Protein AF-A0A944AIL7-F1 (afdb_monomer_lite)

Radius of gyration: 26.79 Å; chains: 1; bounding box: 97×34×60 Å

Foldseek 3Di:
DPDQDAPPPDDDQPDALLNLVVVVVVVVVVQPFDDPDDPPPDDPDDPPDDFTDHPNDTHHRDPSVVVSVVNVVSVLVVVLVQQLQKKAFADDFWWFFFAAQDPPGDGFFTQTHRFIFGFDDDDPQWTFGDFPPDTGTTRNVRIDHGNRRSVSLVVQWFKKWAFQDQKWFWFADQDPPGDGPDIDGHRDIFGFPDDDDQWTWTQDPQGITITGPSGTDIDTHGHTIDTPVNVVVVVVVLVVLLVVVVVVVVVVVVCVVPDDDDDDDDQQDDDDPLLVLLVQLSVLFPAFADVVDQRSHPHHAFLSSLQNSVVNVVDGFDSFLVRLVPAADFQPDDVRDGRNKWFGDRRGIFTDRDPQKTWGQRDRVRGTHIDGSVPDDTPTIHDND

Sequence (385 aa):
MLPAAGLGLELSEGQSVKTVKEGVISKAKQNNASVSGTVSENGLSVLENKSITVDKEIVEPVDTQALLEEAKSKETKAEEEKFKSLVIAQVNDYVNVRDIPSEEGEIVGKLYDESVGHFEEEVDGWYRIVSGSCIGYVKGEYCVTGEDAVELAKEVGIRLATVTTTTLKVREEPSTEATVLGLVPIEDELIVSEELDGWVKVDIEEGFGYVSTDYVSLSTEFIEAESKEEEEARLEKERREREAAREAAARARTESSSSGNKQAVPAVSGDGTGSSVAQYALQFVGNPYVYGGTSLTNGADCSGFVMSVYANFGISLPHSSAGDRNVGYDVGGLDNAIPGDIVCYSGHVAIYIGNGQIVHASTARTGIIVSSATYRQPLCVRRIF

Secondary structure (DSSP, 8-state):
---------PPPTT--HHHHHHHHHHHHHHTT---SS---TT------S---EETTEEPPP--HHHHHHHHHHHHHHHHHHHHTTEEEE-SSSEEEEESSSSTTSPEEEEEETT-EEEEEEEETTEEEEEETTEEEEEEGGGEEETHHHHHHHHHHSEEEEEE-SSEEEEESSSSTTSPEEEEEETT-EEEEEEEETTEEEEEETTEEEEEEGGGEEEEEE-PBPEEHHHHHHHHHHHHHHHHHHHHHHHHHHHHHTS------PPPP--SSHHHHHHHHHGGGTTPPB-TT-EETTTEE-HHHHHHHHHHTTT----S-TTGGGTSSEE-SSGGG--TT-EEEETTEEEEEEETTEEEEEEETTTEEEEEETTSS---EEEE--

Structure (mmCIF, N/CA/C/O backbone):
data_AF-A0A944AIL7-F1
#
_entry.id   AF-A0A944AIL7-F1
#
loop_
_atom_site.group_PDB
_atom_site.id
_atom_site.type_symbol
_atom_site.label_atom_id
_atom_site.label_alt_id
_atom_site.label_comp_id
_atom_site.label_asym_id
_atom_site.label_entity_id
_atom_site.label_seq_id
_atom_site.pdbx_PDB_ins_code
_atom_site.Cartn_x
_atom_site.Cartn_y
_atom_site.Cartn_z
_atom_site.occupancy
_atom_site.B_iso_or_equiv
_atom_site.auth_seq_id
_atom_site.auth_comp_id
_atom_site.auth_asym_id
_atom_site.auth_atom_id
_atom_site.pdbx_PDB_model_num
ATOM 1 N N . MET A 1 1 ? -62.920 4.087 -9.713 1.00 33.66 1 MET A N 1
ATOM 2 C CA . MET A 1 1 ? -61.578 3.541 -9.444 1.00 33.66 1 MET A CA 1
ATOM 3 C C . MET A 1 1 ? -60.606 4.679 -9.658 1.00 33.66 1 MET A C 1
ATOM 5 O O . MET A 1 1 ? -60.413 5.076 -10.799 1.00 33.66 1 MET A O 1
ATOM 9 N N . LEU A 1 2 ? -60.141 5.295 -8.572 1.00 25.42 2 LEU A N 1
ATOM 10 C CA . LEU A 1 2 ? -59.004 6.212 -8.621 1.00 25.42 2 LEU A CA 1
ATOM 11 C C . LEU A 1 2 ? -57.729 5.354 -8.729 1.00 25.42 2 LEU A C 1
ATOM 13 O O . LEU A 1 2 ? -57.731 4.240 -8.200 1.00 25.42 2 LEU A O 1
ATOM 17 N N . PRO A 1 3 ? -56.698 5.797 -9.462 1.00 27.50 3 PRO A N 1
ATOM 18 C CA . PRO A 1 3 ? -55.444 5.063 -9.546 1.00 27.50 3 PRO A CA 1
ATOM 19 C C . PRO A 1 3 ? -54.755 5.107 -8.179 1.00 27.50 3 PRO A C 1
ATOM 21 O O . PRO A 1 3 ? -54.652 6.175 -7.580 1.00 27.50 3 PRO A O 1
ATOM 24 N N . ALA A 1 4 ? -54.303 3.951 -7.690 1.00 30.66 4 ALA A N 1
ATOM 25 C CA . ALA A 1 4 ? -53.488 3.861 -6.487 1.00 30.66 4 ALA A CA 1
ATOM 26 C C . ALA A 1 4 ? -52.206 4.679 -6.702 1.00 30.66 4 ALA A C 1
ATOM 28 O O . ALA A 1 4 ? -51.396 4.363 -7.576 1.00 30.66 4 ALA A O 1
ATOM 29 N N . ALA A 1 5 ? -52.046 5.763 -5.947 1.00 33.94 5 ALA A N 1
ATOM 30 C CA . ALA A 1 5 ? -50.829 6.558 -5.955 1.00 33.94 5 ALA A CA 1
ATOM 31 C C . ALA A 1 5 ? -49.749 5.795 -5.176 1.00 33.94 5 ALA A C 1
ATOM 33 O O . ALA A 1 5 ? -49.638 5.917 -3.958 1.00 33.94 5 ALA A O 1
ATOM 34 N N . GLY A 1 6 ? -48.972 4.960 -5.870 1.00 36.16 6 GLY A N 1
ATOM 35 C CA . GLY A 1 6 ? -47.759 4.384 -5.296 1.00 36.16 6 GLY A CA 1
ATOM 36 C C . GLY A 1 6 ? -46.782 5.493 -4.895 1.00 36.16 6 GLY A C 1
ATOM 37 O O . GLY A 1 6 ? -46.702 6.527 -5.566 1.00 36.16 6 GLY A O 1
ATOM 38 N N . LEU A 1 7 ? -46.008 5.290 -3.821 1.00 40.53 7 LEU A N 1
ATOM 39 C CA . LEU A 1 7 ? -44.803 6.086 -3.575 1.00 40.53 7 LEU A CA 1
ATOM 40 C C . LEU A 1 7 ? -43.806 5.780 -4.704 1.00 40.53 7 LEU A C 1
ATOM 42 O O . LEU A 1 7 ? -42.922 4.951 -4.536 1.00 40.53 7 LEU A O 1
ATOM 46 N N . GLY A 1 8 ? -43.954 6.416 -5.867 1.00 37.00 8 GLY A N 1
ATOM 47 C CA . GLY A 1 8 ? -43.065 6.245 -7.019 1.00 37.00 8 GLY A CA 1
ATOM 48 C C . GLY A 1 8 ? -41.650 6.718 -6.693 1.00 37.00 8 GLY A C 1
ATOM 49 O O . GLY A 1 8 ? -41.312 7.882 -6.899 1.00 37.00 8 GLY A O 1
ATOM 50 N N . LEU A 1 9 ? -40.848 5.866 -6.057 1.00 42.22 9 LEU A N 1
ATOM 51 C CA . LEU A 1 9 ? -39.392 5.959 -5.979 1.00 42.22 9 LEU A CA 1
ATOM 52 C C . LEU A 1 9 ? -38.875 5.180 -7.191 1.00 42.22 9 LEU A C 1
ATOM 54 O O . LEU A 1 9 ? -38.614 3.988 -7.102 1.00 42.22 9 LEU A O 1
ATOM 58 N N . GLU A 1 10 ? -38.817 5.839 -8.347 1.00 43.88 10 GLU A N 1
ATOM 59 C CA . GLU A 1 10 ? -38.037 5.311 -9.465 1.00 43.88 10 GLU A CA 1
ATOM 60 C C . GLU A 1 10 ? -36.559 5.532 -9.136 1.00 43.88 10 GLU A C 1
ATOM 62 O O . GLU A 1 10 ? -36.134 6.664 -8.897 1.00 43.88 10 GLU A O 1
ATOM 67 N N . LEU A 1 11 ? -35.796 4.440 -9.063 1.00 43.12 11 LEU A N 1
ATOM 68 C CA . LEU A 1 11 ? -34.341 4.486 -8.970 1.00 43.12 11 LEU A CA 1
ATOM 69 C C . LEU A 1 11 ? -33.798 5.010 -10.306 1.00 43.12 11 LEU A C 1
ATOM 71 O O . LEU A 1 11 ? -34.035 4.396 -11.346 1.00 43.12 11 LEU A O 1
ATOM 75 N N . SER A 1 12 ? -33.070 6.126 -10.294 1.00 45.53 12 SER A N 1
ATOM 76 C CA . SER A 1 12 ? -32.332 6.578 -11.479 1.00 45.53 12 SER A CA 1
ATOM 77 C C . SER A 1 12 ? -31.035 5.776 -11.630 1.00 45.53 12 SER A C 1
ATOM 79 O O . SER A 1 12 ? -30.467 5.317 -10.636 1.00 45.53 12 SER A O 1
ATOM 81 N N . GLU A 1 13 ? -30.531 5.615 -12.857 1.00 37.75 13 GLU A N 1
ATOM 82 C CA . GLU A 1 13 ? -29.228 4.976 -13.096 1.00 37.75 13 GLU A CA 1
ATOM 83 C C . GLU A 1 13 ? -28.116 5.678 -12.288 1.00 37.75 13 GLU A C 1
ATOM 85 O O . GLU A 1 13 ? -27.996 6.903 -12.320 1.00 37.75 13 GLU A O 1
ATOM 90 N N . GLY A 1 14 ? -27.326 4.901 -11.534 1.00 43.53 14 GLY A N 1
ATOM 91 C CA . GLY A 1 14 ? -26.153 5.388 -10.792 1.00 43.53 14 GLY A CA 1
ATOM 92 C C . GLY A 1 14 ? -26.385 5.913 -9.365 1.00 43.53 14 GLY A C 1
ATOM 93 O O . GLY A 1 14 ? -25.487 6.547 -8.818 1.00 43.53 14 GLY A O 1
ATOM 94 N N . GLN A 1 15 ? -27.546 5.687 -8.738 1.00 51.44 15 GLN A N 1
ATOM 95 C CA . GLN A 1 15 ? -27.754 6.072 -7.329 1.00 51.44 15 GLN A CA 1
ATOM 96 C C . GLN A 1 15 ? -26.978 5.181 -6.351 1.00 51.44 15 GLN A C 1
ATOM 98 O O . GLN A 1 15 ? -27.098 3.958 -6.407 1.00 51.44 15 GLN A O 1
ATOM 103 N N . SER A 1 16 ? -26.257 5.806 -5.413 1.00 57.75 16 SER A N 1
ATOM 104 C CA . SER A 1 16 ? -25.553 5.089 -4.349 1.00 57.75 16 SER A CA 1
ATOM 105 C C . SER A 1 16 ? -26.502 4.573 -3.266 1.00 57.75 16 SER A C 1
ATOM 107 O O . SER A 1 16 ? -27.576 5.145 -3.041 1.00 57.75 16 SER A O 1
ATOM 109 N N . VAL A 1 17 ? -26.089 3.541 -2.526 1.00 59.12 17 VAL A N 1
ATOM 110 C CA . VAL A 1 17 ? -26.843 2.985 -1.384 1.00 59.12 17 VAL A CA 1
ATOM 111 C C . VAL A 1 17 ? -27.192 4.087 -0.378 1.00 59.12 17 VAL A C 1
ATOM 113 O O . VAL A 1 17 ? -28.311 4.138 0.137 1.00 59.12 17 VAL A O 1
ATOM 116 N N . LYS A 1 18 ? -26.268 5.028 -0.151 1.00 62.06 18 LYS A N 1
ATOM 117 C CA . LYS A 1 18 ? -26.478 6.200 0.708 1.00 62.06 18 LYS A CA 1
ATOM 118 C C . LYS A 1 18 ? -27.593 7.110 0.182 1.00 62.06 18 LYS A C 1
ATOM 120 O O . LYS A 1 18 ? -28.495 7.471 0.938 1.00 62.06 18 LYS A O 1
ATOM 125 N N . THR A 1 19 ? -27.591 7.435 -1.111 1.00 57.25 19 THR A N 1
ATOM 126 C CA . THR A 1 19 ? -28.631 8.278 -1.724 1.00 57.25 19 THR A CA 1
ATOM 127 C C . THR A 1 19 ? -30.007 7.609 -1.688 1.00 57.25 19 THR A C 1
ATOM 129 O O . THR A 1 19 ? -31.013 8.281 -1.453 1.00 57.25 19 THR A O 1
ATOM 132 N N . VAL A 1 20 ? -30.071 6.284 -1.860 1.00 58.53 20 VAL A N 1
ATOM 133 C CA . VAL A 1 20 ? -31.325 5.528 -1.717 1.00 58.53 20 VAL A CA 1
ATOM 134 C C . VAL A 1 20 ? -31.843 5.609 -0.277 1.00 58.53 20 VAL A C 1
ATOM 136 O O . VAL A 1 20 ? -33.020 5.920 -0.078 1.00 58.53 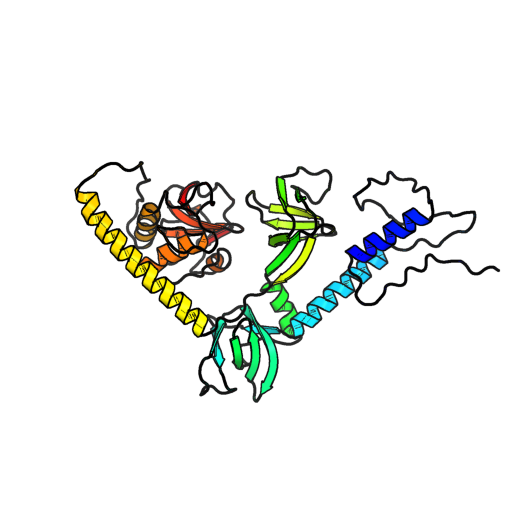20 VAL A O 1
ATOM 139 N N . LYS A 1 21 ? -30.974 5.435 0.733 1.00 58.00 21 LYS A N 1
ATOM 140 C CA . LYS A 1 21 ? -31.342 5.604 2.153 1.00 58.00 21 LYS A CA 1
ATOM 141 C C . LYS A 1 21 ? -31.907 7.002 2.436 1.00 58.00 21 LYS A C 1
ATOM 143 O O . LYS A 1 21 ? -32.987 7.122 3.016 1.00 58.00 21 LYS A O 1
ATOM 148 N N . GLU A 1 22 ? -31.236 8.060 1.985 1.00 60.38 22 GLU A N 1
ATOM 149 C CA . GLU A 1 22 ? -31.686 9.451 2.170 1.00 60.38 22 GLU A CA 1
ATOM 150 C C . GLU A 1 22 ? -33.030 9.735 1.466 1.00 60.38 22 GLU A C 1
ATOM 152 O O . GLU A 1 22 ? -33.920 10.390 2.025 1.00 60.38 22 GLU A O 1
ATOM 157 N N . GLY A 1 23 ? -33.222 9.187 0.261 1.00 57.12 23 GLY A N 1
ATOM 158 C CA . GLY A 1 23 ? -34.465 9.286 -0.507 1.00 57.12 23 GLY A CA 1
ATOM 159 C C . GLY A 1 23 ? -35.659 8.626 0.190 1.00 57.12 23 GLY A C 1
ATOM 160 O O . GLY A 1 23 ? -36.737 9.221 0.269 1.00 57.12 23 GLY A O 1
ATOM 161 N N . VAL A 1 24 ? -35.467 7.437 0.764 1.00 57.50 24 VAL A N 1
ATOM 162 C CA . VAL A 1 24 ? -36.502 6.737 1.545 1.00 57.50 24 VAL A CA 1
ATOM 163 C C . VAL A 1 24 ? -36.869 7.532 2.806 1.00 57.50 24 VAL A C 1
ATOM 165 O O . VAL A 1 24 ? -38.054 7.748 3.077 1.00 57.50 24 VAL A O 1
ATOM 168 N N . ILE A 1 25 ? -35.874 8.047 3.541 1.00 54.53 25 ILE A N 1
ATOM 169 C CA . ILE A 1 25 ? -36.082 8.843 4.765 1.00 54.53 25 ILE A CA 1
ATOM 170 C C . ILE A 1 25 ? -36.853 10.137 4.466 1.00 54.53 25 ILE A C 1
ATOM 172 O O . ILE A 1 25 ? -37.775 10.504 5.202 1.00 54.53 25 ILE A O 1
ATOM 176 N N . SER A 1 26 ? -36.498 10.838 3.386 1.00 52.50 26 SER A N 1
ATOM 177 C CA . SER A 1 26 ? -37.148 12.100 3.014 1.00 52.50 26 SER A CA 1
ATOM 178 C C . SER A 1 26 ? -38.629 11.915 2.654 1.00 52.50 26 SER A C 1
ATOM 180 O O . SER A 1 26 ? -39.468 12.685 3.131 1.00 52.50 26 SER A O 1
ATOM 182 N N . LYS A 1 27 ? -38.984 10.857 1.909 1.00 55.34 27 LYS A N 1
ATOM 183 C CA . LYS A 1 27 ? -40.387 10.548 1.585 1.00 55.34 27 LYS A CA 1
ATOM 184 C C . LYS A 1 27 ? -41.196 10.082 2.796 1.00 55.34 27 LYS A C 1
ATOM 186 O O . LYS A 1 27 ? -42.360 10.459 2.921 1.00 55.34 27 LYS A O 1
ATOM 191 N N . ALA A 1 28 ? -40.589 9.327 3.716 1.00 49.66 28 ALA A N 1
ATOM 192 C CA . ALA A 1 28 ? -41.244 8.935 4.965 1.00 49.66 28 ALA A CA 1
ATOM 193 C C . ALA A 1 28 ? -41.612 10.160 5.828 1.00 49.66 28 ALA A C 1
ATOM 195 O O . ALA A 1 28 ? -42.717 10.226 6.369 1.00 49.66 28 ALA A O 1
ATOM 196 N N . LYS A 1 29 ? -40.727 11.169 5.893 1.00 46.69 29 LYS A N 1
ATOM 197 C CA . LYS A 1 29 ? -40.977 12.437 6.606 1.00 46.69 29 LYS A CA 1
ATOM 198 C C . LYS A 1 29 ? -42.047 13.309 5.933 1.00 46.69 29 LYS A C 1
ATOM 200 O O . LYS A 1 29 ? -42.845 13.924 6.634 1.00 46.69 29 LYS A O 1
ATOM 205 N N . GLN A 1 30 ? -42.091 13.361 4.598 1.00 44.28 30 GLN A N 1
ATOM 206 C CA . GLN A 1 30 ? -43.060 14.183 3.852 1.00 44.28 30 GLN A CA 1
ATOM 207 C C . GLN A 1 30 ? -44.517 13.718 4.001 1.00 44.28 30 GLN A C 1
ATOM 209 O O . GLN A 1 30 ? -45.421 14.550 3.966 1.00 44.28 30 GLN A O 1
ATOM 214 N N . ASN A 1 31 ? -44.754 12.422 4.218 1.00 42.72 31 ASN A N 1
ATOM 215 C CA . ASN A 1 31 ? -46.105 11.851 4.274 1.00 42.72 31 ASN A CA 1
ATOM 216 C C . ASN A 1 31 ? -46.722 11.798 5.685 1.00 42.72 31 ASN A C 1
ATOM 218 O O . ASN A 1 31 ? -47.783 11.205 5.857 1.00 42.72 31 ASN A O 1
ATOM 222 N N . ASN A 1 32 ? -46.081 12.411 6.690 1.00 39.78 32 ASN A N 1
ATOM 223 C CA . ASN A 1 32 ? -46.578 12.521 8.071 1.00 39.78 32 ASN A CA 1
ATOM 224 C C . ASN A 1 32 ? -47.063 11.178 8.670 1.00 39.78 32 ASN A C 1
ATOM 226 O O . ASN A 1 32 ? -48.030 11.128 9.433 1.00 39.78 32 ASN A O 1
ATOM 230 N N . ALA A 1 33 ? -46.411 10.074 8.294 1.00 39.75 33 ALA A N 1
ATOM 231 C CA . ALA A 1 33 ? -46.738 8.743 8.781 1.00 39.75 33 ALA A CA 1
ATOM 232 C C . ALA A 1 33 ? -46.278 8.600 10.240 1.00 39.75 33 ALA A C 1
ATOM 234 O O . ALA A 1 33 ? -45.093 8.741 10.546 1.00 39.75 33 ALA A O 1
ATOM 235 N N . SER A 1 34 ? -47.202 8.288 11.152 1.00 34.78 34 SER A N 1
ATOM 236 C CA . SER A 1 34 ? -46.848 7.840 12.497 1.00 34.78 34 SER A CA 1
ATOM 237 C C . SER A 1 34 ? -46.302 6.415 12.416 1.00 34.78 34 SER A C 1
ATOM 239 O O . SER A 1 34 ? -47.035 5.426 12.419 1.00 34.78 34 SER A O 1
ATOM 241 N N . VAL A 1 35 ? -44.981 6.299 12.333 1.00 35.94 35 VAL A N 1
ATOM 242 C CA . VAL A 1 35 ? -44.298 5.022 12.530 1.00 35.94 35 VAL A CA 1
ATOM 243 C C . VAL A 1 35 ? -44.510 4.622 13.993 1.00 35.94 35 VAL A C 1
ATOM 245 O O . VAL A 1 35 ? -44.092 5.329 14.908 1.00 35.94 35 VAL A O 1
ATOM 248 N N . SER A 1 36 ? -45.198 3.505 14.243 1.00 30.80 36 SER A N 1
ATOM 249 C CA . SER A 1 36 ? -45.235 2.880 15.572 1.00 30.80 36 SER A CA 1
ATOM 250 C C . SER A 1 36 ? -43.872 2.241 15.848 1.00 30.80 36 SER A C 1
ATOM 252 O O . SER A 1 36 ? -43.703 1.027 15.734 1.00 30.80 36 SER A O 1
ATOM 254 N N . GLY A 1 37 ? -42.901 3.080 16.181 1.00 33.78 37 GLY A N 1
ATOM 255 C CA . GLY A 1 37 ? -41.526 2.726 16.494 1.00 33.78 37 GLY A CA 1
ATOM 256 C C . GLY A 1 37 ? -40.742 4.013 16.699 1.00 33.78 37 GLY A C 1
ATOM 257 O O . GLY A 1 37 ? -40.909 4.966 15.943 1.00 33.78 37 GLY A O 1
ATOM 258 N N . THR A 1 38 ? -39.946 4.080 17.763 1.00 26.97 38 THR A N 1
ATOM 259 C CA . THR A 1 38 ? -39.069 5.221 18.026 1.00 26.97 38 THR A CA 1
ATOM 260 C C . THR A 1 38 ? -38.129 5.402 16.843 1.00 26.97 38 THR A C 1
ATOM 262 O O . THR A 1 38 ? -37.218 4.602 16.656 1.00 26.97 38 THR A O 1
ATOM 265 N N . VAL A 1 39 ? -38.345 6.455 16.057 1.00 30.64 39 VAL A N 1
ATOM 266 C CA . VAL A 1 39 ? -37.345 6.952 15.116 1.00 30.64 39 VAL A CA 1
ATOM 267 C C . VAL A 1 39 ? -36.218 7.514 15.978 1.00 30.64 39 VAL A C 1
ATOM 269 O O . VAL A 1 39 ? -36.325 8.631 16.485 1.00 30.64 39 VAL A O 1
ATOM 272 N N . SER A 1 40 ? -35.176 6.721 16.236 1.00 31.02 40 SER A N 1
ATOM 273 C CA . SER A 1 40 ? -33.917 7.308 16.685 1.00 31.02 40 SER A CA 1
ATOM 274 C C . SER A 1 40 ? -33.375 8.094 15.495 1.00 31.02 40 SER A C 1
ATOM 276 O O . SER A 1 40 ? -33.374 7.615 14.362 1.00 31.02 40 SER A O 1
ATOM 278 N N . GLU A 1 41 ? -33.012 9.354 15.720 1.00 33.31 41 GLU A N 1
ATOM 279 C CA . GLU A 1 41 ? -32.810 10.317 14.635 1.00 33.31 41 GLU A CA 1
ATOM 280 C C . GLU A 1 41 ? -31.708 9.937 13.634 1.00 33.31 41 GLU A C 1
ATOM 282 O O . GLU A 1 41 ? -31.671 10.559 12.582 1.00 33.31 41 GLU A O 1
ATOM 287 N N . ASN A 1 42 ? -30.865 8.925 13.893 1.00 43.03 42 ASN A N 1
ATOM 288 C CA . ASN A 1 42 ? -29.694 8.604 13.063 1.00 43.03 42 ASN A CA 1
ATOM 289 C C . ASN A 1 42 ? -29.314 7.105 12.998 1.00 43.03 42 ASN A C 1
ATOM 291 O O . ASN A 1 42 ? -28.130 6.781 12.901 1.00 43.03 42 ASN A O 1
ATOM 295 N N . GLY A 1 43 ? -30.268 6.172 13.061 1.00 32.81 43 GLY A N 1
ATOM 296 C CA . GLY A 1 43 ? -29.952 4.738 13.021 1.00 32.81 43 GLY A CA 1
ATOM 297 C C . GLY A 1 43 ? -31.010 3.912 12.305 1.00 32.81 43 GLY A C 1
ATOM 298 O O . GLY A 1 43 ? -32.158 3.861 12.730 1.00 32.81 43 GLY A O 1
ATOM 299 N N . LEU A 1 44 ? -30.591 3.251 11.229 1.00 37.44 44 LEU A N 1
ATOM 300 C CA . LEU A 1 44 ? -31.356 2.366 10.353 1.00 37.44 44 LEU A CA 1
ATOM 301 C C . LEU A 1 44 ? -31.749 1.041 11.044 1.00 37.44 44 LEU A C 1
ATOM 303 O O . LEU A 1 44 ? -31.513 -0.032 10.499 1.00 37.44 44 LEU A O 1
ATOM 307 N N . SER A 1 45 ? -32.319 1.076 12.249 1.00 34.59 45 SER A N 1
ATOM 308 C CA . SER A 1 45 ? -32.933 -0.111 12.841 1.00 34.59 45 SER A CA 1
ATOM 309 C C . SER A 1 45 ? -34.448 -0.054 12.656 1.00 34.59 45 SER A C 1
ATOM 311 O O . SER A 1 45 ? -35.162 0.735 13.268 1.00 34.59 45 SER A O 1
ATOM 313 N N . VAL A 1 46 ? -34.926 -0.970 11.813 1.00 35.75 46 VAL A N 1
ATOM 314 C CA . VAL A 1 46 ? -36.332 -1.353 11.628 1.00 35.75 46 VAL A CA 1
ATOM 315 C C . VAL A 1 46 ? -37.155 -0.443 10.700 1.00 35.75 46 VAL A C 1
ATOM 317 O O . VAL A 1 46 ? -38.047 0.290 11.117 1.00 35.75 46 VAL A O 1
ATOM 320 N N . LEU A 1 47 ? -36.960 -0.631 9.393 1.00 37.31 47 LEU A N 1
ATOM 321 C CA . LEU A 1 47 ? -38.082 -0.657 8.446 1.00 37.31 47 LEU A CA 1
ATOM 322 C C . LEU A 1 47 ? -38.362 -2.120 8.067 1.00 37.31 47 LEU A C 1
ATOM 324 O O . LEU A 1 47 ? -38.308 -2.507 6.907 1.00 37.31 47 LEU A O 1
ATOM 328 N N . GLU A 1 48 ? -38.613 -2.969 9.068 1.00 34.28 48 GLU A N 1
ATOM 329 C CA . GLU A 1 48 ? -39.183 -4.294 8.810 1.00 34.28 48 GLU A CA 1
ATOM 330 C C . GLU A 1 48 ? -40.622 -4.114 8.328 1.00 34.28 48 GLU A C 1
ATOM 332 O O . GLU A 1 48 ? -41.489 -3.757 9.129 1.00 34.28 48 GLU A O 1
ATOM 337 N N . ASN A 1 49 ? -40.858 -4.364 7.036 1.00 36.12 49 ASN A N 1
ATOM 338 C CA . ASN A 1 49 ? -42.102 -4.873 6.445 1.00 36.12 49 ASN A CA 1
ATOM 339 C C . ASN A 1 49 ? -43.394 -4.562 7.221 1.00 36.12 49 ASN A C 1
ATOM 341 O O . ASN A 1 49 ? -44.160 -5.463 7.574 1.00 36.12 49 ASN A O 1
ATOM 345 N N . LYS A 1 50 ? -43.672 -3.282 7.488 1.00 38.03 50 LYS A N 1
ATOM 346 C CA . LYS A 1 50 ? -44.931 -2.860 8.101 1.00 38.03 50 LYS A CA 1
ATOM 347 C C . LYS A 1 50 ? -45.643 -1.875 7.199 1.00 38.03 50 LYS A C 1
ATOM 349 O O . LYS A 1 50 ? -45.143 -0.801 6.884 1.00 38.03 50 LYS A O 1
ATOM 354 N N . SER A 1 51 ? -46.844 -2.291 6.811 1.00 34.38 51 SER A N 1
ATOM 355 C CA . SER A 1 51 ? -47.836 -1.518 6.075 1.00 34.38 51 SER A CA 1
ATOM 356 C C . SER A 1 51 ? -48.004 -0.120 6.671 1.00 34.38 51 SER A C 1
ATOM 358 O O . SER A 1 51 ? -48.303 0.019 7.860 1.00 34.38 51 SER A O 1
ATOM 360 N N . ILE A 1 52 ? -47.857 0.898 5.827 1.00 35.72 52 ILE A N 1
ATOM 361 C CA . ILE A 1 52 ? -48.127 2.295 6.159 1.00 35.72 52 ILE A CA 1
ATOM 362 C C . ILE A 1 52 ? -49.572 2.579 5.737 1.00 35.72 52 ILE A C 1
ATOM 364 O O . ILE A 1 52 ? -49.903 2.518 4.556 1.00 35.72 52 ILE A O 1
ATOM 368 N N . THR A 1 53 ? -50.454 2.868 6.694 1.00 33.78 53 THR A N 1
ATOM 369 C CA . THR A 1 53 ? -51.834 3.291 6.392 1.00 33.78 53 THR A CA 1
ATOM 370 C C . THR A 1 53 ? -51.900 4.810 6.313 1.00 33.78 53 THR A C 1
ATOM 372 O O . THR A 1 53 ? -51.640 5.481 7.311 1.00 33.78 53 THR A O 1
ATOM 375 N N . VAL A 1 54 ? -52.289 5.340 5.151 1.00 35.25 54 VAL A N 1
ATOM 376 C CA . VAL A 1 54 ? -52.486 6.777 4.903 1.00 35.25 54 VAL A CA 1
ATOM 377 C C . VAL A 1 54 ? -53.956 6.990 4.540 1.00 35.25 54 VAL A C 1
ATOM 379 O O . VAL A 1 54 ? -54.448 6.354 3.618 1.00 35.25 54 VAL A O 1
ATOM 382 N N . ASP A 1 55 ? -54.693 7.812 5.294 1.00 34.16 55 ASP A N 1
ATOM 383 C CA . ASP A 1 55 ? -56.059 8.281 4.971 1.00 34.16 55 ASP A CA 1
ATOM 384 C C . ASP A 1 55 ? -57.026 7.249 4.337 1.00 34.16 55 ASP A C 1
ATOM 386 O O . ASP A 1 55 ? -57.740 7.533 3.379 1.00 34.16 55 ASP A O 1
ATOM 390 N N . LYS A 1 56 ? -57.100 6.039 4.914 1.00 36.75 56 LYS A N 1
ATOM 391 C CA . LYS A 1 56 ? -57.947 4.909 4.457 1.00 36.75 56 LYS A CA 1
ATOM 392 C C . LYS A 1 56 ? -57.597 4.307 3.085 1.00 36.75 56 LYS A C 1
ATOM 394 O O . LYS A 1 56 ? -58.349 3.451 2.618 1.00 36.75 56 LYS A O 1
ATOM 399 N N . GLU A 1 57 ? -56.460 4.648 2.490 1.00 35.28 57 GLU A N 1
ATOM 400 C CA . GLU A 1 57 ? -55.882 3.921 1.359 1.00 35.28 57 GLU A CA 1
ATOM 401 C C . GLU A 1 57 ? -54.671 3.100 1.826 1.00 35.28 57 GLU A C 1
ATOM 403 O O . GLU A 1 57 ? -53.777 3.579 2.529 1.00 35.28 57 GLU A O 1
ATOM 408 N N . ILE A 1 58 ? -54.684 1.810 1.487 1.00 37.00 58 ILE A N 1
ATOM 409 C CA . ILE A 1 58 ? -53.562 0.906 1.737 1.00 37.00 58 ILE A CA 1
ATOM 410 C C . ILE A 1 58 ? -52.510 1.246 0.686 1.00 37.00 58 ILE A C 1
ATOM 412 O O . ILE A 1 58 ? -52.686 0.936 -0.490 1.00 37.00 58 ILE A O 1
ATOM 416 N N . VAL A 1 59 ? -51.440 1.911 1.107 1.00 41.66 59 VAL A N 1
ATOM 417 C CA . VAL A 1 59 ? -50.246 2.071 0.283 1.00 41.66 59 VAL A CA 1
ATOM 418 C C . VAL A 1 59 ? -49.473 0.760 0.380 1.00 41.66 59 VAL A C 1
ATOM 420 O O . VAL A 1 59 ? -49.212 0.287 1.490 1.00 41.66 59 VAL A O 1
ATOM 423 N N . GLU A 1 60 ? -49.150 0.142 -0.758 1.00 44.66 60 GLU A N 1
ATOM 424 C CA . GLU A 1 60 ? -48.325 -1.068 -0.748 1.00 44.66 60 GLU A CA 1
ATOM 425 C C . GLU A 1 60 ? -46.997 -0.785 -0.026 1.00 44.66 60 GLU A C 1
ATOM 427 O O . GLU A 1 60 ? -46.412 0.289 -0.222 1.00 44.66 60 GLU A O 1
ATOM 432 N N . PRO A 1 61 ? -46.533 -1.696 0.848 1.00 48.03 61 PRO A N 1
ATOM 433 C CA . PRO A 1 61 ? -45.262 -1.516 1.527 1.00 48.03 61 PRO A CA 1
ATOM 434 C C . PRO A 1 61 ? -44.158 -1.428 0.471 1.00 48.03 61 PRO A C 1
ATOM 436 O O . PRO A 1 61 ? -43.975 -2.345 -0.326 1.00 48.03 61 PRO A O 1
ATOM 439 N N . VAL A 1 62 ? -43.431 -0.311 0.454 1.00 52.53 62 VAL A N 1
ATOM 440 C CA . VAL A 1 62 ? -42.191 -0.215 -0.315 1.00 52.53 62 VAL A CA 1
ATOM 441 C C . VAL A 1 62 ? -41.212 -1.184 0.336 1.00 52.53 62 VAL A C 1
ATOM 443 O O . VAL A 1 62 ? -40.854 -0.995 1.499 1.00 52.53 62 VAL A O 1
ATOM 446 N N . ASP A 1 63 ? -40.816 -2.226 -0.392 1.00 64.19 63 ASP A N 1
ATOM 447 C CA . ASP A 1 63 ? -39.808 -3.177 0.069 1.00 64.19 63 ASP A CA 1
ATOM 448 C C . ASP A 1 63 ? -38.432 -2.499 0.048 1.00 64.19 63 ASP A C 1
ATOM 450 O O . ASP A 1 63 ? -37.701 -2.487 -0.943 1.00 64.19 63 ASP A O 1
ATOM 454 N N . THR A 1 64 ? -38.108 -1.839 1.156 1.00 57.59 64 THR A N 1
ATOM 455 C CA . THR A 1 64 ? -36.860 -1.095 1.318 1.00 57.59 64 THR A CA 1
ATOM 456 C C . THR A 1 64 ? -35.633 -1.998 1.328 1.00 57.59 64 THR A C 1
ATOM 458 O O . THR A 1 64 ? -34.551 -1.521 0.995 1.00 57.59 64 THR A O 1
ATOM 461 N N . GLN A 1 65 ? -35.778 -3.279 1.690 1.00 64.38 65 GLN A N 1
ATOM 462 C CA . GLN A 1 65 ? -34.672 -4.235 1.623 1.00 64.38 65 GLN A CA 1
ATOM 463 C C . GLN A 1 65 ? -34.346 -4.562 0.170 1.00 64.38 65 GLN A C 1
ATOM 465 O O . GLN A 1 65 ? -33.188 -4.442 -0.220 1.00 64.38 65 GLN A O 1
ATOM 470 N N . ALA A 1 66 ? -35.365 -4.846 -0.646 1.00 67.94 66 ALA A N 1
ATOM 471 C CA . ALA A 1 66 ? -35.178 -5.091 -2.073 1.00 67.94 66 ALA A CA 1
ATOM 472 C C . ALA A 1 66 ? -34.495 -3.905 -2.784 1.00 67.94 66 ALA A C 1
ATOM 474 O O . ALA A 1 66 ? -33.580 -4.104 -3.580 1.00 67.94 66 ALA A O 1
ATOM 475 N N . LEU A 1 67 ? -34.865 -2.662 -2.446 1.00 67.88 67 LEU A N 1
ATOM 476 C CA . LEU A 1 67 ? -34.230 -1.462 -3.015 1.00 67.88 67 LEU A CA 1
ATOM 477 C C . LEU A 1 67 ? -32.762 -1.292 -2.588 1.00 67.88 67 LEU A C 1
ATOM 479 O O . LEU A 1 67 ? -31.939 -0.837 -3.383 1.00 67.88 67 LEU A O 1
ATOM 483 N N . LEU A 1 68 ? -32.423 -1.633 -1.339 1.00 66.44 68 LEU A N 1
ATOM 484 C CA . LEU A 1 68 ? -31.047 -1.567 -0.834 1.00 66.44 68 LEU A CA 1
ATOM 485 C C . LEU A 1 68 ? -30.165 -2.660 -1.447 1.00 66.44 68 LEU A C 1
ATOM 487 O O . LEU A 1 68 ? -29.021 -2.379 -1.800 1.00 66.44 68 LEU A O 1
ATOM 491 N N . GLU A 1 69 ? -30.685 -3.879 -1.604 1.00 72.69 69 GLU A N 1
ATOM 492 C CA . GLU A 1 69 ? -29.983 -4.962 -2.301 1.00 72.69 69 GLU A CA 1
ATOM 493 C C . GLU A 1 69 ? -29.758 -4.632 -3.779 1.00 72.69 69 GLU A C 1
ATOM 495 O O . GLU A 1 69 ? -28.661 -4.842 -4.300 1.00 72.69 69 GLU A O 1
ATOM 500 N N . GLU A 1 70 ? -30.756 -4.049 -4.449 1.00 73.62 70 GLU A N 1
ATOM 501 C CA . GLU A 1 70 ? -30.619 -3.611 -5.837 1.00 73.62 70 GLU A CA 1
ATOM 502 C C . GLU A 1 70 ? -29.552 -2.511 -5.982 1.00 73.62 70 GLU A C 1
ATOM 504 O O . GLU A 1 70 ? -28.733 -2.564 -6.902 1.00 73.62 70 GLU A O 1
ATOM 509 N N . ALA A 1 71 ? -29.517 -1.540 -5.062 1.00 70.44 71 ALA A N 1
ATOM 510 C CA . ALA A 1 71 ? -28.507 -0.481 -5.052 1.00 70.44 71 ALA A CA 1
ATOM 511 C C . ALA A 1 71 ? -27.090 -1.031 -4.818 1.00 70.44 71 ALA A C 1
ATOM 513 O O . ALA A 1 71 ? -26.185 -0.710 -5.588 1.00 70.44 71 ALA A O 1
ATOM 514 N N . LYS A 1 72 ? -26.911 -1.925 -3.831 1.00 75.06 72 LYS A N 1
ATOM 515 C CA . LYS A 1 72 ? -25.627 -2.607 -3.589 1.00 75.06 72 LYS A CA 1
ATOM 516 C C . LYS A 1 72 ? -25.169 -3.387 -4.819 1.00 75.06 72 LYS A C 1
ATOM 518 O O . LYS A 1 72 ? -24.032 -3.244 -5.246 1.00 75.06 72 LYS A O 1
ATOM 523 N N . SER A 1 73 ? -26.066 -4.159 -5.439 1.00 76.69 73 SER A N 1
ATOM 524 C CA . SER A 1 73 ? -25.737 -4.930 -6.643 1.00 76.69 73 SER A CA 1
ATOM 525 C C . SER A 1 73 ? -25.275 -4.040 -7.800 1.00 76.69 73 SER A C 1
ATOM 527 O O . SER A 1 73 ? -24.370 -4.429 -8.541 1.00 76.69 73 SER A O 1
ATOM 529 N N . LYS A 1 74 ? -25.874 -2.855 -7.972 1.00 76.88 74 LYS A N 1
ATOM 530 C CA . LYS A 1 74 ? -25.463 -1.896 -9.006 1.00 76.88 74 LYS A CA 1
ATOM 531 C C . LYS A 1 74 ? -24.090 -1.288 -8.717 1.00 76.88 74 LYS A C 1
ATOM 533 O O . LYS A 1 74 ? -23.297 -1.186 -9.648 1.00 76.88 74 LYS A O 1
ATOM 538 N N . GLU A 1 75 ? -23.800 -0.923 -7.467 1.00 78.25 75 GLU A N 1
ATOM 539 C CA . GLU A 1 75 ? -22.479 -0.417 -7.064 1.00 78.25 75 GLU A CA 1
ATOM 540 C C . GLU A 1 75 ? -21.382 -1.462 -7.289 1.00 78.25 75 GLU A C 1
ATOM 542 O O . GLU A 1 75 ? -20.393 -1.162 -7.954 1.00 78.25 75 GLU A O 1
ATOM 547 N N . THR A 1 76 ? -21.595 -2.703 -6.836 1.00 81.44 76 THR A N 1
ATOM 548 C CA . THR A 1 76 ? -20.630 -3.796 -7.033 1.00 81.44 76 THR A CA 1
ATOM 549 C C . THR A 1 76 ? -20.373 -4.050 -8.514 1.00 81.44 76 THR A C 1
ATOM 551 O O . THR A 1 76 ? -19.223 -4.121 -8.931 1.00 81.44 76 THR A O 1
ATOM 554 N N . LYS A 1 77 ? -21.422 -4.109 -9.346 1.00 85.06 77 LYS A N 1
ATOM 555 C CA . LYS A 1 77 ? -21.249 -4.275 -10.798 1.00 85.06 77 LYS A CA 1
ATOM 556 C C . LYS A 1 77 ? -20.474 -3.119 -11.423 1.00 85.06 77 LYS A C 1
ATOM 558 O O . LYS A 1 77 ? -19.632 -3.350 -12.279 1.00 85.06 77 LYS A O 1
ATOM 563 N N . ALA A 1 78 ? -20.748 -1.881 -11.015 1.00 84.44 78 ALA A N 1
ATOM 564 C CA . ALA A 1 78 ? -20.037 -0.720 -11.540 1.00 84.44 78 ALA A CA 1
ATOM 565 C C . ALA A 1 78 ? -18.543 -0.736 -11.174 1.00 84.44 78 ALA A C 1
ATOM 567 O O . ALA A 1 78 ? -17.723 -0.267 -11.959 1.00 84.44 78 ALA A O 1
ATOM 568 N N . GLU A 1 79 ? -18.185 -1.261 -10.003 1.00 86.31 79 GLU A N 1
ATOM 569 C CA . GLU A 1 79 ? -16.792 -1.443 -9.591 1.00 86.31 79 GLU A CA 1
ATOM 570 C C . GLU A 1 79 ? -16.112 -2.596 -10.345 1.00 86.31 79 GLU A C 1
ATOM 572 O O . GLU A 1 79 ? -15.024 -2.414 -10.884 1.00 86.31 79 GLU A O 1
ATOM 577 N N . GLU A 1 80 ? -16.782 -3.741 -10.494 1.00 89.69 80 GLU A N 1
ATOM 578 C CA . GLU A 1 80 ? -16.268 -4.872 -11.277 1.00 89.69 80 GLU A CA 1
ATOM 579 C C . GLU A 1 80 ? -15.992 -4.486 -12.738 1.00 89.69 80 GLU A C 1
ATOM 581 O O . GLU A 1 80 ? -14.971 -4.877 -13.298 1.00 89.69 80 GLU A O 1
ATOM 586 N N . GLU A 1 81 ? -16.846 -3.660 -13.351 1.00 90.12 81 GLU A N 1
ATOM 587 C CA . GLU A 1 81 ? -16.593 -3.129 -14.698 1.00 90.12 81 GLU A CA 1
ATOM 588 C C . GLU A 1 81 ? -15.346 -2.232 -14.760 1.00 90.12 81 GLU A C 1
ATOM 590 O O . GLU A 1 81 ? -14.649 -2.231 -15.774 1.00 90.12 81 GLU A O 1
ATOM 595 N N . LYS A 1 82 ? -15.007 -1.508 -13.682 1.00 90.88 82 LYS A N 1
ATOM 596 C CA . LYS A 1 82 ? -13.733 -0.773 -13.613 1.00 90.88 82 LYS A CA 1
ATOM 597 C C . LYS A 1 82 ? -12.555 -1.739 -13.537 1.00 90.88 82 LYS A C 1
ATOM 599 O O . LYS A 1 82 ? -11.561 -1.519 -14.223 1.00 90.88 82 LYS A O 1
ATOM 604 N N . PHE A 1 83 ? -12.670 -2.819 -12.768 1.00 94.19 83 PHE A N 1
ATOM 605 C CA . PHE A 1 83 ? -11.593 -3.803 -12.626 1.00 94.19 83 PHE A CA 1
ATOM 606 C C . PHE A 1 83 ? -11.293 -4.557 -13.922 1.00 94.19 83 PHE A C 1
ATOM 608 O O . PHE A 1 83 ? -10.135 -4.862 -14.189 1.00 94.19 83 PHE A O 1
ATOM 615 N N . LYS A 1 84 ? -12.288 -4.756 -14.795 1.00 93.94 84 LYS A N 1
ATOM 616 C CA . LYS A 1 84 ? -12.062 -5.333 -16.134 1.00 93.94 84 LYS A CA 1
ATOM 617 C C . LYS A 1 84 ? -11.114 -4.512 -17.007 1.00 93.94 84 LYS A C 1
ATOM 619 O O . LYS A 1 84 ? -10.509 -5.059 -17.924 1.00 93.94 84 LYS A O 1
ATOM 624 N N . SER A 1 85 ? -10.998 -3.210 -16.738 1.00 94.31 85 SER A N 1
ATOM 625 C CA . SER A 1 85 ? -10.078 -2.312 -17.444 1.00 94.31 85 SER A CA 1
ATOM 626 C C . SER A 1 85 ? -8.663 -2.301 -16.861 1.00 94.31 85 SER A C 1
ATOM 628 O O . SER A 1 85 ? -7.831 -1.521 -17.317 1.00 94.31 85 SER A O 1
ATOM 630 N N . LEU A 1 86 ? -8.378 -3.128 -15.854 1.00 96.56 86 LEU A N 1
ATOM 631 C CA . LEU A 1 86 ? -7.056 -3.221 -15.246 1.00 96.56 86 LEU A CA 1
ATOM 632 C C . LEU A 1 86 ? -6.192 -4.276 -15.943 1.00 96.56 86 LEU A C 1
ATOM 634 O O . LEU A 1 86 ? -6.673 -5.267 -16.496 1.00 96.56 86 LEU A O 1
ATOM 638 N N . VAL A 1 87 ? -4.891 -4.041 -15.881 1.00 97.62 87 VAL A N 1
ATOM 639 C CA . VAL A 1 87 ? -3.812 -4.975 -16.182 1.00 97.62 87 VAL A CA 1
ATOM 640 C C . VAL A 1 87 ? -3.048 -5.157 -14.882 1.00 97.62 87 VAL A C 1
ATOM 642 O O . VAL A 1 87 ? -2.356 -4.236 -14.456 1.00 97.62 87 VAL A O 1
ATOM 645 N N . ILE A 1 88 ? -3.200 -6.314 -14.245 1.00 96.44 88 ILE A N 1
ATOM 646 C CA . ILE A 1 88 ? -2.529 -6.651 -12.985 1.00 96.44 88 ILE A CA 1
ATOM 647 C C . ILE A 1 88 ? -1.314 -7.516 -13.315 1.00 96.44 88 ILE A C 1
ATOM 649 O O . ILE A 1 88 ? -1.445 -8.498 -14.048 1.00 96.44 88 ILE A O 1
ATOM 653 N N . ALA A 1 89 ? -0.134 -7.166 -12.809 1.00 93.88 89 ALA A N 1
ATOM 654 C CA . ALA A 1 89 ? 1.046 -8.009 -12.972 1.00 93.88 89 ALA A CA 1
ATOM 655 C C . ALA A 1 89 ? 0.962 -9.260 -12.090 1.00 93.88 89 ALA A C 1
ATOM 657 O O . ALA A 1 89 ? 0.556 -9.187 -10.935 1.00 93.88 89 ALA A O 1
ATOM 658 N N . GLN A 1 90 ? 1.388 -10.394 -12.645 1.00 92.25 90 GLN A N 1
ATOM 659 C CA . GLN A 1 90 ? 1.494 -11.662 -11.931 1.00 92.25 90 GLN A CA 1
ATOM 660 C C . GLN A 1 90 ? 2.888 -12.247 -12.174 1.00 92.25 90 GLN A C 1
ATOM 662 O O . GLN A 1 90 ? 3.126 -13.011 -13.115 1.00 92.25 90 GLN A O 1
ATOM 667 N N . VAL A 1 91 ? 3.843 -11.818 -11.357 1.00 87.94 91 VAL A N 1
ATOM 668 C CA . VAL A 1 91 ? 5.283 -12.073 -11.522 1.00 87.94 91 VAL A CA 1
ATOM 669 C C . VAL A 1 91 ? 5.931 -12.293 -10.156 1.00 87.94 91 VAL A C 1
ATOM 671 O O . VAL A 1 91 ? 5.284 -12.176 -9.137 1.00 87.94 91 VAL A O 1
ATOM 674 N N . ASN A 1 92 ? 7.219 -12.635 -10.088 1.00 75.12 92 ASN A N 1
ATOM 675 C CA . ASN A 1 92 ? 7.878 -12.752 -8.775 1.00 75.12 92 ASN A CA 1
ATOM 676 C C . ASN A 1 92 ? 8.339 -11.400 -8.213 1.00 75.12 92 ASN A C 1
ATOM 678 O O . ASN A 1 92 ? 8.380 -11.230 -7.003 1.00 75.12 92 ASN A O 1
ATOM 682 N N . ASP A 1 93 ? 8.737 -10.476 -9.095 1.00 75.38 93 ASP A N 1
ATOM 683 C CA . ASP A 1 93 ? 9.301 -9.179 -8.708 1.00 75.38 93 ASP A CA 1
ATOM 684 C C . ASP A 1 93 ? 8.617 -8.045 -9.485 1.00 75.38 93 ASP A C 1
ATOM 686 O O . ASP A 1 93 ? 7.895 -7.234 -8.913 1.00 75.38 93 ASP A O 1
ATOM 690 N N . TYR A 1 94 ? 8.850 -7.975 -10.801 1.00 89.00 94 TYR A N 1
ATOM 691 C CA . TYR A 1 94 ? 8.260 -6.972 -11.690 1.00 89.00 94 TYR A CA 1
ATOM 692 C C . TYR A 1 94 ? 8.329 -7.395 -13.161 1.00 89.00 94 TYR A C 1
ATOM 694 O O . TYR A 1 94 ? 9.167 -8.208 -13.563 1.00 89.00 94 TYR A O 1
ATOM 702 N N . VAL A 1 95 ? 7.484 -6.772 -13.982 1.00 92.19 95 VAL A N 1
ATOM 703 C CA . VAL A 1 95 ? 7.595 -6.736 -15.442 1.00 92.19 95 VAL A CA 1
ATOM 704 C C . VAL A 1 95 ? 7.996 -5.327 -15.886 1.00 92.19 95 VAL A C 1
ATOM 706 O O . VAL A 1 95 ? 7.571 -4.321 -15.319 1.00 92.19 95 VAL A O 1
ATOM 709 N N . ASN A 1 96 ? 8.862 -5.236 -16.895 1.00 96.06 96 ASN A N 1
ATOM 710 C CA . ASN A 1 96 ? 9.277 -3.943 -17.433 1.00 96.06 96 ASN A CA 1
ATOM 711 C C . ASN A 1 96 ? 8.162 -3.335 -18.286 1.00 96.06 96 ASN A C 1
ATOM 713 O O . ASN A 1 96 ? 7.653 -3.991 -19.197 1.00 96.06 96 ASN A O 1
ATOM 717 N N . VAL A 1 97 ? 7.876 -2.059 -18.043 1.00 97.31 97 VAL A N 1
ATOM 718 C CA . VAL A 1 97 ? 7.068 -1.221 -18.927 1.00 97.31 97 VAL A CA 1
ATOM 719 C C . VAL A 1 97 ? 8.001 -0.601 -19.962 1.00 97.31 97 VAL A C 1
ATOM 721 O O . VAL A 1 97 ? 9.029 -0.015 -19.605 1.00 97.31 97 VAL A O 1
ATOM 724 N N . ARG A 1 98 ? 7.676 -0.753 -21.246 1.00 98.25 98 ARG A N 1
ATOM 725 C CA . ARG A 1 98 ? 8.520 -0.327 -22.371 1.00 98.25 98 ARG A CA 1
ATOM 726 C C . ARG A 1 98 ? 7.852 0.730 -23.237 1.00 98.25 98 ARG A C 1
ATOM 728 O O . ARG A 1 98 ? 6.635 0.793 -23.309 1.00 98.25 98 ARG A O 1
ATOM 735 N N . ASP A 1 99 ? 8.629 1.554 -23.918 1.00 97.81 99 ASP A N 1
ATOM 736 C CA . ASP A 1 99 ? 8.093 2.595 -24.805 1.00 97.81 99 ASP A CA 1
ATOM 737 C C . ASP A 1 99 ? 7.411 2.041 -26.076 1.00 97.81 99 ASP A C 1
ATOM 739 O O . ASP A 1 99 ? 6.487 2.661 -26.607 1.00 97.81 99 ASP A O 1
ATOM 743 N N . ILE A 1 100 ? 7.823 0.857 -26.537 1.00 97.69 100 ILE A N 1
ATOM 744 C CA . ILE A 1 100 ? 7.261 0.139 -27.693 1.00 97.69 100 ILE A CA 1
ATOM 745 C C . ILE A 1 100 ? 6.871 -1.310 -27.331 1.00 97.69 100 ILE A C 1
ATOM 747 O O . ILE A 1 100 ? 7.451 -1.875 -26.399 1.00 97.69 100 ILE A O 1
ATOM 751 N N . PRO A 1 101 ? 5.943 -1.954 -28.075 1.00 97.50 101 PRO A N 1
ATOM 752 C CA . PRO A 1 101 ? 5.499 -3.335 -27.834 1.00 97.50 101 PRO A CA 1
ATOM 753 C C . PRO A 1 101 ? 6.544 -4.364 -28.304 1.00 97.50 101 PRO A C 1
ATOM 755 O O . PRO A 1 101 ? 6.334 -5.131 -29.242 1.00 97.50 101 PRO A O 1
ATOM 758 N N . SER A 1 102 ? 7.738 -4.324 -27.713 1.00 97.00 102 SER A N 1
ATOM 759 C CA . SER A 1 102 ? 8.869 -5.183 -28.064 1.00 97.00 102 SER A CA 1
ATOM 760 C C . SER A 1 102 ? 9.879 -5.255 -26.923 1.00 97.00 102 SER A C 1
ATOM 762 O O . SER A 1 102 ? 10.104 -4.277 -26.216 1.00 97.00 102 SER A O 1
ATOM 764 N N . GLU A 1 103 ? 10.575 -6.386 -26.793 1.00 94.88 103 GLU A N 1
ATOM 765 C CA . GLU A 1 103 ? 11.670 -6.552 -25.824 1.00 94.88 103 GLU A CA 1
ATOM 766 C C . GLU A 1 103 ? 12.888 -5.660 -26.128 1.00 94.88 103 GLU A C 1
ATOM 768 O O . GLU A 1 103 ? 13.718 -5.430 -25.247 1.00 94.88 103 GLU A O 1
ATOM 773 N N . GLU A 1 104 ? 12.961 -5.112 -27.342 1.00 95.88 104 GLU A N 1
ATOM 774 C CA . GLU A 1 104 ? 13.976 -4.139 -27.763 1.00 95.88 104 GLU A CA 1
ATOM 775 C C . GLU A 1 104 ? 13.622 -2.690 -27.378 1.00 95.88 104 GLU A C 1
ATOM 777 O O . GLU A 1 104 ? 14.437 -1.792 -27.577 1.00 95.88 104 GLU A O 1
ATOM 782 N N . GLY A 1 105 ? 12.416 -2.446 -26.848 1.00 95.56 105 GLY A N 1
ATOM 783 C CA . GLY A 1 105 ? 11.990 -1.118 -26.405 1.00 95.56 105 GLY A CA 1
ATOM 784 C C . GLY A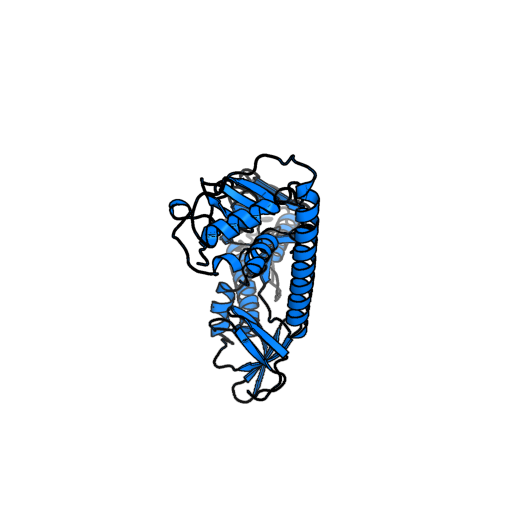 1 105 ? 12.749 -0.618 -25.181 1.00 95.56 105 GLY A C 1
ATOM 785 O O . GLY A 1 105 ? 13.192 -1.410 -24.344 1.00 95.56 105 GLY A O 1
ATOM 786 N N . GLU A 1 106 ? 12.874 0.697 -25.047 1.00 96.75 106 GLU A N 1
ATOM 787 C CA . GLU A 1 106 ? 13.459 1.315 -23.864 1.00 96.75 106 GLU A CA 1
ATOM 788 C C . GLU A 1 106 ? 12.559 1.085 -22.646 1.00 96.75 106 GLU A C 1
ATOM 790 O O . GLU A 1 106 ? 11.336 1.170 -22.726 1.00 96.75 106 GLU A O 1
ATOM 795 N N . ILE A 1 107 ? 13.167 0.781 -21.497 1.00 96.50 107 ILE A N 1
ATOM 796 C CA . ILE A 1 107 ? 12.434 0.603 -20.241 1.00 96.50 107 ILE A CA 1
ATOM 797 C C . ILE A 1 107 ? 12.083 1.986 -19.692 1.00 96.50 107 ILE A C 1
ATOM 799 O O . ILE A 1 107 ? 12.978 2.772 -19.368 1.00 96.50 107 ILE A O 1
ATOM 803 N N . VAL A 1 108 ? 10.786 2.253 -19.567 1.00 95.62 108 VAL A N 1
ATOM 804 C CA . VAL A 1 108 ? 10.227 3.516 -19.060 1.00 95.62 108 VAL A CA 1
ATOM 805 C C . VAL A 1 108 ? 9.701 3.395 -17.630 1.00 95.62 108 VAL A C 1
ATOM 807 O O . VAL A 1 108 ? 9.500 4.406 -16.959 1.00 95.62 108 VAL A O 1
ATOM 810 N N . GLY A 1 109 ? 9.536 2.173 -17.127 1.00 91.94 109 GLY A N 1
ATOM 811 C CA . GLY A 1 109 ? 9.167 1.915 -15.740 1.00 91.94 109 GLY A CA 1
ATOM 812 C C . GLY A 1 109 ? 9.068 0.430 -15.422 1.00 91.94 109 GLY A C 1
ATOM 813 O O . GLY A 1 109 ? 9.397 -0.429 -16.246 1.00 91.94 109 GLY A O 1
ATOM 814 N N . LYS A 1 110 ? 8.612 0.138 -14.209 1.00 89.81 110 LYS A N 1
ATOM 815 C CA . LYS A 1 110 ? 8.434 -1.211 -13.676 1.00 89.81 110 LYS A CA 1
ATOM 816 C C . LYS A 1 110 ? 7.041 -1.344 -13.090 1.00 89.81 110 LYS A C 1
ATOM 818 O O . LYS A 1 110 ? 6.647 -0.557 -12.235 1.00 89.81 110 LYS A O 1
ATOM 823 N N . LEU A 1 111 ? 6.329 -2.368 -13.537 1.00 90.12 111 LEU A N 1
ATOM 824 C CA . LEU A 1 111 ? 5.080 -2.802 -12.934 1.00 90.12 111 LEU A CA 1
ATOM 825 C C . LEU A 1 111 ? 5.419 -3.982 -12.018 1.00 90.12 111 LEU A C 1
ATOM 827 O O . LEU A 1 111 ? 5.741 -5.067 -12.507 1.00 90.12 111 LEU A O 1
ATOM 831 N N . TYR A 1 112 ? 5.463 -3.730 -10.710 1.00 87.38 112 TYR A N 1
ATOM 832 C CA . TYR A 1 112 ? 5.777 -4.753 -9.710 1.00 87.38 112 TYR A CA 1
ATOM 833 C C . TYR A 1 112 ? 4.653 -5.779 -9.601 1.00 87.38 112 TYR A C 1
ATOM 835 O O . TYR A 1 112 ? 3.543 -5.531 -10.071 1.00 87.38 112 TYR A O 1
ATOM 843 N N . ASP A 1 113 ? 4.948 -6.929 -8.998 1.00 88.00 113 ASP A N 1
ATOM 844 C CA . ASP A 1 113 ? 3.922 -7.927 -8.695 1.00 88.00 113 ASP A CA 1
ATOM 845 C C . ASP A 1 113 ? 2.722 -7.294 -7.971 1.00 88.00 113 ASP A C 1
ATOM 847 O O . ASP A 1 113 ? 2.889 -6.343 -7.200 1.00 88.00 113 ASP A O 1
ATOM 851 N N . GLU A 1 114 ? 1.517 -7.764 -8.300 1.00 84.81 114 GLU A N 1
ATOM 852 C CA . GLU A 1 114 ? 0.230 -7.267 -7.780 1.00 84.81 114 GLU A CA 1
ATOM 853 C C . GLU A 1 114 ? -0.094 -5.789 -8.099 1.00 84.81 114 GLU A C 1
ATOM 855 O O . GLU A 1 114 ? -1.185 -5.305 -7.793 1.00 84.81 114 GLU A O 1
ATOM 860 N N . SER A 1 115 ? 0.812 -5.062 -8.761 1.00 87.56 115 SER A N 1
ATOM 861 C CA . SER A 1 115 ? 0.583 -3.681 -9.192 1.00 87.56 115 SER A CA 1
ATOM 862 C C . SER A 1 115 ? -0.243 -3.635 -10.476 1.00 87.56 115 SER A C 1
ATOM 864 O O . SER A 1 115 ? -0.234 -4.572 -11.283 1.00 87.56 115 SER A O 1
ATOM 866 N N . VAL A 1 116 ? -0.935 -2.518 -10.698 1.00 91.50 116 VAL A N 1
ATOM 867 C CA . VAL A 1 116 ? -1.880 -2.358 -11.811 1.00 91.50 116 VAL A CA 1
ATOM 868 C C . VAL A 1 116 ? -1.557 -1.217 -12.747 1.00 91.50 116 VAL A C 1
ATOM 870 O O . VAL A 1 116 ? -1.072 -0.167 -12.340 1.00 91.50 116 VAL A O 1
ATOM 873 N N . GLY A 1 117 ? -1.932 -1.386 -14.010 1.00 95.00 117 GLY A N 1
ATOM 874 C CA . GLY A 1 117 ? -2.154 -0.288 -14.943 1.00 95.00 117 GLY A CA 1
ATOM 875 C C . GLY A 1 117 ? -3.536 -0.354 -15.579 1.00 95.00 117 GLY A C 1
ATOM 876 O O . GLY A 1 117 ? -4.170 -1.405 -15.611 1.00 95.00 117 GLY A O 1
ATOM 877 N N . HIS A 1 118 ? -4.003 0.764 -16.118 1.00 96.31 118 HIS A N 1
ATOM 878 C CA . HIS A 1 118 ? -5.212 0.817 -16.930 1.00 96.31 118 HIS A CA 1
ATOM 879 C C . HIS A 1 118 ? -4.917 0.370 -18.357 1.00 96.31 118 HIS A C 1
ATOM 881 O O . HIS A 1 118 ? -4.048 0.939 -19.013 1.00 96.31 118 HIS A O 1
ATOM 887 N N . PHE A 1 119 ? -5.656 -0.627 -18.833 1.00 96.69 119 PHE A N 1
ATOM 888 C CA . PHE A 1 119 ? -5.584 -1.148 -20.191 1.00 96.69 119 PHE A CA 1
ATOM 889 C C . PHE A 1 119 ? -6.056 -0.103 -21.210 1.00 96.69 119 PHE A C 1
ATOM 891 O O . PHE A 1 119 ? -7.181 0.391 -21.116 1.00 96.69 119 PHE A O 1
ATOM 898 N N . GLU A 1 120 ? -5.234 0.190 -22.220 1.00 96.38 120 GLU A N 1
ATOM 899 C CA . GLU A 1 120 ? -5.632 1.036 -23.352 1.00 96.38 120 GLU A CA 1
ATOM 900 C C . GLU A 1 120 ? -5.774 0.245 -24.655 1.00 96.38 120 GLU A C 1
ATOM 902 O O . GLU A 1 120 ? -6.779 0.377 -25.355 1.00 96.38 120 GLU A O 1
ATOM 907 N N . GLU A 1 121 ? -4.775 -0.569 -24.999 1.00 96.44 121 GLU A N 1
ATOM 908 C CA . GLU A 1 121 ? -4.774 -1.352 -26.236 1.00 96.44 121 GLU A CA 1
ATOM 909 C C . GLU A 1 121 ? -3.860 -2.578 -26.154 1.00 96.44 121 GLU A C 1
ATOM 911 O O . GLU A 1 121 ? -2.960 -2.653 -25.318 1.00 96.44 121 GLU A O 1
ATOM 916 N N . GLU A 1 122 ? -4.071 -3.521 -27.071 1.00 97.19 122 GLU A N 1
ATOM 917 C CA . GLU A 1 122 ? -3.210 -4.684 -27.277 1.00 97.19 122 GLU A CA 1
ATOM 918 C C . GLU A 1 122 ? -2.548 -4.620 -28.659 1.00 97.19 122 GLU A C 1
ATOM 920 O O . GLU A 1 122 ? -3.218 -4.409 -29.673 1.00 97.19 122 GLU A O 1
ATOM 925 N N . VAL A 1 123 ? -1.235 -4.859 -28.704 1.00 97.56 123 VAL A N 1
ATOM 926 C CA . VAL A 1 123 ? -0.446 -4.975 -29.936 1.00 97.56 123 VAL A CA 1
ATOM 927 C C . VAL A 1 123 ? 0.467 -6.194 -29.831 1.00 97.56 123 VAL A C 1
ATOM 929 O O . VAL A 1 123 ? 1.392 -6.209 -29.025 1.00 97.56 123 VAL A O 1
ATOM 932 N N . ASP A 1 124 ? 0.214 -7.222 -30.643 1.00 94.50 124 ASP A N 1
ATOM 933 C CA . ASP A 1 124 ? 1.048 -8.433 -30.745 1.00 94.50 124 ASP A CA 1
ATOM 934 C C . ASP A 1 124 ? 1.383 -9.092 -29.384 1.00 94.50 124 ASP A C 1
ATOM 936 O O . ASP A 1 124 ? 2.518 -9.503 -29.132 1.00 94.50 124 ASP A O 1
ATOM 940 N N . GLY A 1 125 ? 0.395 -9.191 -28.486 1.00 96.06 125 GLY A N 1
ATOM 941 C CA . GLY A 1 125 ? 0.567 -9.770 -27.146 1.00 96.06 125 GLY A CA 1
ATOM 942 C C . GLY A 1 125 ? 1.225 -8.837 -26.121 1.00 96.06 125 GLY A C 1
ATOM 943 O O . GLY A 1 125 ? 1.613 -9.287 -25.042 1.00 96.06 125 GLY A O 1
ATOM 944 N N . TRP A 1 126 ? 1.357 -7.548 -26.437 1.00 98.38 126 TRP A N 1
ATOM 945 C CA . TRP A 1 126 ? 1.731 -6.495 -25.495 1.00 98.38 126 TRP A CA 1
ATOM 946 C C . TRP A 1 126 ? 0.529 -5.626 -25.168 1.00 98.38 126 TRP A C 1
ATOM 948 O O . TRP A 1 126 ? -0.208 -5.225 -26.065 1.00 98.38 126 TRP A O 1
ATOM 958 N N . TYR A 1 127 ? 0.369 -5.281 -23.897 1.00 98.19 127 TYR A N 1
ATOM 959 C CA . TYR A 1 127 ? -0.686 -4.397 -23.425 1.00 98.19 127 TYR A CA 1
ATOM 960 C C . TYR A 1 127 ? -0.113 -3.017 -23.171 1.00 98.19 127 TYR A C 1
ATOM 962 O O . TYR A 1 127 ? 0.824 -2.865 -22.386 1.00 98.19 127 TYR A O 1
ATOM 970 N N . ARG A 1 128 ? -0.675 -2.005 -23.826 1.00 98.12 128 ARG A N 1
ATOM 971 C CA . ARG A 1 128 ? -0.386 -0.617 -23.498 1.00 98.12 128 ARG A CA 1
ATOM 972 C C . ARG A 1 128 ? -1.169 -0.234 -22.252 1.00 98.12 128 ARG A C 1
ATOM 974 O O . ARG A 1 128 ? -2.385 -0.428 -22.207 1.00 98.12 128 ARG A O 1
ATOM 981 N N . ILE A 1 129 ? -0.466 0.317 -21.273 1.00 97.88 129 ILE A N 1
ATOM 982 C CA . ILE A 1 129 ? -1.024 0.710 -19.988 1.00 97.88 129 ILE A CA 1
ATOM 983 C C . ILE A 1 129 ? -0.713 2.161 -19.636 1.00 97.88 129 ILE A C 1
ATOM 985 O O . ILE A 1 129 ? 0.313 2.714 -20.046 1.00 97.88 129 ILE A O 1
ATOM 989 N N . VAL A 1 130 ? -1.592 2.740 -18.821 1.00 97.38 130 VAL A N 1
ATOM 990 C CA . VAL A 1 130 ? -1.343 3.962 -18.048 1.00 97.38 130 VAL A CA 1
ATOM 991 C C . VAL A 1 130 ? -1.388 3.596 -16.571 1.00 97.38 130 VAL A C 1
ATOM 993 O O . VAL A 1 130 ? -2.384 3.049 -16.105 1.00 97.38 130 VAL A O 1
ATOM 996 N N . SER A 1 131 ? -0.307 3.855 -15.844 1.00 90.12 131 SER A N 1
ATOM 997 C CA . SER A 1 131 ? -0.164 3.469 -14.441 1.00 90.12 131 SER A CA 1
ATOM 998 C C . SER A 1 131 ? 0.668 4.520 -13.711 1.00 90.12 131 SER A C 1
ATOM 1000 O O . SER A 1 131 ? 1.875 4.626 -13.942 1.00 90.12 131 SER A O 1
ATOM 1002 N N . GLY A 1 132 ? 0.012 5.363 -12.911 1.00 89.25 132 GLY A N 1
ATOM 1003 C CA . GLY A 1 132 ? 0.635 6.530 -12.294 1.00 89.25 132 GLY A CA 1
ATOM 1004 C C . GLY A 1 132 ? 1.272 7.466 -13.320 1.00 89.25 132 GLY A C 1
ATOM 1005 O O . GLY A 1 132 ? 0.617 7.968 -14.236 1.00 89.25 132 GLY A O 1
ATOM 1006 N N . SER A 1 133 ? 2.575 7.705 -13.174 1.00 88.19 133 SER A N 1
ATOM 1007 C CA . SER A 1 133 ? 3.371 8.498 -14.120 1.00 88.19 133 SER A CA 1
ATOM 1008 C C . SER A 1 133 ? 3.924 7.675 -15.296 1.00 88.19 133 SER A C 1
ATOM 1010 O O . SER A 1 133 ? 4.502 8.240 -16.228 1.00 88.19 133 SER A O 1
ATOM 1012 N N . CYS A 1 134 ? 3.744 6.351 -15.287 1.00 89.81 134 CYS A N 1
ATOM 1013 C CA . CYS A 1 134 ? 4.273 5.444 -16.295 1.00 89.81 134 CYS A CA 1
ATOM 1014 C C . CYS A 1 134 ? 3.250 5.177 -17.411 1.00 89.81 134 CYS A C 1
ATOM 1016 O O . CYS A 1 134 ? 2.114 4.768 -17.166 1.00 89.81 134 CYS A O 1
ATOM 1018 N N . ILE A 1 135 ? 3.669 5.376 -18.663 1.00 96.50 135 ILE A N 1
ATOM 1019 C CA . ILE A 1 135 ? 2.878 5.061 -19.859 1.00 96.50 135 ILE A CA 1
ATOM 1020 C C . ILE A 1 135 ? 3.753 4.241 -20.799 1.00 96.50 135 ILE A C 1
ATOM 1022 O O . ILE A 1 135 ? 4.825 4.694 -21.201 1.00 96.50 135 ILE A O 1
ATOM 1026 N N . GLY A 1 136 ? 3.290 3.055 -21.183 1.00 97.50 136 GLY A N 1
ATOM 1027 C CA . GLY A 1 136 ? 4.038 2.179 -22.081 1.00 97.50 136 GLY A CA 1
ATOM 1028 C C . GLY A 1 136 ? 3.403 0.804 -22.226 1.00 97.50 136 GLY A C 1
ATOM 1029 O O . GLY A 1 136 ? 2.229 0.625 -21.932 1.00 97.50 136 GLY A O 1
ATOM 1030 N N . TYR A 1 137 ? 4.178 -0.161 -22.699 1.00 98.50 137 TYR A N 1
ATOM 1031 C CA . TYR A 1 137 ? 3.759 -1.511 -23.036 1.00 98.50 137 TYR A CA 1
ATOM 1032 C C . TYR A 1 137 ? 4.341 -2.528 -22.059 1.00 98.50 137 TYR A C 1
ATOM 1034 O O . TYR A 1 137 ? 5.546 -2.538 -21.804 1.00 98.50 137 TYR A O 1
ATOM 1042 N N . VAL A 1 138 ? 3.493 -3.424 -21.567 1.00 98.00 138 VAL A N 1
ATOM 1043 C CA . VAL A 1 138 ? 3.878 -4.600 -20.778 1.00 98.00 138 VAL A CA 1
ATOM 1044 C C . VAL A 1 138 ? 3.569 -5.864 -21.563 1.00 98.00 138 VAL A C 1
ATOM 1046 O O . VAL A 1 138 ? 2.655 -5.891 -22.386 1.00 98.00 138 VAL A O 1
ATOM 1049 N N . LYS A 1 139 ? 4.341 -6.924 -21.343 1.00 97.94 139 LYS A N 1
ATOM 1050 C CA . LYS A 1 139 ? 4.137 -8.180 -22.066 1.00 97.94 139 LYS A CA 1
ATOM 1051 C C . LYS A 1 139 ? 2.972 -8.941 -21.437 1.00 97.94 139 LYS A C 1
ATOM 1053 O O . LYS A 1 139 ? 3.037 -9.291 -20.262 1.00 97.94 139 LYS A O 1
ATOM 1058 N N . GLY A 1 140 ? 1.930 -9.205 -22.221 1.00 96.88 140 GLY A N 1
ATOM 1059 C CA . GLY A 1 140 ? 0.652 -9.702 -21.714 1.00 96.88 140 GLY A CA 1
ATOM 1060 C C . GLY A 1 140 ? 0.707 -11.086 -21.068 1.00 96.88 140 GLY A C 1
ATOM 1061 O O . GLY A 1 140 ? -0.136 -11.391 -20.237 1.00 96.88 140 GLY A O 1
ATOM 1062 N N . GLU A 1 141 ? 1.721 -11.904 -21.372 1.00 96.88 141 GLU A N 1
ATOM 1063 C CA . GLU A 1 141 ? 1.919 -13.216 -20.728 1.00 96.88 141 GLU A CA 1
ATOM 1064 C C . GLU A 1 141 ? 2.223 -13.135 -19.220 1.00 96.88 141 GLU A C 1
ATOM 1066 O O . GLU A 1 141 ? 2.089 -14.135 -18.521 1.00 96.88 141 GLU A O 1
ATOM 1071 N N . TYR A 1 142 ? 2.635 -11.960 -18.730 1.00 96.44 142 TYR A N 1
ATOM 1072 C CA . TYR A 1 142 ? 2.938 -11.696 -17.319 1.00 96.44 142 TYR A CA 1
ATOM 1073 C C . TYR A 1 142 ? 1.829 -10.917 -16.607 1.00 96.44 142 TYR A C 1
ATOM 1075 O O . TYR A 1 142 ? 2.040 -10.421 -15.497 1.00 96.44 142 TYR A O 1
ATOM 1083 N N . CYS A 1 143 ? 0.675 -10.741 -17.253 1.00 96.88 143 CYS A N 1
ATOM 1084 C CA . CYS A 1 143 ? -0.396 -9.908 -16.732 1.00 96.88 143 CYS A CA 1
ATOM 1085 C C . CYS A 1 143 ? -1.768 -10.569 -16.867 1.00 96.88 143 CYS A C 1
ATOM 1087 O O . CYS A 1 143 ? -2.037 -11.315 -17.807 1.00 96.88 143 CYS A O 1
ATOM 1089 N N . VAL A 1 144 ? -2.660 -10.208 -15.952 1.00 96.38 144 VAL A N 1
ATOM 1090 C CA . VAL A 1 144 ? -4.071 -10.594 -15.945 1.00 96.38 144 VAL A CA 1
ATOM 1091 C C . VAL A 1 144 ? -4.914 -9.366 -16.290 1.00 96.38 144 VAL A C 1
ATOM 1093 O O . VAL A 1 144 ? -4.668 -8.276 -15.776 1.00 96.38 144 VAL A O 1
ATOM 1096 N N . THR A 1 145 ? -5.897 -9.519 -17.178 1.00 95.38 145 THR A N 1
ATOM 1097 C CA . THR A 1 145 ? -6.807 -8.440 -17.603 1.00 95.38 145 THR A CA 1
ATOM 1098 C C . THR A 1 145 ? -8.213 -8.984 -17.883 1.00 95.38 145 THR A C 1
ATOM 1100 O O . THR A 1 145 ? -8.423 -10.198 -17.892 1.00 95.38 145 THR A O 1
ATOM 1103 N N . GLY A 1 146 ? -9.196 -8.110 -18.109 1.00 93.31 146 GLY A N 1
ATOM 1104 C CA . GLY A 1 146 ? -10.566 -8.509 -18.431 1.00 93.31 146 GLY A CA 1
ATOM 1105 C C . GLY A 1 146 ? -11.303 -9.143 -17.248 1.00 93.31 146 GLY A C 1
ATOM 1106 O O . GLY A 1 146 ? -11.221 -8.656 -16.124 1.00 93.31 146 GLY A O 1
ATOM 1107 N N . GLU A 1 147 ? -12.070 -10.208 -17.493 1.00 92.75 147 GLU A N 1
ATOM 1108 C CA . GLU A 1 147 ? -12.880 -10.855 -16.444 1.00 92.75 147 GLU A CA 1
ATOM 1109 C C . GLU A 1 147 ? -12.018 -11.469 -15.333 1.00 92.75 147 GLU A C 1
ATOM 1111 O O . GLU A 1 147 ? -12.357 -11.324 -14.159 1.00 92.75 147 GLU A O 1
ATOM 1116 N N . ASP A 1 148 ? -10.873 -12.053 -15.690 1.00 91.88 148 ASP A N 1
ATOM 1117 C CA . ASP A 1 148 ? -9.948 -12.670 -14.734 1.00 91.88 148 ASP A CA 1
ATOM 1118 C C . ASP A 1 148 ? -9.302 -11.625 -13.804 1.00 91.88 148 ASP A C 1
ATOM 1120 O O . ASP A 1 148 ? -8.968 -11.924 -12.657 1.00 91.88 148 ASP A O 1
ATOM 1124 N N . ALA A 1 149 ? -9.181 -10.368 -14.251 1.00 93.19 149 ALA A N 1
ATOM 1125 C CA . ALA A 1 149 ? -8.651 -9.290 -13.418 1.00 93.19 149 ALA A CA 1
ATOM 1126 C C . ALA A 1 149 ? -9.618 -8.853 -12.313 1.00 93.19 149 ALA A C 1
ATOM 1128 O O . ALA A 1 149 ? -9.179 -8.263 -11.334 1.00 93.19 149 ALA A O 1
ATOM 1129 N N . VAL A 1 150 ? -10.918 -9.141 -12.420 1.00 93.06 150 VAL A N 1
ATOM 1130 C CA . VAL A 1 150 ? -11.906 -8.705 -11.420 1.00 93.06 150 VAL A CA 1
ATOM 1131 C C . VAL A 1 150 ? -11.683 -9.383 -10.072 1.00 93.06 150 VAL A C 1
ATOM 1133 O O . VAL A 1 150 ? -11.792 -8.732 -9.034 1.00 93.06 150 VAL A O 1
ATOM 1136 N N . GLU A 1 151 ? -11.402 -10.686 -10.076 1.00 90.69 151 GLU A N 1
ATOM 1137 C CA . GLU A 1 151 ? -11.159 -11.441 -8.845 1.00 90.69 151 GLU A CA 1
ATOM 1138 C C . GLU A 1 151 ? -9.819 -11.043 -8.227 1.00 90.69 151 GLU A C 1
ATOM 1140 O O . GLU A 1 151 ? -9.769 -10.702 -7.047 1.00 90.69 151 GLU A O 1
ATOM 1145 N N . LEU A 1 152 ? -8.770 -10.962 -9.050 1.00 91.38 152 LEU A N 1
ATOM 1146 C CA . LEU A 1 152 ? -7.444 -10.569 -8.589 1.00 91.38 152 LEU A CA 1
ATOM 1147 C C . LEU A 1 152 ? -7.421 -9.121 -8.074 1.00 91.38 152 LEU A C 1
ATOM 1149 O O . LEU A 1 152 ? -6.819 -8.853 -7.042 1.00 91.38 152 LEU A O 1
ATOM 1153 N N . ALA A 1 153 ? -8.148 -8.196 -8.708 1.00 92.31 153 ALA A N 1
ATOM 1154 C CA . ALA A 1 153 ? -8.276 -6.815 -8.242 1.00 92.31 153 ALA A CA 1
ATOM 1155 C C . ALA A 1 153 ? -8.898 -6.719 -6.838 1.00 92.31 153 ALA A C 1
ATOM 1157 O O . ALA A 1 153 ? -8.523 -5.857 -6.049 1.00 92.31 153 ALA A O 1
ATOM 1158 N N . LYS A 1 154 ? -9.832 -7.609 -6.490 1.00 89.56 154 LYS A N 1
ATOM 1159 C CA . LYS A 1 154 ? -10.410 -7.643 -5.137 1.00 89.56 154 LYS A CA 1
ATOM 1160 C C . LYS A 1 154 ? -9.424 -8.167 -4.092 1.00 89.56 154 LYS A C 1
ATOM 1162 O O . LYS A 1 154 ? -9.574 -7.839 -2.921 1.00 89.56 154 LYS A O 1
ATOM 1167 N N . GLU A 1 155 ? -8.461 -8.988 -4.504 1.00 87.75 155 GLU A N 1
ATOM 1168 C CA . GLU A 1 155 ? -7.428 -9.548 -3.630 1.00 87.75 155 GLU A CA 1
ATOM 1169 C C . GLU A 1 155 ? -6.282 -8.558 -3.395 1.00 87.75 155 GLU A C 1
ATOM 1171 O O . GLU A 1 155 ? -5.895 -8.332 -2.250 1.00 87.75 155 GLU A O 1
ATOM 1176 N N . VAL A 1 156 ? -5.775 -7.938 -4.465 1.00 86.19 156 VAL A N 1
ATOM 1177 C CA . VAL A 1 156 ? -4.608 -7.039 -4.401 1.00 86.19 156 VAL A CA 1
ATOM 1178 C C . VAL A 1 156 ? -4.978 -5.583 -4.108 1.00 86.19 156 VAL A C 1
ATOM 1180 O O . VAL A 1 156 ? -4.131 -4.779 -3.718 1.00 86.19 156 VAL A O 1
ATOM 1183 N N . GLY A 1 157 ? -6.247 -5.221 -4.307 1.00 85.94 157 GLY A N 1
ATOM 1184 C CA . GLY A 1 157 ? -6.757 -3.879 -4.066 1.00 85.94 157 GLY A CA 1
ATOM 1185 C C . GLY A 1 157 ? -6.769 -3.518 -2.583 1.00 85.94 157 GLY A C 1
ATOM 1186 O O . GLY A 1 157 ? -7.265 -4.253 -1.729 1.00 85.94 157 GLY A O 1
ATOM 1187 N N . ILE A 1 158 ? -6.270 -2.329 -2.268 1.00 85.00 158 ILE A N 1
ATOM 1188 C CA . ILE A 1 158 ? -6.332 -1.748 -0.934 1.00 85.00 158 ILE A CA 1
ATOM 1189 C C . ILE A 1 158 ? -7.707 -1.122 -0.762 1.00 85.00 158 ILE A C 1
ATOM 1191 O O . ILE A 1 158 ? -8.048 -0.098 -1.358 1.00 85.00 158 ILE A O 1
ATOM 1195 N N . ARG A 1 159 ? -8.515 -1.746 0.087 1.00 90.19 159 ARG A N 1
ATOM 1196 C CA . ARG A 1 159 ? -9.860 -1.271 0.370 1.00 90.19 159 ARG A CA 1
ATOM 1197 C C . ARG A 1 159 ? -9.830 -0.104 1.355 1.00 90.19 159 ARG A C 1
ATOM 1199 O O . ARG A 1 159 ? -9.386 -0.270 2.490 1.00 90.19 159 ARG A O 1
ATOM 1206 N N . LEU A 1 160 ? -10.343 1.055 0.946 1.00 86.44 160 LEU A N 1
ATOM 1207 C CA . LEU A 1 160 ? -10.367 2.275 1.752 1.00 86.44 160 LEU A CA 1
ATOM 1208 C C . LEU A 1 160 ? -11.789 2.739 2.079 1.00 86.44 160 LEU A C 1
ATOM 1210 O O . LEU A 1 160 ? -12.732 2.600 1.293 1.00 86.44 160 LEU A O 1
ATOM 1214 N N . ALA A 1 161 ? -11.919 3.328 3.263 1.00 91.62 161 ALA A N 1
ATOM 1215 C CA . ALA A 1 161 ? -13.090 4.049 3.730 1.00 91.62 161 ALA A CA 1
ATOM 1216 C C . ALA A 1 161 ? -12.711 5.507 4.024 1.00 91.62 161 ALA A C 1
ATOM 1218 O O . ALA A 1 161 ? -12.150 5.807 5.078 1.00 91.62 161 ALA A O 1
ATOM 1219 N N . THR A 1 162 ? -13.042 6.413 3.105 1.00 89.38 162 THR A N 1
ATOM 1220 C CA . THR A 1 162 ? -12.827 7.859 3.246 1.00 89.38 162 THR A CA 1
ATOM 1221 C C . THR A 1 162 ? -13.947 8.478 4.073 1.00 89.38 162 THR A C 1
ATOM 1223 O O . THR A 1 162 ? -15.131 8.342 3.749 1.00 89.38 162 THR A O 1
ATOM 1226 N N . VAL A 1 163 ? -13.614 9.196 5.141 1.00 89.31 163 VAL A N 1
ATOM 1227 C CA . VAL A 1 163 ? -14.610 9.792 6.033 1.00 89.31 163 VAL A CA 1
ATOM 1228 C C . VAL A 1 163 ? -15.334 10.968 5.367 1.00 89.31 163 VAL A C 1
ATOM 1230 O O . VAL A 1 163 ? -14.728 11.938 4.931 1.00 89.31 163 VAL A O 1
ATOM 1233 N N . THR A 1 164 ? -16.669 10.929 5.353 1.00 90.44 164 THR A N 1
ATOM 1234 C CA . THR A 1 164 ? -17.531 11.966 4.734 1.00 90.44 164 THR A CA 1
ATOM 1235 C C . THR A 1 164 ? -18.265 12.848 5.750 1.00 90.44 164 THR A C 1
ATOM 1237 O O . THR A 1 164 ? -19.079 13.693 5.379 1.00 90.44 164 THR A O 1
ATOM 1240 N N . THR A 1 165 ? -18.005 12.658 7.045 1.00 85.38 165 THR A N 1
ATOM 1241 C CA . THR A 1 165 ? -18.592 13.437 8.146 1.00 85.38 165 THR A CA 1
ATOM 1242 C C . THR A 1 165 ? -17.509 14.163 8.933 1.00 85.38 165 THR A C 1
ATOM 1244 O O . THR A 1 165 ? -16.398 13.665 9.044 1.00 85.38 165 THR A O 1
ATOM 1247 N N . THR A 1 166 ? -17.824 15.313 9.538 1.00 86.44 166 THR A N 1
ATOM 1248 C CA . THR A 1 166 ? -16.851 16.136 10.287 1.00 86.44 166 THR A CA 1
ATOM 1249 C C . THR A 1 166 ? -16.088 15.353 11.358 1.00 86.44 166 THR A C 1
ATOM 1251 O O . THR A 1 166 ? -14.917 15.628 11.615 1.00 86.44 166 THR A O 1
ATOM 1254 N N . THR A 1 167 ? -16.750 14.408 12.026 1.00 89.88 167 THR A N 1
ATOM 1255 C CA . THR A 1 167 ? -16.113 13.555 13.032 1.00 89.88 167 THR A CA 1
ATOM 1256 C C . THR A 1 167 ? -16.798 12.199 13.070 1.00 89.88 167 THR A C 1
ATOM 1258 O O . THR A 1 167 ? -17.929 12.066 13.547 1.00 89.88 167 THR A O 1
ATOM 1261 N N . LEU A 1 168 ? -16.101 11.188 12.572 1.00 92.50 168 LEU A N 1
ATOM 1262 C CA . LEU A 1 168 ? -16.527 9.802 12.598 1.00 92.50 168 LEU A CA 1
ATOM 1263 C C . LEU A 1 168 ? -16.152 9.161 13.930 1.00 92.50 168 LEU A C 1
ATOM 1265 O O . LEU A 1 168 ? -15.059 9.361 14.451 1.00 92.50 168 LEU A O 1
ATOM 1269 N N . LYS A 1 169 ? -17.075 8.376 14.484 1.00 93.19 169 LYS A N 1
ATOM 1270 C CA . LYS A 1 169 ? -16.840 7.576 15.687 1.00 93.19 169 LYS A CA 1
ATOM 1271 C C . LYS A 1 169 ? -16.502 6.156 15.270 1.00 93.19 169 LYS A C 1
ATOM 1273 O O . LYS A 1 169 ? -17.347 5.498 14.663 1.00 93.19 169 LYS A O 1
ATOM 1278 N N . VAL A 1 170 ? -15.321 5.692 15.653 1.00 94.94 170 VAL A N 1
ATOM 1279 C CA . VAL A 1 170 ? -14.922 4.290 15.514 1.00 94.94 170 VAL A CA 1
ATOM 1280 C C . VAL A 1 170 ? -15.374 3.538 16.755 1.00 94.94 170 VAL A C 1
ATOM 1282 O O . VAL A 1 170 ? -15.216 4.038 17.872 1.00 94.94 170 VAL A O 1
ATOM 1285 N N . ARG A 1 171 ? -15.987 2.371 16.575 1.00 96.25 171 ARG A N 1
ATOM 1286 C CA . ARG A 1 171 ? -16.662 1.634 17.648 1.00 96.25 171 ARG A CA 1
ATOM 1287 C C . ARG A 1 171 ? -16.132 0.224 17.821 1.00 96.25 171 ARG A C 1
ATOM 1289 O O . ARG A 1 171 ? -15.572 -0.345 16.900 1.00 96.25 171 ARG A O 1
ATOM 1296 N N . GLU A 1 172 ? -16.329 -0.336 19.005 1.00 94.31 172 GLU A N 1
ATOM 1297 C CA . GLU A 1 172 ? -15.879 -1.695 19.334 1.00 94.31 172 GLU A CA 1
ATOM 1298 C C . GLU A 1 172 ? -16.697 -2.787 18.625 1.00 94.31 172 GLU A C 1
ATOM 1300 O O . GLU A 1 172 ? -16.165 -3.831 18.264 1.00 94.31 172 GLU A O 1
ATOM 1305 N N . GLU A 1 173 ? -17.975 -2.516 18.358 1.00 93.75 173 GLU A N 1
ATOM 1306 C CA . GLU A 1 173 ? -18.902 -3.410 17.658 1.00 93.75 173 GLU A CA 1
ATOM 1307 C C . GLU A 1 173 ? -19.654 -2.636 16.558 1.00 93.75 173 GLU A C 1
ATOM 1309 O O . GLU A 1 173 ? -19.768 -1.405 16.656 1.00 93.75 173 GLU A O 1
ATOM 1314 N N . PRO A 1 174 ? -20.212 -3.317 15.534 1.00 94.56 174 PRO A N 1
ATOM 1315 C CA . PRO A 1 174 ? -21.006 -2.700 14.466 1.00 94.56 174 PRO A CA 1
ATOM 1316 C C . PRO A 1 174 ? -22.400 -2.262 14.962 1.00 94.56 174 PRO A C 1
ATOM 1318 O O . PRO A 1 174 ? -23.439 -2.758 14.531 1.00 94.56 174 PRO A O 1
ATOM 1321 N N . SER A 1 175 ? -22.431 -1.342 15.928 1.00 91.56 175 SER A N 1
ATOM 1322 C CA . SER A 1 175 ? -23.644 -0.836 16.572 1.00 91.56 175 SER A CA 1
ATOM 1323 C C . SER A 1 175 ? -23.468 0.606 17.040 1.00 91.56 175 SER A C 1
ATOM 1325 O O . SER A 1 175 ? -22.420 0.990 17.553 1.00 91.56 175 SER A O 1
ATOM 1327 N N . THR A 1 176 ? -24.516 1.429 16.934 1.00 89.38 176 THR A N 1
ATOM 1328 C CA . THR A 1 176 ? -24.496 2.824 17.416 1.00 89.38 176 THR A CA 1
ATOM 1329 C C . THR A 1 176 ? -24.462 2.948 18.937 1.00 89.38 176 THR A C 1
ATOM 1331 O O . THR A 1 176 ? -24.112 4.014 19.452 1.00 89.38 176 THR A O 1
ATOM 1334 N N . GLU A 1 177 ? -24.778 1.868 19.644 1.00 90.94 177 GLU A N 1
ATOM 1335 C CA . GLU A 1 177 ? -24.779 1.811 21.106 1.00 90.94 177 GLU A CA 1
ATOM 1336 C C . GLU A 1 177 ? -23.448 1.296 21.671 1.00 90.94 177 GLU A C 1
ATOM 1338 O O . GLU A 1 177 ? -23.215 1.385 22.874 1.00 90.94 177 GLU A O 1
ATOM 1343 N N . ALA A 1 178 ? -22.558 0.787 20.812 1.00 92.94 178 ALA A N 1
ATOM 1344 C CA . ALA A 1 178 ? -21.269 0.243 21.220 1.00 92.94 178 ALA A CA 1
ATOM 1345 C C . ALA A 1 178 ? -20.293 1.326 21.699 1.00 92.94 178 ALA A C 1
ATOM 1347 O O . ALA A 1 178 ? -20.387 2.497 21.308 1.00 92.94 178 ALA A O 1
ATOM 1348 N N . THR A 1 179 ? -19.312 0.917 22.505 1.00 93.44 179 THR A N 1
ATOM 1349 C CA . THR A 1 179 ? -18.233 1.778 22.999 1.00 93.44 179 THR A CA 1
ATOM 1350 C C . THR A 1 179 ? -17.523 2.481 21.843 1.00 93.44 179 THR A C 1
ATOM 1352 O O . THR A 1 179 ? -17.209 1.862 20.828 1.00 93.44 179 THR A O 1
ATOM 1355 N N . VAL A 1 180 ? -17.263 3.783 21.992 1.00 94.56 180 VAL A N 1
ATOM 1356 C CA . VAL A 1 180 ? -16.453 4.553 21.038 1.00 94.56 180 VAL A CA 1
ATOM 1357 C C . VAL A 1 180 ? -14.982 4.362 21.395 1.00 94.56 180 VAL A C 1
ATOM 1359 O O . VAL A 1 180 ? -14.570 4.746 22.487 1.00 94.56 180 VAL A O 1
ATOM 1362 N N . LEU A 1 181 ? -14.217 3.784 20.473 1.00 89.25 181 LEU A N 1
ATOM 1363 C CA . LEU A 1 181 ? -12.776 3.568 20.601 1.00 89.25 181 LEU A CA 1
ATOM 1364 C C . LEU A 1 181 ? -11.987 4.830 20.242 1.00 89.25 181 LEU A C 1
ATOM 1366 O O . LEU A 1 181 ? -11.040 5.183 20.936 1.00 89.25 181 LEU A O 1
ATOM 1370 N N . GLY A 1 182 ? -12.415 5.536 19.191 1.00 88.62 182 GLY A N 1
ATOM 1371 C CA . GLY A 1 182 ? -11.680 6.674 18.647 1.00 88.62 182 GLY A CA 1
ATOM 1372 C C . GLY A 1 182 ? -12.540 7.609 17.803 1.00 88.62 182 GLY A C 1
ATOM 1373 O O . GLY A 1 182 ? -13.698 7.313 17.483 1.00 88.62 182 GLY A O 1
ATOM 1374 N N . LEU A 1 183 ? -11.960 8.762 17.464 1.00 90.69 183 LEU A N 1
ATOM 1375 C CA . LEU A 1 183 ? -12.557 9.769 16.591 1.00 90.69 183 LEU A CA 1
ATOM 1376 C C . LEU A 1 183 ? -11.650 10.003 15.388 1.00 90.69 183 LEU A C 1
ATOM 1378 O O . LEU A 1 183 ? -10.462 10.254 15.566 1.00 90.69 183 LEU A O 1
ATOM 1382 N N . VAL A 1 184 ? -12.235 9.974 14.195 1.00 85.69 184 VAL A N 1
ATOM 1383 C CA . VAL A 1 184 ? -11.531 10.190 12.927 1.00 85.69 184 VAL A CA 1
ATOM 1384 C C . VAL A 1 184 ? -12.136 11.427 12.250 1.00 85.69 184 VAL A C 1
ATOM 1386 O O . VAL A 1 184 ? -13.368 11.526 12.175 1.00 85.69 184 VAL A O 1
ATOM 1389 N N . PRO A 1 185 ? -11.334 12.425 11.847 1.00 82.44 185 PRO A N 1
ATOM 1390 C CA . PRO A 1 185 ? -11.831 13.616 11.165 1.00 82.44 185 PRO A CA 1
ATOM 1391 C C . PRO A 1 185 ? -12.343 13.296 9.751 1.00 82.44 185 PRO A C 1
ATOM 1393 O O . PRO A 1 185 ? -12.194 12.189 9.248 1.00 82.44 185 PRO A O 1
ATOM 1396 N N . ILE A 1 186 ? -13.004 14.273 9.129 1.00 86.75 186 ILE A N 1
ATOM 1397 C CA . ILE A 1 186 ? -13.427 14.183 7.724 1.00 86.75 186 ILE A CA 1
ATOM 1398 C C . ILE A 1 186 ? -12.220 14.062 6.790 1.00 86.75 186 ILE A C 1
ATOM 1400 O O . ILE A 1 186 ? -11.158 14.577 7.119 1.00 86.75 186 ILE A O 1
ATOM 1404 N N . GLU A 1 187 ? -12.418 13.440 5.628 1.00 78.94 187 GLU A N 1
ATOM 1405 C CA . GLU A 1 187 ? -11.421 13.223 4.567 1.00 78.94 187 GLU A CA 1
ATOM 1406 C C . GLU A 1 187 ? -10.293 12.246 4.922 1.00 78.94 187 GLU A C 1
ATOM 1408 O O . GLU A 1 187 ? -9.620 11.775 4.013 1.00 78.94 187 GLU A O 1
ATOM 1413 N N . ASP A 1 188 ? -10.136 11.863 6.192 1.00 82.06 188 ASP A N 1
ATOM 1414 C CA . ASP A 1 188 ? -9.225 10.785 6.576 1.00 82.06 188 ASP A CA 1
ATOM 1415 C C . ASP A 1 188 ? -9.653 9.453 5.943 1.00 82.06 188 ASP A C 1
ATOM 1417 O O . ASP A 1 188 ? -10.843 9.163 5.769 1.00 82.06 188 ASP A O 1
ATOM 1421 N N . GLU A 1 189 ? -8.664 8.620 5.636 1.00 83.06 189 GLU A N 1
ATOM 1422 C CA . GLU A 1 189 ? -8.845 7.328 4.984 1.00 83.06 189 GLU A CA 1
ATOM 1423 C C . GLU A 1 189 ? -8.486 6.198 5.939 1.00 83.06 189 GLU A C 1
ATOM 1425 O O . GLU A 1 189 ? -7.464 6.222 6.627 1.00 83.06 189 GLU A O 1
ATOM 1430 N N . LEU A 1 190 ? -9.359 5.197 5.991 1.00 84.38 190 LEU A N 1
ATOM 1431 C CA . LEU A 1 190 ? -9.208 4.039 6.859 1.00 84.38 190 LEU A CA 1
ATOM 1432 C C . LEU A 1 190 ? -9.113 2.777 6.010 1.00 84.38 190 LEU A C 1
ATOM 1434 O O . LEU A 1 190 ? -9.960 2.550 5.146 1.00 84.38 190 LEU A O 1
ATOM 1438 N N . ILE A 1 191 ? -8.120 1.933 6.290 1.00 84.88 191 ILE A N 1
ATOM 1439 C CA . ILE A 1 191 ? -7.984 0.638 5.619 1.00 84.88 191 ILE A CA 1
ATOM 1440 C C . ILE A 1 191 ? -9.076 -0.294 6.137 1.00 84.88 191 ILE A C 1
ATOM 1442 O O . ILE A 1 191 ? -9.204 -0.532 7.344 1.00 84.88 191 ILE A O 1
ATOM 1446 N N . VAL A 1 192 ? -9.867 -0.821 5.210 1.00 91.50 192 VAL A N 1
ATOM 1447 C CA . VAL A 1 192 ? -10.960 -1.747 5.480 1.00 91.50 192 VAL A CA 1
ATOM 1448 C C . VAL A 1 192 ? -10.418 -3.170 5.480 1.00 91.50 192 VAL A C 1
ATOM 1450 O O . VAL A 1 192 ? -9.762 -3.612 4.544 1.00 91.50 192 VAL A O 1
ATOM 1453 N N . SER A 1 193 ? -10.723 -3.891 6.552 1.00 87.94 193 SER A N 1
ATOM 1454 C CA . SER A 1 193 ? -10.372 -5.305 6.728 1.00 87.94 193 SER A CA 1
ATOM 1455 C C . SER A 1 193 ? -11.554 -6.243 6.488 1.00 87.94 193 SER A C 1
ATOM 1457 O O . SER A 1 193 ? -11.358 -7.407 6.157 1.00 87.94 193 SER A O 1
ATOM 1459 N N . GLU A 1 194 ? -12.780 -5.753 6.680 1.00 90.25 194 GLU A N 1
ATOM 1460 C CA . GLU A 1 194 ? -14.005 -6.538 6.542 1.00 90.25 194 GLU A CA 1
ATOM 1461 C C . GLU A 1 194 ? -15.189 -5.604 6.271 1.00 90.25 194 GLU A C 1
ATOM 1463 O O . GLU A 1 194 ? -15.309 -4.544 6.894 1.00 90.25 194 GLU A O 1
ATOM 1468 N N . GLU A 1 195 ? -16.088 -6.006 5.376 1.00 89.44 195 GLU A N 1
ATOM 1469 C CA . GLU A 1 195 ? -17.342 -5.302 5.112 1.00 89.44 195 GLU A CA 1
ATOM 1470 C C . GLU A 1 195 ? -18.526 -6.100 5.666 1.00 89.44 195 GLU A C 1
ATOM 1472 O O . GLU A 1 195 ? -18.679 -7.293 5.413 1.00 89.44 195 GLU A O 1
ATOM 1477 N N . LEU A 1 196 ? -19.377 -5.421 6.428 1.00 88.62 196 LEU A N 1
ATOM 1478 C CA . LEU A 1 196 ? -20.590 -5.949 7.042 1.00 88.62 196 LEU A CA 1
ATOM 1479 C C . LEU A 1 196 ? -21.794 -5.137 6.556 1.00 88.62 196 LEU A C 1
ATOM 1481 O O . LEU A 1 196 ? -21.667 -4.052 5.983 1.00 88.62 196 LEU A O 1
ATOM 1485 N N . ASP A 1 197 ? -23.006 -5.631 6.804 1.00 83.00 197 ASP A N 1
ATOM 1486 C CA . ASP A 1 197 ? -24.204 -4.896 6.407 1.00 83.00 197 ASP A CA 1
ATOM 1487 C C . ASP A 1 197 ? -24.325 -3.556 7.160 1.00 83.00 197 ASP A C 1
ATOM 1489 O O . ASP A 1 197 ? -24.648 -3.509 8.347 1.00 83.00 197 ASP A O 1
ATOM 1493 N N . GLY A 1 198 ? -24.034 -2.452 6.464 1.00 83.56 198 GLY A N 1
ATOM 1494 C CA . GLY A 1 198 ? -24.100 -1.089 7.002 1.00 83.56 198 GLY A CA 1
ATOM 1495 C C . GLY A 1 198 ? -22.891 -0.651 7.840 1.00 83.56 198 GLY A C 1
ATOM 1496 O O . GLY A 1 198 ? -22.882 0.474 8.356 1.00 83.56 198 GLY A O 1
ATOM 1497 N N . TRP A 1 199 ? -21.875 -1.506 7.971 1.00 94.69 199 TRP A N 1
ATOM 1498 C CA . TRP A 1 199 ? -20.679 -1.269 8.779 1.00 94.69 199 TRP A CA 1
ATOM 1499 C C . TRP A 1 199 ? -19.435 -1.796 8.080 1.00 94.69 199 TRP A C 1
ATOM 1501 O O . TRP A 1 199 ? -19.492 -2.801 7.387 1.00 94.69 199 TRP A O 1
ATOM 1511 N N . VAL A 1 200 ? -18.292 -1.164 8.310 1.00 95.44 200 VAL A N 1
ATOM 1512 C CA . VAL A 1 200 ? -16.997 -1.685 7.869 1.00 95.44 200 VAL A CA 1
ATOM 1513 C C . VAL A 1 200 ? -16.043 -1.742 9.044 1.00 95.44 200 VAL A C 1
ATOM 1515 O O . VAL A 1 200 ? -16.032 -0.852 9.901 1.00 95.44 200 VAL A O 1
ATOM 1518 N N . LYS A 1 201 ? -15.272 -2.822 9.100 1.00 95.44 201 LYS A N 1
ATOM 1519 C CA . LYS A 1 201 ? -14.226 -3.027 10.086 1.00 95.44 201 LYS A CA 1
ATOM 1520 C C . LYS 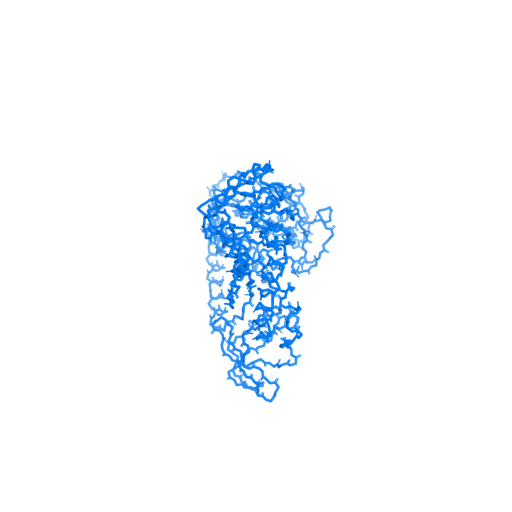A 1 201 ? -12.941 -2.408 9.572 1.00 95.44 201 LYS A C 1
ATOM 1522 O O . LYS A 1 201 ? -12.423 -2.800 8.526 1.00 95.44 201 LYS A O 1
ATOM 1527 N N . VAL A 1 202 ? -12.423 -1.466 10.331 1.00 91.25 202 VAL A N 1
ATOM 1528 C CA . VAL A 1 202 ? -11.253 -0.667 10.001 1.00 91.25 202 VAL A CA 1
ATOM 1529 C C . VAL A 1 202 ? -10.135 -0.931 10.988 1.00 91.25 202 VAL A C 1
ATOM 1531 O O . VAL A 1 202 ? -10.368 -1.264 12.154 1.00 91.25 202 VAL A O 1
ATOM 1534 N N . ASP A 1 203 ? -8.921 -0.770 10.496 1.00 81.50 203 ASP A N 1
ATOM 1535 C CA . ASP A 1 203 ? -7.714 -0.786 11.299 1.00 81.50 203 ASP A CA 1
ATOM 1536 C C . ASP A 1 203 ? -7.370 0.629 11.783 1.00 81.50 203 ASP A C 1
ATOM 1538 O O . ASP A 1 203 ? -7.225 1.550 10.978 1.00 81.50 203 ASP A O 1
ATOM 1542 N N . ILE A 1 204 ? -7.273 0.807 13.099 1.00 78.56 204 ILE A N 1
ATOM 1543 C CA . ILE A 1 204 ? -6.925 2.066 13.762 1.00 78.56 204 ILE A CA 1
ATOM 1544 C C . ILE A 1 204 ? -5.749 1.860 14.722 1.00 78.56 204 ILE A C 1
ATOM 1546 O O . ILE A 1 204 ? -5.346 0.739 15.027 1.00 78.56 204 ILE A O 1
ATOM 1550 N N . GLU A 1 205 ? -5.188 2.955 15.238 1.00 66.81 205 GLU A N 1
ATOM 1551 C CA . GLU A 1 205 ? -4.004 2.916 16.105 1.00 66.81 205 GLU A CA 1
ATOM 1552 C C . GLU A 1 205 ? -4.183 1.996 17.334 1.00 66.81 205 GLU A C 1
ATOM 1554 O O . GLU A 1 205 ? -3.240 1.328 17.777 1.00 66.81 205 GLU A O 1
ATOM 1559 N N . GLU A 1 206 ? -5.407 1.947 17.860 1.00 67.12 206 GLU A N 1
ATOM 1560 C CA . GLU A 1 206 ? -5.831 1.166 19.019 1.00 67.12 206 GLU A CA 1
ATOM 1561 C C . GLU A 1 206 ? -6.227 -0.291 18.696 1.00 67.12 206 GLU A C 1
ATOM 1563 O O . GLU A 1 206 ? -6.542 -1.051 19.614 1.00 67.12 206 GLU A O 1
ATOM 1568 N N . GLY A 1 207 ? -6.192 -0.706 17.425 1.00 76.69 207 GLY A N 1
ATOM 1569 C CA . GLY A 1 207 ? -6.578 -2.040 16.957 1.00 76.69 207 GLY A CA 1
ATOM 1570 C C . GLY A 1 207 ? -7.717 -2.001 15.938 1.00 76.69 207 GLY A C 1
ATOM 1571 O O . GLY A 1 207 ? -7.844 -1.061 15.167 1.00 76.69 207 GLY A O 1
ATOM 1572 N N . PHE A 1 208 ? -8.569 -3.027 15.922 1.00 86.88 208 PHE A N 1
ATOM 1573 C CA . PHE A 1 208 ? -9.722 -3.052 15.019 1.00 86.88 208 PHE A CA 1
ATOM 1574 C C . PHE A 1 208 ? -10.925 -2.328 15.621 1.00 86.88 208 PHE A C 1
ATOM 1576 O O . PHE A 1 208 ? -11.239 -2.502 16.799 1.00 86.88 208 PHE A O 1
ATOM 1583 N N . GLY A 1 209 ? -11.651 -1.594 14.783 1.00 92.31 209 GLY A N 1
ATOM 1584 C CA . GLY A 1 209 ? -12.937 -1.008 15.136 1.00 92.31 209 GLY A CA 1
ATOM 1585 C C . GLY A 1 209 ? -13.907 -0.994 13.963 1.00 92.31 209 GLY A C 1
ATOM 1586 O O . GLY A 1 209 ? -13.562 -1.367 12.850 1.00 92.31 209 GLY A O 1
ATOM 1587 N N . TYR A 1 210 ? -15.137 -0.566 14.212 1.00 96.88 210 TYR A N 1
ATOM 1588 C CA . TYR A 1 210 ? -16.216 -0.531 13.235 1.00 96.88 210 TYR A CA 1
ATOM 1589 C C . TYR A 1 210 ? -16.683 0.898 13.011 1.00 96.88 210 TYR A C 1
ATOM 1591 O O . TYR A 1 210 ? -16.912 1.658 13.958 1.00 96.88 210 TYR A O 1
ATOM 1599 N N . VAL A 1 211 ? -16.870 1.250 11.746 1.00 96.12 211 VAL A N 1
ATOM 1600 C CA . VAL A 1 211 ? -17.457 2.521 11.326 1.00 96.12 211 VAL A CA 1
ATOM 1601 C C . VAL A 1 211 ? -18.660 2.261 10.435 1.00 96.12 211 VAL A C 1
ATOM 1603 O O . VAL A 1 211 ? -18.713 1.270 9.712 1.00 96.12 211 VAL A O 1
ATOM 1606 N N . SER A 1 212 ? -19.667 3.126 10.514 1.00 94.38 212 SER A N 1
ATOM 1607 C CA . SER A 1 212 ? -20.877 2.959 9.710 1.00 94.38 212 SER A CA 1
ATOM 1608 C C . SER A 1 212 ? -20.648 3.450 8.281 1.00 94.38 212 SER A C 1
ATOM 1610 O O . SER A 1 212 ? -20.121 4.547 8.077 1.00 94.38 212 SER A O 1
ATOM 1612 N N . THR A 1 213 ? -21.124 2.673 7.304 1.00 91.38 213 THR A N 1
ATOM 1613 C CA . THR A 1 213 ? -21.053 2.995 5.866 1.00 91.38 213 THR A CA 1
ATOM 1614 C C . THR A 1 213 ? -21.798 4.276 5.499 1.00 91.38 213 THR A C 1
ATOM 1616 O O . THR A 1 213 ? -21.579 4.838 4.436 1.00 91.38 213 THR A O 1
ATOM 1619 N N . ASP A 1 214 ? -22.687 4.769 6.363 1.00 88.56 214 ASP A N 1
ATOM 1620 C CA . ASP A 1 214 ? -23.438 6.002 6.103 1.00 88.56 214 ASP A CA 1
ATOM 1621 C C . ASP A 1 214 ? -22.535 7.249 6.165 1.00 88.56 214 ASP A C 1
ATOM 1623 O O . ASP A 1 214 ? -22.834 8.293 5.572 1.00 88.56 214 ASP A O 1
ATOM 1627 N N . TYR A 1 215 ? -21.397 7.131 6.853 1.00 92.12 215 TYR A N 1
ATOM 1628 C CA . TYR A 1 215 ? -20.458 8.222 7.097 1.00 92.12 215 TYR A CA 1
ATOM 1629 C C . TYR A 1 215 ? -19.119 8.053 6.383 1.00 92.12 215 TYR A C 1
ATOM 1631 O O . TYR A 1 215 ? -18.250 8.910 6.544 1.00 92.12 215 TYR A O 1
ATOM 1639 N N . VAL A 1 216 ? -18.958 7.014 5.567 1.00 92.12 216 VAL A N 1
ATOM 1640 C CA . VAL A 1 216 ? -17.745 6.785 4.777 1.00 92.12 216 VAL A CA 1
ATOM 1641 C C . VAL A 1 216 ? -18.088 6.574 3.306 1.00 92.12 216 VAL A C 1
ATOM 1643 O O . VAL A 1 216 ? -19.149 6.050 2.978 1.00 92.12 216 VAL A O 1
ATOM 1646 N N . SER A 1 217 ? -17.200 7.016 2.424 1.00 89.62 217 SER A N 1
ATOM 1647 C CA . SER A 1 217 ? -17.191 6.638 1.018 1.00 89.62 217 SER A CA 1
ATOM 1648 C C . SER A 1 217 ? -16.195 5.512 0.848 1.00 89.62 217 SER A C 1
ATOM 1650 O O . SER A 1 217 ? -15.087 5.569 1.368 1.00 89.62 217 SER A O 1
ATOM 1652 N N . LEU A 1 218 ? -16.608 4.487 0.132 1.00 90.94 218 LEU A N 1
ATOM 1653 C CA . LEU A 1 218 ? -15.841 3.279 -0.043 1.00 90.94 218 LEU A CA 1
ATOM 1654 C C . LEU A 1 218 ? -15.173 3.302 -1.425 1.00 90.94 218 LEU A C 1
ATOM 1656 O O . LEU A 1 218 ? -15.859 3.478 -2.430 1.00 90.94 218 LEU A O 1
ATOM 1660 N N . SER A 1 219 ? -13.856 3.118 -1.463 1.00 87.00 219 SER A N 1
ATOM 1661 C CA . SER A 1 219 ? -13.064 2.980 -2.691 1.00 87.00 219 SER A CA 1
ATOM 1662 C C . SER A 1 219 ? -12.077 1.816 -2.595 1.00 87.00 219 SER A C 1
ATOM 1664 O O . SER A 1 219 ? -11.765 1.325 -1.506 1.00 87.00 219 SER A O 1
ATOM 1666 N N . THR A 1 220 ? -11.604 1.367 -3.752 1.00 88.75 220 THR A N 1
ATOM 1667 C CA . THR A 1 220 ? -10.504 0.412 -3.869 1.00 88.75 220 THR A CA 1
ATOM 1668 C C . THR A 1 220 ? -9.371 1.118 -4.592 1.00 88.75 220 THR A C 1
ATOM 1670 O O . THR A 1 220 ? -9.559 1.600 -5.712 1.00 88.75 220 THR A O 1
ATOM 1673 N N . GLU A 1 221 ? -8.229 1.221 -3.927 1.00 86.19 221 GLU A N 1
ATOM 1674 C CA . GLU A 1 221 ? -7.001 1.764 -4.492 1.00 86.19 221 GLU A CA 1
ATOM 1675 C C . GLU A 1 221 ? -6.022 0.645 -4.800 1.00 86.19 221 GLU A C 1
ATOM 1677 O O . GLU A 1 221 ? -6.100 -0.446 -4.241 1.00 86.19 221 GLU A O 1
ATOM 1682 N N . PHE A 1 222 ? -5.084 0.916 -5.691 1.00 85.44 222 PHE A N 1
ATOM 1683 C CA . PHE A 1 222 ? -4.110 -0.069 -6.109 1.00 85.44 222 PHE A CA 1
ATOM 1684 C C . PHE A 1 222 ? -2.725 0.545 -6.170 1.00 85.44 222 PHE A C 1
ATOM 1686 O O . PHE A 1 222 ? -2.570 1.751 -6.362 1.00 85.44 222 PHE A O 1
ATOM 1693 N N . ILE A 1 223 ? -1.715 -0.309 -6.044 1.00 85.56 223 ILE A N 1
ATOM 1694 C CA . ILE A 1 223 ? -0.338 0.097 -6.280 1.00 85.56 223 ILE A CA 1
ATOM 1695 C C . ILE A 1 223 ? -0.115 0.205 -7.786 1.00 85.56 223 ILE A C 1
ATOM 1697 O O . ILE A 1 223 ? -0.417 -0.714 -8.545 1.00 85.56 223 ILE A O 1
ATOM 1701 N N . GLU A 1 224 ? 0.399 1.350 -8.211 1.00 86.31 224 GLU A N 1
ATOM 1702 C CA . GLU A 1 224 ? 0.720 1.635 -9.604 1.00 86.31 224 GLU A CA 1
ATOM 1703 C C . GLU A 1 224 ? 2.200 1.344 -9.905 1.00 86.31 224 GLU A C 1
ATOM 1705 O O . GLU A 1 224 ? 3.021 1.109 -9.016 1.00 86.31 224 GLU A O 1
ATOM 1710 N N . ALA A 1 225 ? 2.545 1.346 -11.188 1.00 83.69 225 ALA A N 1
ATOM 1711 C CA . ALA A 1 225 ? 3.896 1.192 -11.687 1.00 83.69 225 ALA A CA 1
ATOM 1712 C C . ALA A 1 225 ? 4.785 2.354 -11.238 1.00 83.69 225 ALA A C 1
ATOM 1714 O O . ALA A 1 225 ? 4.364 3.506 -11.160 1.00 83.69 225 ALA A O 1
ATOM 1715 N N . GLU A 1 226 ? 6.061 2.046 -11.039 1.00 80.31 226 GLU A N 1
ATOM 1716 C CA . GLU A 1 226 ? 7.088 3.045 -10.781 1.00 80.31 226 GLU A CA 1
ATOM 1717 C C . GLU A 1 226 ? 7.769 3.416 -12.096 1.00 80.31 226 GLU A C 1
ATOM 1719 O O . GLU A 1 226 ? 8.320 2.559 -12.798 1.00 80.31 226 GLU A O 1
ATOM 1724 N N . SER A 1 227 ? 7.752 4.699 -12.444 1.00 89.56 227 SER A N 1
ATOM 1725 C CA . SER A 1 227 ? 8.505 5.177 -13.600 1.00 89.56 227 SER A CA 1
ATOM 1726 C C . SER A 1 227 ? 10.011 5.104 -13.342 1.00 89.56 227 SER A C 1
ATOM 1728 O O . SER A 1 227 ? 10.496 5.174 -12.210 1.00 89.56 227 SER A O 1
ATOM 1730 N N . LYS A 1 228 ? 10.793 5.023 -14.420 1.00 85.50 228 LYS A N 1
ATOM 1731 C CA . LYS A 1 228 ? 12.257 5.058 -14.328 1.00 85.50 228 LYS A CA 1
ATOM 1732 C C . LYS A 1 228 ? 12.764 6.325 -13.624 1.00 85.50 228 LYS A C 1
ATOM 1734 O O . LYS A 1 228 ? 13.731 6.260 -12.871 1.00 85.50 228 LYS A O 1
ATOM 1739 N N . GLU A 1 229 ? 12.116 7.466 -13.853 1.00 87.69 229 GLU A N 1
ATOM 1740 C CA . GLU A 1 229 ? 12.486 8.740 -13.227 1.00 87.69 229 GLU A CA 1
ATOM 1741 C C . GLU A 1 229 ? 12.235 8.729 -11.711 1.00 87.69 229 GLU A C 1
ATOM 1743 O O . GLU A 1 229 ? 13.081 9.195 -10.945 1.00 87.69 229 GLU A O 1
ATOM 1748 N N . GLU A 1 230 ? 11.111 8.164 -11.261 1.00 76.50 230 GLU A N 1
ATOM 1749 C CA . GLU A 1 230 ? 10.803 8.000 -9.834 1.00 76.50 230 GLU A CA 1
ATOM 1750 C C . GLU A 1 230 ? 11.772 7.034 -9.152 1.00 76.50 230 GLU A C 1
ATOM 1752 O O . GLU A 1 230 ? 12.286 7.347 -8.074 1.00 76.50 230 GLU A O 1
ATOM 1757 N N . GLU A 1 231 ? 12.099 5.914 -9.803 1.00 71.00 231 GLU A N 1
ATOM 1758 C CA . GLU A 1 231 ? 13.093 4.967 -9.298 1.00 71.00 231 GLU A CA 1
ATOM 1759 C C . GLU A 1 231 ? 14.471 5.639 -9.150 1.00 71.00 231 GLU A C 1
ATOM 1761 O O . GLU A 1 231 ? 15.116 5.525 -8.102 1.00 71.00 231 GLU A O 1
ATOM 1766 N N . GLU A 1 232 ? 14.928 6.374 -10.169 1.00 78.62 232 GLU A N 1
ATOM 1767 C CA . GLU A 1 232 ? 16.195 7.111 -10.127 1.00 78.62 232 GLU A CA 1
ATOM 1768 C C . GLU A 1 232 ? 16.188 8.188 -9.031 1.00 78.62 232 GLU A C 1
ATOM 1770 O O . GLU A 1 232 ? 17.164 8.319 -8.285 1.00 78.62 232 GLU A O 1
ATOM 1775 N N . ALA A 1 233 ? 15.082 8.920 -8.871 1.00 75.62 233 ALA A N 1
ATOM 1776 C CA . ALA A 1 233 ? 14.925 9.920 -7.820 1.00 75.62 233 ALA A CA 1
ATOM 1777 C C . ALA A 1 233 ? 14.945 9.296 -6.415 1.00 75.62 233 ALA A C 1
ATOM 1779 O O . ALA A 1 233 ? 15.591 9.838 -5.508 1.00 75.62 233 ALA A O 1
ATOM 1780 N N . ARG A 1 234 ? 14.292 8.141 -6.228 1.00 74.56 234 ARG A N 1
ATOM 1781 C CA . ARG A 1 234 ? 14.330 7.364 -4.981 1.00 74.56 234 ARG A CA 1
ATOM 1782 C C . ARG A 1 234 ? 15.755 6.923 -4.663 1.00 74.56 234 ARG A C 1
ATOM 1784 O O . ARG A 1 234 ? 16.230 7.183 -3.559 1.00 74.56 234 ARG A O 1
ATOM 1791 N N . LEU A 1 235 ? 16.458 6.329 -5.629 1.00 66.38 235 LEU A N 1
ATOM 1792 C CA . LEU A 1 235 ? 17.838 5.859 -5.463 1.00 66.38 235 LEU A CA 1
ATOM 1793 C C . LEU A 1 235 ? 18.821 7.009 -5.196 1.00 66.38 235 LEU A C 1
ATOM 1795 O O . LEU A 1 235 ? 19.741 6.868 -4.388 1.00 66.38 235 LEU A O 1
ATOM 1799 N N . GLU A 1 236 ? 18.638 8.168 -5.833 1.00 75.75 236 GLU A N 1
ATOM 1800 C CA . GLU A 1 236 ? 19.426 9.376 -5.566 1.00 75.75 236 GLU A CA 1
ATOM 1801 C C . GLU A 1 236 ? 19.198 9.889 -4.142 1.00 75.75 236 GLU A C 1
ATOM 1803 O O . GLU A 1 236 ? 20.153 10.169 -3.409 1.00 75.75 236 GLU A O 1
ATOM 1808 N N . LYS A 1 237 ? 17.927 9.992 -3.733 1.00 60.09 237 LYS A N 1
ATOM 1809 C CA . LYS A 1 237 ? 17.552 10.404 -2.381 1.00 60.09 237 LYS A CA 1
ATOM 1810 C C . LYS A 1 237 ? 18.145 9.444 -1.350 1.00 60.09 237 LYS A C 1
ATOM 1812 O O . LYS A 1 237 ? 18.782 9.920 -0.410 1.00 60.09 237 LYS A O 1
ATOM 1817 N N . GLU A 1 238 ? 18.019 8.135 -1.563 1.00 55.75 238 GLU A N 1
ATOM 1818 C CA . GLU A 1 238 ? 18.598 7.097 -0.706 1.00 55.75 238 GLU A CA 1
ATOM 1819 C C . GLU A 1 238 ? 20.127 7.215 -0.643 1.00 55.75 238 GLU A C 1
ATOM 1821 O O . GLU A 1 238 ? 20.708 7.206 0.443 1.00 55.75 238 GLU A O 1
ATOM 1826 N N . ARG A 1 239 ? 20.806 7.403 -1.782 1.00 62.34 239 ARG A N 1
ATOM 1827 C CA . ARG A 1 239 ? 22.267 7.570 -1.827 1.00 62.34 239 ARG A CA 1
ATOM 1828 C C . ARG A 1 239 ? 22.719 8.792 -1.035 1.00 62.34 239 ARG A C 1
ATOM 1830 O O . ARG A 1 239 ? 23.650 8.684 -0.236 1.00 62.34 239 ARG A O 1
ATOM 1837 N N . ARG A 1 240 ? 22.050 9.930 -1.224 1.00 64.50 240 ARG A N 1
ATOM 1838 C CA . ARG A 1 240 ? 22.327 11.177 -0.502 1.00 64.50 240 ARG A CA 1
ATOM 1839 C C . ARG A 1 240 ? 22.080 11.021 0.996 1.00 64.50 240 ARG A C 1
ATOM 1841 O O . ARG A 1 240 ? 22.878 11.491 1.802 1.00 64.50 240 ARG A O 1
ATOM 1848 N N . GLU A 1 241 ? 20.999 10.352 1.384 1.00 55.47 241 GLU A N 1
ATOM 1849 C CA . GLU A 1 241 ? 20.685 10.080 2.789 1.00 55.47 241 GLU A CA 1
ATOM 1850 C C . GLU A 1 241 ? 21.691 9.113 3.418 1.00 55.47 241 GLU A C 1
ATOM 1852 O O . GLU A 1 241 ? 22.145 9.350 4.537 1.00 55.47 241 GLU A O 1
ATOM 1857 N N . ARG A 1 242 ? 22.128 8.085 2.684 1.00 50.84 242 ARG A N 1
ATOM 1858 C CA . ARG A 1 242 ? 23.179 7.151 3.104 1.00 50.84 242 ARG A CA 1
ATOM 1859 C C . ARG A 1 242 ? 24.530 7.841 3.266 1.00 50.84 242 ARG A C 1
ATOM 1861 O O . ARG A 1 242 ? 25.250 7.558 4.224 1.00 50.84 242 ARG A O 1
ATOM 1868 N N . GLU A 1 243 ? 24.890 8.733 2.350 1.00 59.62 243 GLU A N 1
ATOM 1869 C CA . GLU A 1 243 ? 26.106 9.541 2.443 1.00 59.62 243 GLU A CA 1
ATOM 1870 C C . GLU A 1 243 ? 26.040 10.486 3.647 1.00 59.62 243 GLU A C 1
ATOM 1872 O O . GLU A 1 243 ? 26.927 10.448 4.500 1.00 59.62 243 GLU A O 1
ATOM 1877 N N . ALA A 1 244 ? 24.938 11.223 3.805 1.00 58.53 244 ALA A N 1
ATOM 1878 C CA . ALA A 1 244 ? 24.715 12.096 4.954 1.00 58.53 244 ALA A CA 1
ATOM 1879 C C . ALA A 1 244 ? 24.736 11.325 6.286 1.00 58.53 244 ALA A C 1
ATOM 1881 O O . ALA A 1 244 ? 25.331 11.787 7.260 1.00 58.53 244 ALA A O 1
ATOM 1882 N N . ALA A 1 245 ? 24.147 10.127 6.339 1.00 48.72 245 ALA A N 1
ATOM 1883 C CA . ALA A 1 245 ? 24.182 9.261 7.514 1.00 48.72 245 ALA A CA 1
ATOM 1884 C C . ALA A 1 245 ? 25.605 8.767 7.820 1.00 48.72 245 ALA A C 1
ATOM 1886 O O . ALA A 1 245 ? 26.009 8.752 8.985 1.00 48.72 245 ALA A O 1
ATOM 1887 N N . ARG A 1 246 ? 26.401 8.410 6.800 1.00 53.03 246 ARG A N 1
ATOM 1888 C CA . ARG A 1 246 ? 27.820 8.046 6.970 1.00 53.03 246 ARG A CA 1
ATOM 1889 C C . ARG A 1 246 ? 28.649 9.219 7.481 1.00 53.03 246 ARG A C 1
ATOM 1891 O O . ARG A 1 246 ? 29.458 9.028 8.389 1.00 53.03 246 ARG A O 1
ATOM 1898 N N . GLU A 1 247 ? 28.438 10.418 6.949 1.00 61.66 247 GLU A N 1
ATOM 1899 C CA . GLU A 1 247 ? 29.111 11.629 7.421 1.00 61.66 247 GLU A CA 1
ATOM 1900 C C . GLU A 1 247 ? 28.714 11.982 8.857 1.00 61.66 247 GLU A C 1
ATOM 1902 O O . GLU A 1 247 ? 29.583 12.252 9.689 1.00 61.66 247 GLU A O 1
ATOM 1907 N N . ALA A 1 248 ? 27.420 11.934 9.181 1.00 53.94 248 ALA A N 1
ATOM 1908 C CA . ALA A 1 248 ? 26.920 12.171 10.531 1.00 53.94 248 ALA A CA 1
ATOM 1909 C C . ALA A 1 248 ? 27.477 11.140 11.523 1.00 53.94 248 ALA A C 1
ATOM 1911 O O . ALA A 1 248 ? 27.937 11.512 12.601 1.00 53.94 248 ALA A O 1
ATOM 1912 N N . ALA A 1 249 ? 27.526 9.859 11.145 1.00 48.25 249 ALA A N 1
ATOM 1913 C CA . ALA A 1 249 ? 28.138 8.810 11.955 1.00 48.25 249 ALA A CA 1
ATOM 1914 C C . ALA A 1 249 ? 29.651 9.021 12.132 1.00 48.25 249 ALA A C 1
ATOM 1916 O O . ALA A 1 249 ? 30.177 8.788 13.221 1.00 48.25 249 ALA A O 1
ATOM 1917 N N . ALA A 1 250 ? 30.363 9.488 11.102 1.00 55.94 250 ALA A N 1
ATOM 1918 C CA . ALA A 1 250 ? 31.780 9.829 11.207 1.00 55.94 250 ALA A CA 1
ATOM 1919 C C . ALA A 1 250 ? 32.009 11.003 12.176 1.00 55.94 250 ALA A C 1
ATOM 1921 O O . ALA A 1 250 ? 32.851 10.891 13.067 1.00 55.94 250 ALA A O 1
ATOM 1922 N N . ARG A 1 251 ? 31.210 12.076 12.079 1.00 64.31 251 ARG A N 1
ATOM 1923 C CA . ARG A 1 251 ? 31.257 13.221 13.009 1.00 64.31 251 ARG A CA 1
ATOM 1924 C C . ARG A 1 251 ? 30.918 12.805 14.439 1.00 64.31 251 ARG A C 1
ATOM 1926 O O . ARG A 1 251 ? 31.669 13.116 15.358 1.00 64.31 251 ARG A O 1
ATOM 1933 N N . ALA A 1 252 ? 29.869 12.006 14.621 1.00 48.06 252 ALA A N 1
ATOM 1934 C CA . ALA A 1 252 ? 29.468 11.493 15.927 1.00 48.06 252 ALA A CA 1
ATOM 1935 C C . ALA A 1 252 ? 30.523 10.564 16.553 1.00 48.06 252 ALA A C 1
ATOM 1937 O O . ALA A 1 252 ? 30.660 10.545 17.775 1.00 48.06 252 ALA A O 1
ATOM 1938 N N . ARG A 1 253 ? 31.301 9.813 15.756 1.00 48.06 253 ARG A N 1
ATOM 1939 C CA . ARG A 1 253 ? 32.455 9.029 16.245 1.00 48.06 253 ARG A CA 1
ATOM 1940 C C . ARG A 1 253 ? 33.598 9.926 16.719 1.00 48.06 253 ARG A C 1
ATOM 1942 O O . ARG A 1 253 ? 34.229 9.613 17.726 1.00 48.06 253 ARG A O 1
ATOM 1949 N N . THR A 1 254 ? 33.847 11.042 16.036 1.00 52.78 254 THR A N 1
ATOM 1950 C CA . THR A 1 254 ? 34.821 12.048 16.480 1.00 52.78 254 THR A CA 1
ATOM 1951 C C . THR A 1 254 ? 34.347 12.753 17.756 1.00 52.78 254 THR A C 1
ATOM 1953 O O . THR A 1 254 ? 35.126 12.900 18.692 1.00 52.78 254 THR A O 1
ATOM 1956 N N . GLU A 1 255 ? 33.063 13.097 17.861 1.00 47.34 255 GLU A N 1
ATOM 1957 C CA . GLU A 1 255 ? 32.479 13.778 19.028 1.00 47.34 255 GLU A CA 1
ATOM 1958 C C . GLU A 1 255 ? 32.276 12.853 20.243 1.00 47.34 255 GLU A C 1
ATOM 1960 O O . GLU A 1 255 ? 32.505 13.270 21.380 1.00 47.34 255 GLU A O 1
ATOM 1965 N N . SER A 1 256 ? 31.951 11.570 20.037 1.00 37.31 256 SER A N 1
ATOM 1966 C CA . SER A 1 256 ? 31.806 10.564 21.110 1.00 37.31 256 SER A CA 1
ATOM 1967 C C . SER A 1 256 ? 33.132 10.203 21.784 1.00 37.31 256 SER A C 1
ATOM 1969 O O . SER A 1 256 ? 33.126 9.658 22.884 1.00 37.31 256 SER A O 1
ATOM 1971 N N . SER A 1 257 ? 34.274 10.563 21.188 1.00 41.91 257 SER A N 1
ATOM 1972 C CA . SER A 1 257 ? 35.565 10.522 21.886 1.00 41.91 257 SER A CA 1
ATOM 1973 C C . SER A 1 257 ? 35.698 11.608 22.971 1.00 41.91 257 SER A C 1
ATOM 1975 O O . SER A 1 257 ? 36.670 11.596 23.723 1.00 41.91 257 SER A O 1
ATOM 1977 N N . SER A 1 258 ? 34.720 12.521 23.091 1.00 41.91 258 SER A N 1
ATOM 1978 C CA . SER A 1 258 ? 34.809 13.713 23.945 1.00 41.91 258 SER A CA 1
ATOM 1979 C C . SER A 1 258 ? 33.665 13.931 24.948 1.00 41.91 258 SER A C 1
ATOM 1981 O O . SER A 1 258 ? 33.782 14.825 25.782 1.00 41.91 258 SER A O 1
ATOM 1983 N N . SER A 1 259 ? 32.568 13.160 24.944 1.00 40.91 259 SER A N 1
ATOM 1984 C CA . SER A 1 259 ? 31.460 13.385 25.897 1.00 40.91 259 SER A CA 1
ATOM 1985 C C . SER A 1 259 ? 30.613 12.134 26.146 1.00 40.91 259 SER A C 1
ATOM 1987 O O . SER A 1 259 ? 29.836 11.705 25.298 1.00 40.91 259 SER A O 1
ATOM 1989 N N . GLY A 1 260 ? 30.754 11.556 27.341 1.00 43.00 260 GLY A N 1
ATOM 1990 C CA . GLY A 1 260 ? 29.928 10.456 27.826 1.00 43.00 260 GLY A CA 1
ATOM 1991 C C . GLY A 1 260 ? 28.695 10.962 28.570 1.00 43.00 260 GLY A C 1
ATOM 1992 O O . GLY A 1 260 ? 28.833 11.493 29.666 1.00 43.00 260 GLY A O 1
ATOM 1993 N N . ASN A 1 261 ? 27.509 10.783 27.979 1.00 43.97 261 ASN A N 1
ATOM 1994 C CA . ASN A 1 261 ? 26.249 10.510 28.686 1.00 43.97 261 ASN A CA 1
ATOM 1995 C C . ASN A 1 261 ? 25.122 10.246 27.663 1.00 43.97 261 ASN A C 1
ATOM 1997 O O . ASN A 1 261 ? 24.711 11.165 26.959 1.00 43.97 261 ASN A O 1
ATOM 2001 N N . LYS A 1 262 ? 24.589 9.018 27.588 1.00 40.12 262 LYS A N 1
ATOM 2002 C CA . LYS A 1 262 ? 23.311 8.720 26.912 1.00 40.12 262 LYS A CA 1
ATOM 2003 C C . LYS A 1 262 ? 22.475 7.758 27.759 1.00 40.12 262 LYS A C 1
ATOM 2005 O O . LYS A 1 262 ? 23.025 6.889 28.432 1.00 40.12 262 LYS A O 1
ATOM 2010 N N . GLN A 1 263 ? 21.158 7.972 27.719 1.00 40.94 263 GLN A N 1
ATOM 2011 C CA . GLN A 1 263 ? 20.104 7.153 28.325 1.00 40.94 263 GLN A CA 1
ATOM 2012 C C . GLN A 1 263 ? 20.348 5.651 28.084 1.00 40.94 263 GLN A C 1
ATOM 2014 O O . GLN A 1 263 ? 20.792 5.266 27.002 1.00 40.94 263 GLN A O 1
ATOM 2019 N N . ALA A 1 264 ? 20.048 4.809 29.077 1.00 42.09 264 ALA A N 1
ATOM 2020 C CA . ALA A 1 264 ? 20.302 3.371 29.027 1.00 42.09 264 ALA A CA 1
ATOM 2021 C C . ALA A 1 264 ? 19.447 2.676 27.950 1.00 42.09 264 ALA A C 1
ATOM 2023 O O . ALA A 1 264 ? 18.273 2.384 28.168 1.00 42.09 264 ALA A O 1
ATOM 2024 N N . VAL A 1 265 ? 20.044 2.419 26.786 1.00 48.34 265 VAL A N 1
ATOM 2025 C CA . VAL A 1 265 ? 19.490 1.529 25.758 1.00 48.34 265 VAL A CA 1
ATOM 2026 C C . VAL A 1 265 ? 19.629 0.063 26.201 1.00 48.34 265 VAL A C 1
ATOM 2028 O O . VAL A 1 265 ? 20.614 -0.272 26.870 1.00 48.34 265 VAL A O 1
ATOM 2031 N N . PRO A 1 266 ? 18.686 -0.830 25.850 1.00 56.84 266 PRO A N 1
ATOM 2032 C CA . PRO A 1 266 ? 18.817 -2.252 26.149 1.00 56.84 266 PRO A CA 1
ATOM 2033 C C . PRO A 1 266 ? 20.017 -2.853 25.408 1.00 56.84 266 PRO A C 1
ATOM 2035 O O . PRO A 1 266 ? 20.259 -2.540 24.242 1.00 56.84 266 PRO A O 1
ATOM 2038 N N . ALA A 1 267 ? 20.757 -3.745 26.067 1.00 57.75 267 ALA A N 1
ATOM 2039 C CA . ALA A 1 267 ? 21.777 -4.542 25.398 1.00 57.75 267 ALA A CA 1
ATOM 2040 C C . ALA A 1 267 ? 21.102 -5.644 24.564 1.00 57.75 267 ALA A C 1
ATOM 2042 O O . ALA A 1 267 ? 20.347 -6.454 25.102 1.00 57.75 267 ALA A O 1
ATOM 2043 N N . VAL A 1 268 ? 21.380 -5.669 23.259 1.00 62.78 268 VAL A N 1
ATOM 2044 C CA . VAL A 1 268 ? 20.989 -6.762 22.357 1.00 62.78 268 VAL A CA 1
ATOM 2045 C C . VAL A 1 268 ? 21.994 -7.903 22.528 1.00 62.78 268 VAL A C 1
ATOM 2047 O O . VAL A 1 268 ? 23.199 -7.678 22.418 1.00 62.78 268 VAL A O 1
ATOM 2050 N N . SER A 1 269 ? 21.510 -9.115 22.802 1.00 50.72 269 SER A N 1
ATOM 2051 C CA . SER A 1 269 ? 22.334 -10.320 22.983 1.00 50.72 269 SER A CA 1
ATOM 2052 C C . SER A 1 269 ? 22.148 -11.276 21.801 1.00 50.72 269 SER A C 1
ATOM 2054 O O . SER A 1 269 ? 21.019 -11.670 21.522 1.00 50.72 269 SER A O 1
ATOM 2056 N N . GLY A 1 270 ? 23.241 -11.679 21.140 1.00 55.47 270 GLY A N 1
ATOM 2057 C CA . GLY A 1 270 ? 23.258 -12.708 20.088 1.00 55.47 270 GLY A CA 1
ATOM 2058 C C . GLY A 1 270 ? 24.323 -12.453 19.014 1.00 55.47 270 GLY A C 1
ATOM 2059 O O . GLY A 1 270 ? 24.575 -11.299 18.677 1.00 55.47 270 GLY A O 1
ATOM 2060 N N . ASP A 1 271 ? 24.899 -13.514 18.444 1.00 52.38 271 ASP A N 1
ATOM 2061 C CA . ASP A 1 271 ? 25.900 -13.441 17.370 1.00 52.38 271 ASP A CA 1
ATOM 2062 C C . ASP A 1 271 ? 25.223 -13.644 15.999 1.00 52.38 271 ASP A C 1
ATOM 2064 O O . ASP A 1 271 ? 24.731 -14.731 15.704 1.00 52.38 271 ASP A O 1
ATOM 2068 N N . GLY A 1 272 ? 25.159 -12.600 15.160 1.00 71.62 272 GLY A N 1
ATOM 2069 C CA . GLY A 1 272 ? 24.570 -12.683 13.814 1.00 71.62 272 GLY A CA 1
ATOM 2070 C C . GLY A 1 272 ? 24.233 -11.332 13.169 1.00 71.62 272 GLY A C 1
ATOM 2071 O O . GLY A 1 272 ? 24.261 -10.281 13.819 1.00 71.62 272 GLY A O 1
ATOM 2072 N N . THR A 1 273 ? 23.896 -11.350 11.873 1.00 80.06 273 THR A N 1
ATOM 2073 C CA . THR A 1 273 ? 23.539 -10.141 11.104 1.00 80.06 273 THR A CA 1
ATOM 2074 C C . THR A 1 273 ? 22.291 -9.452 11.666 1.00 80.06 273 THR A C 1
ATOM 2076 O O . THR A 1 273 ? 22.277 -8.228 11.777 1.00 80.06 273 THR A O 1
ATOM 2079 N N . GLY A 1 274 ? 21.296 -10.215 12.137 1.00 86.50 274 GLY A N 1
ATOM 2080 C CA . GLY A 1 274 ? 20.090 -9.672 12.776 1.00 86.50 274 GLY A CA 1
ATOM 2081 C C . GLY A 1 274 ? 20.373 -8.865 14.055 1.00 86.50 274 GLY A C 1
ATOM 2082 O O . GLY A 1 274 ? 19.890 -7.743 14.206 1.00 86.50 274 GLY A O 1
ATOM 2083 N N . SER A 1 275 ? 21.258 -9.345 14.937 1.00 88.50 275 SER A N 1
ATOM 2084 C CA . SER A 1 275 ? 21.693 -8.571 16.113 1.00 88.50 275 SER A CA 1
ATOM 2085 C C . SER A 1 275 ? 22.361 -7.251 15.729 1.00 88.50 275 SER A C 1
ATOM 2087 O O . SER A 1 275 ? 22.182 -6.245 16.414 1.00 88.50 275 SER A O 1
ATOM 2089 N N . SER A 1 276 ? 23.104 -7.236 14.617 1.00 86.81 276 SER A N 1
ATOM 2090 C CA . SER A 1 276 ? 23.744 -6.019 14.106 1.00 86.81 276 SER A CA 1
ATOM 2091 C C . SER A 1 276 ? 22.707 -5.015 13.595 1.00 86.81 276 SER A C 1
ATOM 2093 O O . SER A 1 276 ? 22.839 -3.822 13.867 1.00 86.81 276 SER A O 1
ATOM 2095 N N . VAL A 1 277 ? 21.652 -5.492 12.923 1.00 95.44 277 VAL A N 1
ATOM 2096 C CA . VAL A 1 277 ? 20.495 -4.679 12.510 1.00 95.44 277 VAL A CA 1
ATOM 2097 C C . VAL A 1 277 ? 19.821 -4.045 13.724 1.00 95.44 277 VAL A C 1
ATOM 2099 O O . VAL A 1 277 ? 19.697 -2.822 13.787 1.00 95.44 277 VAL A O 1
ATOM 2102 N N . ALA A 1 278 ? 19.460 -4.850 14.726 1.00 95.00 278 ALA A N 1
ATOM 2103 C CA . ALA A 1 278 ? 18.832 -4.367 15.954 1.00 95.00 278 ALA A CA 1
ATOM 2104 C C . ALA A 1 278 ? 19.711 -3.341 16.696 1.00 95.00 278 ALA A C 1
ATOM 2106 O O . ALA A 1 278 ? 19.228 -2.297 17.139 1.00 95.00 278 ALA A O 1
ATOM 2107 N N . GLN A 1 279 ? 21.018 -3.597 16.799 1.00 88.88 279 GLN A N 1
ATOM 2108 C CA . GLN A 1 279 ? 21.952 -2.689 17.464 1.00 88.88 279 GLN A CA 1
ATOM 2109 C C . GLN A 1 279 ? 22.147 -1.375 16.697 1.00 88.88 279 GLN A C 1
ATOM 2111 O O . GLN A 1 279 ? 22.283 -0.322 17.320 1.00 88.88 279 GLN A O 1
ATOM 2116 N N . TYR A 1 280 ? 22.134 -1.420 15.363 1.00 92.25 280 TYR A N 1
ATOM 2117 C CA . TYR A 1 280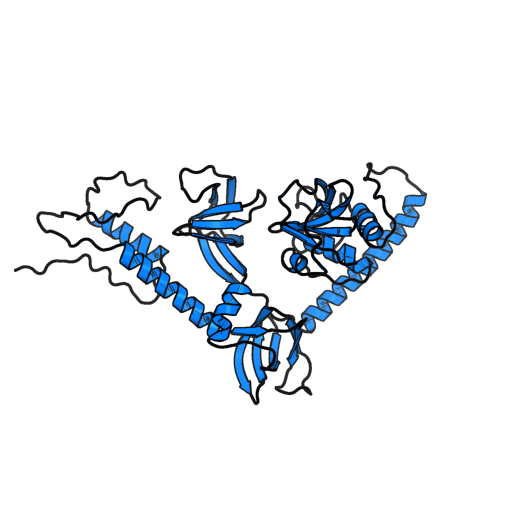 ? 22.165 -0.224 14.527 1.00 92.25 280 TYR A CA 1
ATOM 2118 C C . TYR A 1 280 ? 20.882 0.598 14.684 1.00 92.25 280 TYR A C 1
ATOM 2120 O O . TYR A 1 280 ? 20.956 1.795 14.948 1.00 92.25 280 TYR A O 1
ATOM 2128 N N . ALA A 1 281 ? 19.714 -0.048 14.634 1.00 96.31 281 ALA A N 1
ATOM 2129 C CA . ALA A 1 281 ? 18.415 0.596 14.822 1.00 96.31 281 ALA A CA 1
ATOM 2130 C C . ALA A 1 281 ? 18.319 1.357 16.158 1.00 96.31 281 ALA A C 1
ATOM 2132 O O . ALA A 1 281 ? 17.841 2.492 16.212 1.00 96.31 281 ALA A O 1
ATOM 2133 N N . LEU A 1 282 ? 18.850 0.773 17.238 1.00 94.19 282 LEU A N 1
ATOM 2134 C CA . LEU A 1 282 ? 18.870 1.388 18.568 1.00 94.19 282 LEU A CA 1
ATOM 2135 C C . LEU A 1 282 ? 19.653 2.710 18.641 1.00 94.19 282 LEU A C 1
ATOM 2137 O O . LEU A 1 282 ? 19.412 3.502 19.553 1.00 94.19 282 LEU A O 1
ATOM 2141 N N . GLN A 1 283 ? 20.562 2.994 17.701 1.00 90.25 283 GLN A N 1
ATOM 2142 C CA . GLN A 1 283 ? 21.326 4.250 17.691 1.00 90.25 283 GLN A CA 1
ATOM 2143 C C . GLN A 1 283 ? 20.458 5.483 17.406 1.00 90.25 283 GLN A C 1
ATOM 2145 O O . GLN A 1 283 ? 20.875 6.602 17.713 1.00 90.25 283 GLN A O 1
ATOM 2150 N N . PHE A 1 284 ? 19.268 5.274 16.840 1.00 92.31 284 PHE A N 1
ATOM 2151 C CA . PHE A 1 284 ? 18.354 6.327 16.397 1.00 92.31 284 PHE A CA 1
ATOM 2152 C C . PHE A 1 284 ? 17.191 6.568 17.361 1.00 92.31 284 PHE A C 1
ATOM 2154 O O . PHE A 1 284 ? 16.358 7.435 17.111 1.00 92.31 284 PHE A O 1
ATOM 2161 N N . VAL A 1 285 ? 17.135 5.838 18.479 1.00 89.94 285 VAL A N 1
ATOM 2162 C CA . VAL A 1 285 ? 16.157 6.092 19.542 1.00 89.94 285 VAL A CA 1
ATOM 2163 C C . VAL A 1 285 ? 16.275 7.543 20.021 1.00 89.94 285 VAL A C 1
ATOM 2165 O O . VAL A 1 285 ? 17.359 8.012 20.369 1.00 89.94 285 VAL A O 1
ATOM 2168 N N . GLY A 1 286 ? 15.142 8.244 20.044 1.00 79.69 286 GLY A N 1
ATOM 2169 C CA . GLY A 1 286 ? 15.012 9.665 20.366 1.00 79.69 286 GLY A CA 1
ATOM 2170 C C . GLY A 1 286 ? 14.911 10.591 19.149 1.00 79.69 286 GLY A C 1
ATOM 2171 O O . GLY A 1 286 ? 14.555 11.756 19.321 1.00 79.69 286 GLY A O 1
ATOM 2172 N N . ASN A 1 287 ? 15.185 10.106 17.936 1.00 83.50 287 ASN A N 1
ATOM 2173 C CA . ASN A 1 287 ? 15.046 10.903 16.714 1.00 83.50 287 ASN A CA 1
ATOM 2174 C C . ASN A 1 287 ? 13.565 11.040 16.303 1.00 83.50 287 ASN A C 1
ATOM 2176 O O . ASN A 1 287 ? 12.742 10.205 16.687 1.00 83.50 287 ASN A O 1
ATOM 2180 N N . PRO A 1 288 ? 13.189 12.101 15.564 1.00 67.62 288 PRO A N 1
ATOM 2181 C CA . PRO A 1 288 ? 11.787 12.413 15.302 1.00 67.62 288 PRO A CA 1
ATOM 2182 C C . PRO A 1 288 ? 11.109 11.400 14.370 1.00 67.62 288 PRO A C 1
ATOM 2184 O O . PRO A 1 288 ? 11.754 10.733 13.564 1.00 67.62 288 PRO A O 1
ATOM 2187 N N . TYR A 1 289 ? 9.783 11.335 14.459 1.00 84.38 289 TYR A N 1
ATOM 2188 C CA . TYR A 1 289 ? 8.937 10.680 13.465 1.00 84.38 289 TYR A CA 1
ATOM 2189 C C . TYR A 1 289 ? 8.489 11.720 12.442 1.00 84.38 289 TYR A C 1
ATOM 2191 O O . TYR A 1 289 ? 8.065 12.812 12.830 1.00 84.38 289 TYR A O 1
ATOM 2199 N N . VAL A 1 290 ? 8.533 11.376 11.158 1.00 74.56 290 VAL A N 1
ATOM 2200 C CA . VAL A 1 290 ? 8.008 12.209 10.066 1.00 74.56 290 VAL A CA 1
ATOM 2201 C C . VAL A 1 290 ? 7.295 11.299 9.078 1.00 74.56 290 VAL A C 1
ATOM 2203 O O . VAL A 1 290 ? 7.918 10.390 8.544 1.00 74.56 290 VAL A O 1
ATOM 2206 N N . TYR A 1 291 ? 6.007 11.551 8.837 1.00 67.50 291 TYR A N 1
ATOM 2207 C CA . TYR A 1 291 ? 5.210 10.800 7.864 1.00 67.50 291 TYR A CA 1
ATOM 2208 C C . TYR A 1 291 ? 5.830 10.885 6.459 1.00 67.50 291 TYR A C 1
ATOM 2210 O O . TYR A 1 291 ? 6.209 11.977 6.031 1.00 67.50 291 TYR A O 1
ATOM 2218 N N . GLY A 1 292 ? 5.985 9.753 5.767 1.00 67.06 292 GLY A N 1
ATOM 2219 C CA . GLY A 1 292 ? 6.702 9.651 4.488 1.00 67.06 292 GLY A CA 1
ATOM 2220 C C . GLY A 1 292 ? 8.223 9.828 4.606 1.00 67.06 292 GLY A C 1
ATOM 2221 O O . GLY A 1 292 ? 8.930 9.950 3.601 1.00 67.06 292 GLY A O 1
ATOM 2222 N N . GLY A 1 293 ? 8.753 9.915 5.827 1.00 69.00 293 GLY A N 1
ATOM 2223 C CA . GLY A 1 293 ? 10.160 10.175 6.097 1.00 69.00 293 GLY A CA 1
ATOM 2224 C C . GLY A 1 293 ? 11.013 8.911 6.045 1.00 69.00 293 GLY A C 1
ATOM 2225 O O . GLY A 1 293 ? 10.610 7.852 6.515 1.00 69.00 293 GLY A O 1
ATOM 2226 N N . THR A 1 294 ? 12.245 9.059 5.567 1.00 87.31 294 THR A N 1
ATOM 2227 C CA . THR A 1 294 ? 13.251 7.984 5.458 1.00 87.31 294 THR A CA 1
ATOM 2228 C C . THR A 1 294 ? 14.546 8.324 6.201 1.00 87.31 294 THR A C 1
ATOM 2230 O O . THR A 1 294 ? 15.469 7.514 6.290 1.00 87.31 294 THR A O 1
ATOM 2233 N N . SER A 1 295 ? 14.644 9.520 6.789 1.00 83.81 295 SER A N 1
ATOM 2234 C CA . SER A 1 295 ? 15.869 9.983 7.429 1.00 83.81 295 SER A CA 1
ATOM 2235 C C . SER A 1 295 ? 15.966 9.477 8.864 1.00 83.81 295 SER A C 1
ATOM 2237 O O . SER A 1 295 ? 15.276 9.965 9.757 1.00 83.81 295 SER A O 1
ATOM 2239 N N . LEU A 1 296 ? 16.917 8.577 9.124 1.00 85.81 296 LEU A N 1
ATOM 2240 C CA . LEU A 1 296 ? 17.163 8.041 10.471 1.00 85.81 296 LEU A CA 1
ATOM 2241 C C . LEU A 1 296 ? 17.537 9.114 11.510 1.00 85.81 296 LEU A C 1
ATOM 2243 O O . LEU A 1 296 ? 17.476 8.843 12.706 1.00 85.81 296 LEU A O 1
ATOM 2247 N N . THR A 1 297 ? 17.927 10.319 11.084 1.00 81.06 297 THR A N 1
ATOM 2248 C CA . THR A 1 297 ? 18.296 11.440 11.964 1.00 81.06 297 THR A CA 1
ATOM 2249 C C . THR A 1 297 ? 17.330 12.620 11.908 1.00 81.06 297 THR A C 1
ATOM 2251 O O . THR A 1 297 ? 17.081 13.227 12.946 1.00 81.06 297 THR A O 1
ATOM 2254 N N . ASN A 1 298 ? 16.783 12.955 10.734 1.00 71.75 298 ASN A N 1
ATOM 2255 C CA . ASN A 1 298 ? 15.909 14.123 10.566 1.00 71.75 298 ASN A CA 1
ATOM 2256 C C . ASN A 1 298 ? 14.415 13.784 10.593 1.00 71.75 298 ASN A C 1
ATOM 2258 O O . ASN A 1 298 ? 13.597 14.700 10.598 1.00 71.75 298 ASN A O 1
ATOM 2262 N N . GLY A 1 299 ? 14.055 12.501 10.608 1.00 68.81 299 GLY A N 1
ATOM 2263 C CA . GLY A 1 299 ? 12.667 12.071 10.640 1.00 68.81 299 GLY A CA 1
ATOM 2264 C C . GLY A 1 299 ? 12.395 10.888 9.729 1.00 68.81 299 GLY A C 1
ATOM 2265 O O . GLY A 1 299 ? 12.661 10.964 8.526 1.00 68.81 299 GLY A O 1
ATOM 2266 N N . ALA A 1 300 ? 11.821 9.833 10.297 1.00 79.50 300 ALA A N 1
ATOM 2267 C CA . ALA A 1 300 ? 11.331 8.685 9.549 1.00 79.50 300 ALA A CA 1
ATOM 2268 C C . ALA A 1 300 ? 9.931 8.274 10.013 1.00 79.50 300 ALA A C 1
ATOM 2270 O O . ALA A 1 300 ? 9.589 8.498 11.176 1.00 79.50 300 ALA A O 1
ATOM 2271 N N . ASP A 1 301 ? 9.128 7.689 9.128 1.00 82.31 301 ASP A N 1
ATOM 2272 C CA . ASP A 1 301 ? 7.927 6.958 9.542 1.00 82.31 301 ASP A CA 1
ATOM 2273 C C . ASP A 1 301 ? 8.278 5.501 9.880 1.00 82.31 301 ASP A C 1
ATOM 2275 O O . ASP A 1 301 ? 9.454 5.131 9.918 1.00 82.31 301 ASP A O 1
ATOM 2279 N N . CYS A 1 302 ? 7.281 4.675 10.205 1.00 93.94 302 CYS A N 1
ATOM 2280 C CA . CYS A 1 302 ? 7.528 3.312 10.672 1.00 93.94 302 CYS A CA 1
ATOM 2281 C C . CYS A 1 302 ? 8.285 2.457 9.641 1.00 93.94 302 CYS A C 1
ATOM 2283 O O . CYS A 1 302 ? 9.366 1.950 9.949 1.00 93.94 302 CYS A O 1
ATOM 2285 N N . SER A 1 303 ? 7.767 2.352 8.419 1.00 91.38 303 SER A N 1
ATOM 2286 C CA . SER A 1 303 ? 8.377 1.602 7.316 1.00 91.38 303 SER A CA 1
ATOM 2287 C C . SER A 1 303 ? 9.636 2.270 6.778 1.00 91.38 303 SER A C 1
ATOM 2289 O O . SER A 1 303 ? 10.614 1.590 6.501 1.00 91.38 303 SER A O 1
ATOM 2291 N N . GLY A 1 304 ? 9.684 3.599 6.718 1.00 85.00 304 GLY A N 1
ATOM 2292 C CA . GLY A 1 304 ? 10.869 4.349 6.317 1.00 85.00 304 GLY A CA 1
ATOM 2293 C C . GLY A 1 304 ? 12.021 4.179 7.306 1.00 85.00 304 GLY A C 1
ATOM 2294 O O . GLY A 1 304 ? 13.183 4.144 6.905 1.00 85.00 304 GLY A O 1
ATOM 2295 N N . PHE A 1 305 ? 11.727 3.999 8.597 1.00 98.00 305 PHE A N 1
ATOM 2296 C CA . PHE A 1 305 ? 12.727 3.641 9.601 1.00 98.00 305 PHE A CA 1
ATOM 2297 C C . PHE A 1 305 ? 13.263 2.221 9.393 1.00 98.00 305 PHE A C 1
ATOM 2299 O O . PHE A 1 305 ? 14.482 2.037 9.376 1.00 98.00 305 PHE A O 1
ATOM 2306 N N . VAL A 1 306 ? 12.378 1.233 9.216 1.00 98.12 306 VAL A N 1
ATOM 2307 C CA . VAL A 1 306 ? 12.766 -0.163 8.949 1.00 98.12 306 VAL A CA 1
ATOM 2308 C C . VAL A 1 306 ? 13.603 -0.235 7.671 1.00 98.12 306 VAL A C 1
ATOM 2310 O O . VAL A 1 306 ? 14.757 -0.661 7.720 1.00 98.12 306 VAL A O 1
ATOM 2313 N N . MET A 1 307 ? 13.081 0.289 6.564 1.00 96.00 307 MET A N 1
ATOM 2314 C CA . MET A 1 307 ? 13.756 0.367 5.271 1.00 96.00 307 MET A CA 1
ATOM 2315 C C . MET A 1 307 ? 15.160 0.965 5.395 1.00 96.00 307 MET A C 1
ATOM 2317 O O . MET A 1 307 ? 16.138 0.326 5.010 1.00 96.00 307 MET A O 1
ATOM 2321 N N . SER A 1 308 ? 15.296 2.152 5.993 1.00 89.00 308 SER A N 1
ATOM 2322 C CA . SER A 1 308 ? 16.596 2.823 6.106 1.00 89.00 308 SER A CA 1
ATOM 2323 C C . SER A 1 308 ? 17.583 2.089 7.017 1.00 89.00 308 SER A C 1
ATOM 2325 O O . SER A 1 308 ? 18.796 2.139 6.787 1.00 89.00 308 SER A O 1
ATOM 2327 N N . VAL A 1 309 ? 17.096 1.377 8.038 1.00 96.94 309 VAL A N 1
ATOM 2328 C CA . VAL A 1 309 ? 17.942 0.504 8.857 1.00 96.94 309 VAL A CA 1
ATOM 2329 C C . VAL A 1 309 ? 18.497 -0.653 8.022 1.00 96.94 309 VAL A C 1
ATOM 2331 O O . VAL A 1 309 ? 19.708 -0.874 8.057 1.00 96.94 309 VAL A O 1
ATOM 2334 N N . TYR A 1 310 ? 17.669 -1.367 7.253 1.00 94.06 310 TYR A N 1
ATOM 2335 C CA . TYR A 1 310 ? 18.118 -2.502 6.430 1.00 94.06 310 TYR A CA 1
ATOM 2336 C C . TYR A 1 310 ? 18.952 -2.071 5.214 1.00 94.06 310 TYR A C 1
ATOM 2338 O O . TYR A 1 310 ? 19.925 -2.753 4.873 1.00 94.06 310 TYR A O 1
ATOM 2346 N N . ALA A 1 311 ? 18.690 -0.891 4.644 1.00 86.69 311 ALA A N 1
ATOM 2347 C CA . ALA A 1 311 ? 19.489 -0.307 3.565 1.00 86.69 311 ALA A CA 1
ATOM 2348 C C . ALA A 1 311 ? 20.966 -0.113 3.966 1.00 86.69 311 ALA A C 1
ATOM 2350 O O . ALA A 1 311 ? 21.885 -0.299 3.158 1.00 86.69 311 ALA A O 1
ATOM 2351 N N . ASN A 1 312 ? 21.246 0.172 5.247 1.00 86.88 312 ASN A N 1
ATOM 2352 C CA . ASN A 1 312 ? 22.621 0.231 5.757 1.00 86.88 312 ASN A CA 1
ATOM 2353 C C . ASN A 1 312 ? 23.368 -1.110 5.608 1.00 86.88 312 ASN A C 1
ATOM 2355 O O . ASN A 1 312 ? 24.582 -1.114 5.383 1.00 86.88 312 ASN A O 1
ATOM 2359 N N . PHE A 1 313 ? 22.640 -2.225 5.659 1.00 84.38 313 PHE A N 1
ATOM 2360 C CA . PHE A 1 313 ? 23.149 -3.586 5.474 1.00 84.38 313 PHE A CA 1
ATOM 2361 C C . PHE A 1 313 ? 23.053 -4.075 4.020 1.00 84.38 313 PHE A C 1
ATOM 2363 O O . PHE A 1 313 ? 23.412 -5.215 3.742 1.00 84.38 313 PHE A O 1
ATOM 2370 N N . GLY A 1 314 ? 22.648 -3.208 3.084 1.00 78.44 314 GLY A N 1
ATOM 2371 C CA . GLY A 1 314 ? 22.570 -3.520 1.655 1.00 78.44 314 GLY A CA 1
ATOM 2372 C C . GLY A 1 314 ? 21.306 -4.272 1.241 1.00 78.44 314 GLY A C 1
ATOM 2373 O O . GLY A 1 314 ? 21.312 -4.893 0.184 1.00 78.44 314 GLY A O 1
ATOM 2374 N N . ILE A 1 315 ? 20.253 -4.226 2.058 1.00 80.62 315 ILE A N 1
ATOM 2375 C CA . ILE A 1 315 ? 18.960 -4.849 1.770 1.00 80.62 315 ILE A CA 1
ATOM 2376 C C . ILE A 1 315 ? 17.956 -3.747 1.458 1.00 80.62 315 ILE A C 1
ATOM 2378 O O . ILE A 1 315 ? 17.766 -2.842 2.268 1.00 80.62 315 ILE A O 1
ATOM 2382 N N . SER A 1 316 ? 17.325 -3.840 0.291 1.00 85.19 316 SER A N 1
ATOM 2383 C CA . SER A 1 316 ? 16.216 -2.970 -0.087 1.00 85.19 316 SER A CA 1
ATOM 2384 C C . SER A 1 316 ? 14.913 -3.576 0.428 1.00 85.19 316 SER A C 1
ATOM 2386 O O . SER A 1 316 ? 14.679 -4.770 0.248 1.00 85.19 316 SER A O 1
ATOM 2388 N N . LEU A 1 317 ? 14.109 -2.761 1.104 1.00 84.81 317 LEU A N 1
ATOM 2389 C CA . LEU A 1 317 ? 12.785 -3.112 1.610 1.00 84.81 317 LEU A CA 1
ATOM 2390 C C . LEU A 1 317 ? 11.776 -2.079 1.094 1.00 84.81 317 LEU A C 1
ATOM 2392 O O . LEU A 1 317 ? 12.174 -0.945 0.812 1.00 84.81 317 LEU A O 1
ATOM 2396 N N . PRO A 1 318 ? 10.491 -2.439 0.965 1.00 79.56 318 PRO A N 1
ATOM 2397 C CA . PRO A 1 318 ? 9.464 -1.489 0.572 1.00 79.56 318 PRO A CA 1
ATOM 2398 C C . PRO A 1 318 ? 9.317 -0.377 1.619 1.00 79.56 318 PRO A C 1
ATOM 2400 O O . PRO A 1 318 ? 9.380 -0.609 2.824 1.00 79.56 318 PRO A O 1
ATOM 2403 N N . HIS A 1 319 ? 9.017 0.844 1.173 1.00 86.31 319 HIS A N 1
ATOM 2404 C CA . HIS A 1 319 ? 8.564 1.919 2.066 1.00 86.31 319 HIS A CA 1
ATOM 2405 C C . HIS A 1 319 ? 7.065 1.749 2.364 1.00 86.31 319 HIS A C 1
ATOM 2407 O O . HIS A 1 319 ? 6.261 2.642 2.125 1.00 86.31 319 HIS A O 1
ATOM 2413 N N . SER A 1 320 ? 6.675 0.566 2.841 1.00 84.38 320 SER A N 1
ATOM 2414 C CA . SER A 1 320 ? 5.282 0.221 3.125 1.00 84.38 320 SER A CA 1
ATOM 2415 C C . SER A 1 320 ? 5.208 -0.803 4.248 1.00 84.38 320 SER A C 1
ATOM 2417 O O . SER A 1 320 ? 5.735 -1.908 4.124 1.00 84.38 320 SER A O 1
ATOM 2419 N N . SER A 1 321 ? 4.496 -0.465 5.325 1.00 81.00 321 SER A N 1
ATOM 2420 C CA . SER A 1 321 ? 4.250 -1.387 6.440 1.00 81.00 321 SER A CA 1
ATOM 2421 C C . SER A 1 321 ? 3.420 -2.609 6.025 1.00 81.00 321 SER A C 1
ATOM 2423 O O . SER A 1 321 ? 3.533 -3.671 6.640 1.00 81.00 321 SER A O 1
ATOM 2425 N N . ALA A 1 322 ? 2.603 -2.477 4.974 1.00 72.06 322 ALA A N 1
ATOM 2426 C CA . ALA A 1 322 ? 1.898 -3.589 4.348 1.00 72.06 322 ALA A CA 1
ATOM 2427 C C . ALA A 1 322 ? 2.849 -4.438 3.490 1.00 72.06 322 ALA A C 1
ATOM 2429 O O . ALA A 1 322 ? 2.863 -5.657 3.641 1.00 72.06 322 ALA A O 1
ATOM 2430 N N . GLY A 1 323 ? 3.697 -3.804 2.671 1.00 71.19 323 GLY A N 1
ATOM 2431 C CA . GLY A 1 323 ? 4.690 -4.503 1.845 1.00 71.19 323 GLY A CA 1
ATOM 2432 C C . GLY A 1 323 ? 5.700 -5.304 2.675 1.00 71.19 323 GLY A C 1
ATOM 2433 O O . GLY A 1 323 ? 6.038 -6.436 2.335 1.00 71.19 323 GLY A O 1
ATOM 2434 N N . ASP A 1 324 ? 6.107 -4.773 3.831 1.00 85.25 324 ASP A N 1
ATOM 2435 C CA . ASP A 1 324 ? 6.997 -5.445 4.786 1.00 85.25 324 ASP A CA 1
ATOM 2436 C C . ASP A 1 324 ? 6.420 -6.760 5.352 1.00 85.25 324 ASP A C 1
ATOM 2438 O O . ASP A 1 324 ? 7.153 -7.548 5.945 1.00 85.25 324 ASP A O 1
ATOM 2442 N N . ARG A 1 325 ? 5.126 -7.055 5.165 1.00 86.88 325 ARG A N 1
ATOM 2443 C CA . ARG A 1 325 ? 4.532 -8.347 5.565 1.00 86.88 325 ARG A CA 1
ATOM 2444 C C . ARG A 1 325 ? 4.947 -9.493 4.646 1.00 86.88 325 ARG A C 1
ATOM 2446 O O . ARG A 1 325 ? 4.928 -10.647 5.074 1.00 86.88 325 ARG A O 1
ATOM 2453 N N . ASN A 1 326 ? 5.345 -9.174 3.416 1.00 81.44 326 ASN A N 1
ATOM 2454 C CA . ASN A 1 326 ? 5.631 -10.148 2.367 1.00 81.44 326 ASN A CA 1
ATOM 2455 C C . ASN A 1 326 ? 7.137 -10.353 2.129 1.00 81.44 326 ASN A C 1
ATOM 2457 O O . ASN A 1 326 ? 7.527 -11.298 1.447 1.00 81.44 326 ASN A O 1
ATOM 2461 N N . VAL A 1 327 ? 8.013 -9.554 2.749 1.00 78.50 327 VAL A N 1
ATOM 2462 C CA . VAL A 1 327 ? 9.474 -9.696 2.593 1.00 78.50 327 VAL A CA 1
ATOM 2463 C C . VAL A 1 327 ? 10.049 -10.866 3.394 1.00 78.50 327 VAL A C 1
ATOM 2465 O O . VAL A 1 327 ? 9.522 -11.237 4.442 1.00 78.50 327 VAL A O 1
ATOM 2468 N N . GLY A 1 328 ? 11.154 -11.462 2.941 1.00 86.12 328 GLY A N 1
ATOM 2469 C CA . GLY A 1 328 ? 11.815 -12.561 3.661 1.00 86.12 328 GLY A CA 1
ATOM 2470 C C . GLY A 1 328 ? 10.906 -13.780 3.871 1.00 86.12 328 GLY A C 1
ATOM 2471 O O . GLY A 1 328 ? 10.138 -14.134 2.981 1.00 86.12 328 GLY A O 1
ATOM 2472 N N . TYR A 1 329 ? 10.967 -14.414 5.046 1.00 81.69 329 TYR A N 1
ATOM 2473 C CA . TYR A 1 329 ? 10.085 -15.529 5.428 1.00 81.69 329 TYR A CA 1
ATOM 2474 C C . TYR A 1 329 ? 9.451 -15.333 6.812 1.00 81.69 329 TYR A C 1
ATOM 2476 O O . TYR A 1 329 ? 10.036 -14.695 7.688 1.00 81.69 329 TYR A O 1
ATOM 2484 N N . ASP A 1 330 ? 8.250 -15.886 7.014 1.00 86.94 330 ASP A N 1
ATOM 2485 C CA . ASP A 1 330 ? 7.560 -15.865 8.311 1.00 86.94 330 ASP A CA 1
ATOM 2486 C C . ASP A 1 330 ? 8.207 -16.857 9.288 1.00 86.94 330 ASP A C 1
ATOM 2488 O O . ASP A 1 330 ? 8.500 -18.002 8.934 1.00 86.94 330 ASP A O 1
ATOM 2492 N N . VAL A 1 331 ? 8.411 -16.422 10.530 1.00 87.31 331 VAL A N 1
ATOM 2493 C CA . VAL A 1 331 ? 8.958 -17.256 11.612 1.00 87.31 331 VAL A CA 1
ATOM 2494 C C . VAL A 1 331 ? 7.873 -17.863 12.505 1.00 87.31 331 VAL A C 1
ATOM 2496 O O . VAL A 1 331 ? 8.187 -18.561 13.468 1.00 87.31 331 VAL A O 1
ATOM 2499 N N . GLY A 1 332 ? 6.593 -17.639 12.197 1.00 80.62 332 GLY A N 1
ATOM 2500 C CA . GLY A 1 332 ? 5.472 -18.261 12.903 1.00 80.62 332 GLY A CA 1
ATOM 2501 C C . GLY A 1 332 ? 5.182 -17.624 14.263 1.00 80.62 332 GLY A C 1
ATOM 2502 O O . GLY A 1 332 ? 4.720 -18.305 15.177 1.00 80.62 332 GLY A O 1
ATOM 2503 N N . GLY A 1 333 ? 5.473 -16.329 14.400 1.00 85.75 333 GLY A N 1
ATOM 2504 C CA . GLY A 1 333 ? 5.112 -15.523 15.565 1.00 85.75 333 GLY A CA 1
ATOM 2505 C C . GLY A 1 333 ? 6.273 -15.127 16.479 1.00 85.75 333 GLY A C 1
ATOM 2506 O O . GLY A 1 333 ? 7.432 -15.499 16.289 1.00 85.75 333 GLY A O 1
ATOM 2507 N N . LEU A 1 334 ? 5.937 -14.326 17.493 1.00 92.25 334 LEU A N 1
ATOM 2508 C CA . LEU A 1 334 ? 6.906 -13.622 18.337 1.00 92.25 334 LEU A CA 1
ATOM 2509 C C . LEU A 1 334 ? 7.775 -14.555 19.200 1.00 92.25 334 LEU A C 1
ATOM 2511 O O . LEU A 1 334 ? 8.916 -14.212 19.497 1.00 92.25 334 LEU A O 1
ATOM 2515 N N . ASP A 1 335 ? 7.278 -15.742 19.555 1.00 93.12 335 ASP A N 1
ATOM 2516 C CA . ASP A 1 335 ? 8.034 -16.736 20.334 1.00 93.12 335 ASP A CA 1
ATOM 2517 C C . ASP A 1 335 ? 9.281 -17.249 19.593 1.00 93.12 335 ASP A C 1
ATOM 2519 O O . ASP A 1 335 ? 10.253 -17.667 20.223 1.00 93.12 335 ASP A O 1
ATOM 2523 N N . ASN A 1 336 ? 9.275 -17.174 18.258 1.00 92.94 336 ASN A N 1
ATOM 2524 C CA . ASN A 1 336 ? 10.395 -17.561 17.399 1.00 92.94 336 ASN A CA 1
ATOM 2525 C C . ASN A 1 336 ? 11.226 -16.359 16.925 1.00 92.94 336 ASN A C 1
ATOM 2527 O O . ASN A 1 336 ? 12.190 -16.540 16.169 1.00 92.94 336 ASN A O 1
ATOM 2531 N N . ALA A 1 337 ? 10.854 -15.142 17.333 1.00 95.38 337 ALA A N 1
ATOM 2532 C CA . ALA A 1 337 ? 11.508 -13.921 16.896 1.00 95.38 337 ALA A CA 1
ATOM 2533 C C . ALA A 1 337 ? 12.922 -13.807 17.478 1.00 95.38 337 ALA A C 1
ATOM 2535 O O . ALA A 1 337 ? 13.159 -14.047 18.666 1.00 95.38 337 ALA A O 1
ATOM 2536 N N . ILE A 1 338 ? 13.863 -13.374 16.644 1.00 95.44 338 ILE A N 1
ATOM 2537 C CA . ILE A 1 338 ? 15.241 -13.058 17.033 1.00 95.44 338 ILE A CA 1
ATOM 2538 C C . ILE A 1 338 ? 15.560 -11.601 16.687 1.00 95.44 338 ILE A C 1
ATOM 2540 O O . ILE A 1 338 ? 14.883 -11.007 15.844 1.00 95.44 338 ILE A O 1
ATOM 2544 N N . PRO A 1 339 ? 16.553 -10.978 17.350 1.00 96.75 339 PRO A N 1
ATOM 2545 C CA . PRO A 1 339 ? 16.934 -9.608 17.039 1.00 96.75 339 PRO A CA 1
ATOM 2546 C C . PRO A 1 339 ? 17.182 -9.407 15.541 1.00 96.75 339 PRO A C 1
ATOM 2548 O O . PRO A 1 339 ? 17.903 -10.191 14.926 1.00 96.75 339 PRO A O 1
ATOM 2551 N N . GLY A 1 340 ? 16.600 -8.349 14.980 1.00 96.00 340 GLY A N 1
ATOM 2552 C CA . GLY A 1 340 ? 16.654 -8.060 13.550 1.00 96.00 340 GLY A CA 1
ATOM 2553 C C . GLY A 1 340 ? 15.599 -8.780 12.712 1.00 96.00 340 GLY A C 1
ATOM 2554 O O . GLY A 1 340 ? 15.745 -8.800 11.494 1.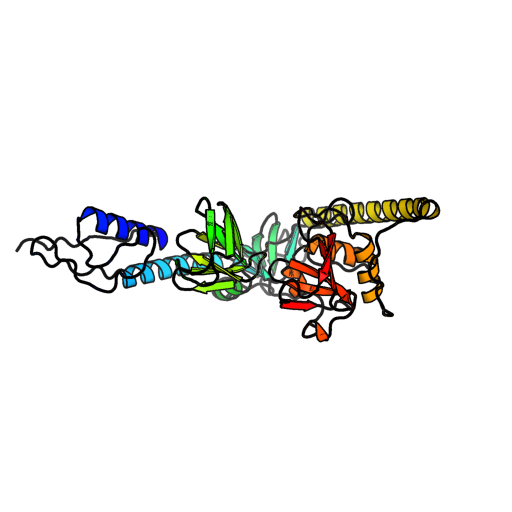00 96.00 340 GLY A O 1
ATOM 2555 N N . ASP A 1 341 ? 14.568 -9.360 13.322 1.00 98.19 341 ASP A N 1
ATOM 2556 C CA . ASP A 1 341 ? 13.318 -9.677 12.627 1.00 98.19 341 ASP A CA 1
ATOM 2557 C C . ASP A 1 341 ? 12.419 -8.436 12.556 1.00 98.19 341 ASP A C 1
ATOM 2559 O O . ASP A 1 341 ? 12.432 -7.590 13.455 1.00 98.19 341 ASP A O 1
ATOM 2563 N N . ILE A 1 342 ? 11.613 -8.339 11.505 1.00 98.31 342 ILE A N 1
ATOM 2564 C CA . ILE A 1 342 ? 10.601 -7.298 11.335 1.00 98.31 342 ILE A CA 1
ATOM 2565 C C . ILE A 1 342 ? 9.313 -7.790 11.989 1.00 98.31 342 ILE A C 1
ATOM 2567 O O . ILE A 1 342 ? 8.818 -8.868 11.671 1.00 98.31 342 ILE A O 1
ATOM 2571 N N . VAL A 1 343 ? 8.764 -7.012 12.916 1.00 98.25 343 VAL A N 1
ATOM 2572 C CA . VAL A 1 343 ? 7.459 -7.277 13.525 1.00 98.25 343 VAL A CA 1
ATOM 2573 C C . VAL A 1 343 ? 6.431 -6.412 12.817 1.00 98.25 343 VAL A C 1
ATOM 2575 O O . VAL A 1 343 ? 6.495 -5.181 12.886 1.00 98.25 343 VAL A O 1
ATOM 2578 N N . CYS A 1 344 ? 5.492 -7.061 12.139 1.00 95.06 344 CYS A N 1
ATOM 2579 C CA . CYS A 1 344 ? 4.445 -6.389 11.393 1.00 95.06 344 CYS A CA 1
ATOM 2580 C C . CYS A 1 344 ? 3.181 -6.302 12.238 1.00 95.06 344 CYS A C 1
ATOM 2582 O O . CYS A 1 344 ? 2.735 -7.283 12.834 1.00 95.06 344 CYS A O 1
ATOM 2584 N N . TYR A 1 345 ? 2.579 -5.126 12.248 1.00 88.81 345 TYR A N 1
ATOM 2585 C CA . TYR A 1 345 ? 1.296 -4.849 12.863 1.00 88.81 345 TYR A CA 1
ATOM 2586 C C . TYR A 1 345 ? 0.327 -4.348 11.800 1.00 88.81 345 TYR A C 1
ATOM 2588 O O . TYR A 1 345 ? 0.664 -4.093 10.637 1.00 88.81 345 TYR A O 1
ATOM 2596 N N . SER A 1 346 ? -0.907 -4.175 12.233 1.00 79.81 346 SER A N 1
ATOM 2597 C CA . SER A 1 346 ? -1.904 -3.468 11.463 1.00 79.81 346 SER A CA 1
ATOM 2598 C C . SER A 1 346 ? -1.498 -1.978 11.351 1.00 79.81 346 SER A C 1
ATOM 2600 O O . SER A 1 346 ? -1.120 -1.357 12.349 1.00 79.81 346 SER A O 1
ATOM 2602 N N . GLY A 1 347 ? -1.352 -1.490 10.111 1.00 76.44 347 GLY A N 1
ATOM 2603 C CA . GLY A 1 347 ? -0.849 -0.151 9.761 1.00 76.44 347 GLY A CA 1
ATOM 2604 C C . GLY A 1 347 ? 0.598 0.204 10.152 1.00 76.44 347 GLY A C 1
ATOM 2605 O O . GLY A 1 347 ? 1.021 1.334 9.920 1.00 76.44 347 GLY A O 1
ATOM 2606 N N . HIS A 1 348 ? 1.382 -0.699 10.755 1.00 90.62 348 HIS A N 1
ATOM 2607 C CA . HIS A 1 348 ? 2.644 -0.332 11.419 1.00 90.62 348 HIS A CA 1
ATOM 2608 C C . HIS A 1 348 ? 3.703 -1.439 11.361 1.00 90.62 348 HIS A C 1
ATOM 2610 O O . HIS A 1 348 ? 3.369 -2.619 11.328 1.00 90.62 348 HIS A O 1
ATOM 2616 N N . VAL A 1 349 ? 4.988 -1.079 11.410 1.00 97.44 349 VAL A N 1
ATOM 2617 C CA . VAL A 1 349 ? 6.115 -2.033 11.466 1.00 97.44 349 VAL A CA 1
ATOM 2618 C C . VAL A 1 349 ? 7.192 -1.615 12.461 1.00 97.44 349 VAL A C 1
ATOM 2620 O O . VAL A 1 349 ? 7.329 -0.443 12.827 1.00 97.44 349 VAL A O 1
ATOM 2623 N N . ALA A 1 350 ? 7.956 -2.599 12.928 1.00 98.38 350 ALA A N 1
ATOM 2624 C CA . ALA A 1 350 ? 9.035 -2.410 13.885 1.00 98.38 350 ALA A CA 1
ATOM 2625 C C . ALA A 1 350 ? 10.152 -3.441 13.701 1.00 98.38 350 ALA A C 1
ATOM 2627 O O . ALA A 1 350 ? 9.953 -4.477 13.076 1.00 98.38 350 ALA A O 1
ATOM 2628 N N . ILE A 1 351 ? 11.311 -3.196 14.313 1.00 98.56 351 ILE A N 1
ATOM 2629 C CA . ILE A 1 351 ? 12.414 -4.164 14.365 1.00 98.56 351 ILE A CA 1
ATOM 2630 C C . ILE A 1 351 ? 12.440 -4.797 15.753 1.00 98.56 351 ILE A C 1
ATOM 2632 O O . ILE A 1 351 ? 12.524 -4.087 16.758 1.00 98.56 351 ILE A O 1
ATOM 2636 N N . TYR A 1 352 ? 12.393 -6.125 15.825 1.00 98.19 352 TYR A N 1
ATOM 2637 C CA . TYR A 1 352 ? 12.551 -6.864 17.071 1.00 98.19 352 TYR A CA 1
ATOM 2638 C C . TYR A 1 352 ? 13.988 -6.744 17.579 1.00 98.19 352 TYR A C 1
ATOM 2640 O O . TYR A 1 352 ? 14.949 -6.927 16.831 1.00 98.19 352 TYR A O 1
ATOM 2648 N N . ILE A 1 353 ? 14.148 -6.452 18.869 1.00 96.50 353 ILE A N 1
ATOM 2649 C CA . ILE A 1 353 ? 15.465 -6.250 19.500 1.00 96.50 353 ILE A CA 1
ATOM 2650 C C . ILE A 1 353 ? 15.761 -7.277 20.602 1.00 96.50 353 ILE A C 1
ATOM 2652 O O . ILE A 1 353 ? 16.748 -7.149 21.325 1.00 96.50 353 ILE A O 1
ATOM 2656 N N . GLY A 1 354 ? 14.925 -8.313 20.720 1.00 91.50 354 GLY A N 1
ATOM 2657 C CA . GLY A 1 354 ? 15.026 -9.334 21.762 1.00 91.50 354 GLY A CA 1
ATOM 2658 C C . GLY A 1 354 ? 14.285 -8.968 23.049 1.00 91.50 354 GLY A C 1
ATOM 2659 O O . GLY A 1 354 ? 13.828 -7.841 23.242 1.00 91.50 354 GLY A O 1
ATOM 2660 N N . ASN A 1 355 ? 14.168 -9.945 23.953 1.00 88.19 355 ASN A N 1
ATOM 2661 C CA . ASN A 1 355 ? 13.501 -9.809 25.255 1.00 88.19 355 ASN A CA 1
ATOM 2662 C C . ASN A 1 355 ? 12.062 -9.261 25.172 1.00 88.19 355 ASN A C 1
ATOM 2664 O O . ASN A 1 355 ? 11.643 -8.499 26.040 1.00 88.19 355 ASN A O 1
ATOM 2668 N N . GLY A 1 356 ? 11.315 -9.613 24.120 1.00 91.50 356 GLY A N 1
ATOM 2669 C CA . GLY A 1 356 ? 9.945 -9.140 23.927 1.00 91.50 356 GLY A CA 1
ATOM 2670 C C . GLY A 1 356 ? 9.843 -7.649 23.599 1.00 91.50 356 GLY A C 1
ATOM 2671 O O . GLY A 1 356 ? 8.786 -7.065 23.808 1.00 91.50 356 GLY A O 1
ATOM 2672 N N . GLN A 1 357 ? 10.919 -7.014 23.125 1.00 97.38 357 GLN A N 1
ATOM 2673 C CA . GLN A 1 357 ? 10.950 -5.585 22.809 1.00 97.38 357 GLN A CA 1
ATOM 2674 C C . GLN A 1 357 ? 11.184 -5.326 21.323 1.00 97.38 357 GLN A C 1
ATOM 2676 O O . GLN A 1 357 ? 11.795 -6.126 20.611 1.00 97.38 357 GLN A O 1
ATOM 2681 N N . ILE A 1 358 ? 10.743 -4.149 20.888 1.00 98.38 358 ILE A N 1
ATOM 2682 C CA . ILE A 1 358 ? 10.936 -3.616 19.542 1.00 98.38 358 ILE A CA 1
ATOM 2683 C C . ILE A 1 358 ? 11.546 -2.214 19.584 1.00 98.38 358 ILE A C 1
ATOM 2685 O O . ILE A 1 358 ? 11.402 -1.493 20.571 1.00 98.38 358 ILE A O 1
ATOM 2689 N N . VAL A 1 359 ? 12.163 -1.807 18.478 1.00 98.25 359 VAL A N 1
ATOM 2690 C CA . VAL A 1 359 ? 12.473 -0.408 18.162 1.00 98.25 359 VAL A CA 1
ATOM 2691 C C . VAL A 1 359 ? 11.701 0.013 16.913 1.00 98.25 359 VAL A C 1
ATOM 2693 O O . VAL A 1 359 ? 11.652 -0.725 15.928 1.00 98.25 359 VAL A O 1
ATOM 2696 N N . HIS A 1 360 ? 11.063 1.181 16.961 1.00 98.06 360 HIS A N 1
ATOM 2697 C CA . HIS A 1 360 ? 10.203 1.680 15.885 1.00 98.06 360 HIS A CA 1
ATOM 2698 C C . HIS A 1 360 ? 10.102 3.203 15.898 1.00 98.06 360 HIS A C 1
ATOM 2700 O O . HIS A 1 360 ? 10.148 3.814 16.967 1.00 98.06 360 HIS A O 1
ATOM 2706 N N . ALA A 1 361 ? 9.900 3.812 14.727 1.00 93.69 361 ALA A N 1
ATOM 2707 C CA . ALA A 1 361 ? 9.390 5.175 14.630 1.00 93.69 361 ALA A CA 1
ATOM 2708 C C . ALA A 1 361 ? 7.894 5.151 14.957 1.00 93.69 361 ALA A C 1
ATOM 2710 O O . ALA A 1 361 ? 7.102 4.671 14.158 1.00 93.69 361 ALA A O 1
ATOM 2711 N N . SER A 1 362 ? 7.524 5.601 16.155 1.00 85.12 362 SER A N 1
ATOM 2712 C CA . SER A 1 362 ? 6.196 5.360 16.727 1.00 85.12 362 SER A CA 1
ATOM 2713 C C . SER A 1 362 ? 5.152 6.375 16.261 1.00 85.12 362 SER A C 1
ATOM 2715 O O . SER A 1 362 ? 4.218 6.018 15.557 1.00 85.12 362 SER A O 1
ATOM 2717 N N . THR A 1 363 ? 5.317 7.648 16.629 1.00 70.69 363 THR A N 1
ATOM 2718 C CA . THR A 1 363 ? 4.382 8.733 16.286 1.00 70.69 363 THR A CA 1
ATOM 2719 C C . THR A 1 363 ? 5.121 10.065 16.220 1.00 70.69 363 THR A C 1
ATOM 2721 O O . THR A 1 363 ? 6.190 10.207 16.821 1.00 70.69 363 THR A O 1
ATOM 2724 N N . ALA A 1 364 ? 4.513 11.087 15.604 1.00 60.53 364 ALA A N 1
ATOM 2725 C CA . ALA A 1 364 ? 5.044 12.457 15.570 1.00 60.53 364 ALA A CA 1
ATOM 2726 C C . ALA A 1 364 ? 5.371 13.036 16.964 1.00 60.53 364 ALA A C 1
ATOM 2728 O O . ALA A 1 364 ? 6.246 13.890 17.089 1.00 60.53 364 ALA A O 1
ATOM 2729 N N . ARG A 1 365 ? 4.691 12.570 18.023 1.00 62.38 365 ARG A N 1
ATOM 2730 C CA . ARG A 1 365 ? 4.916 13.035 19.400 1.00 62.38 365 ARG A CA 1
ATOM 2731 C C . ARG A 1 365 ? 6.131 12.381 20.052 1.00 62.38 365 ARG A C 1
ATOM 2733 O O . ARG A 1 365 ? 6.839 13.042 20.806 1.00 62.38 365 ARG A O 1
ATOM 2740 N N . THR A 1 366 ? 6.324 11.084 19.836 1.00 68.94 366 THR A N 1
ATOM 2741 C CA . THR A 1 366 ? 7.313 10.285 20.578 1.00 68.94 366 THR A CA 1
ATOM 2742 C C . THR A 1 366 ? 8.577 9.995 19.782 1.00 68.94 366 THR A C 1
ATOM 2744 O O . THR A 1 366 ? 9.608 9.709 20.382 1.00 68.94 366 THR A O 1
ATOM 2747 N N . GLY A 1 367 ? 8.515 10.071 18.453 1.00 80.50 367 GLY A N 1
ATOM 2748 C CA . GLY A 1 367 ? 9.629 9.729 17.580 1.00 80.50 367 GLY A CA 1
ATOM 2749 C C . GLY A 1 367 ? 9.968 8.240 17.605 1.00 80.50 367 GLY A C 1
ATOM 2750 O O . GLY A 1 367 ? 9.093 7.389 17.801 1.00 80.50 367 GLY A O 1
ATOM 2751 N N . ILE A 1 368 ? 11.247 7.937 17.394 1.00 91.25 368 ILE A N 1
ATOM 2752 C CA . ILE A 1 368 ? 11.801 6.586 17.443 1.00 91.25 368 ILE A CA 1
ATOM 2753 C C . ILE A 1 368 ? 12.018 6.182 18.897 1.00 91.25 368 ILE A C 1
ATOM 2755 O O . ILE A 1 368 ? 12.791 6.811 19.620 1.00 91.25 368 ILE A O 1
ATOM 2759 N N . ILE A 1 369 ? 11.354 5.115 19.331 1.00 89.06 369 ILE A N 1
ATOM 2760 C CA . ILE A 1 369 ? 11.384 4.641 20.719 1.00 89.06 369 ILE A CA 1
ATOM 2761 C C . ILE A 1 369 ? 11.562 3.127 20.788 1.00 89.06 369 ILE A C 1
ATOM 2763 O O . ILE A 1 369 ? 11.423 2.415 19.792 1.00 89.06 369 ILE A O 1
ATOM 2767 N N . VAL A 1 370 ? 11.856 2.649 21.997 1.00 94.56 370 VAL A N 1
ATOM 2768 C CA . VAL A 1 370 ? 11.754 1.234 22.356 1.00 94.56 370 VAL A CA 1
ATOM 2769 C C . VAL A 1 370 ? 10.431 1.006 23.077 1.00 94.56 370 VAL A C 1
ATOM 2771 O O . VAL A 1 370 ? 10.108 1.741 24.012 1.00 94.56 370 VAL A O 1
ATOM 2774 N N . SER A 1 371 ? 9.711 -0.031 22.665 1.00 91.12 371 SER A N 1
ATOM 2775 C CA . SER A 1 371 ? 8.420 -0.428 23.235 1.00 91.12 371 SER A CA 1
ATOM 2776 C C . SER A 1 371 ? 8.363 -1.945 23.423 1.00 91.12 371 SER A C 1
ATOM 2778 O O . SER A 1 371 ? 9.177 -2.686 22.864 1.00 91.12 371 SER A O 1
ATOM 2780 N N . SER A 1 372 ? 7.388 -2.428 24.199 1.00 93.62 372 SER A N 1
ATOM 2781 C CA . SER A 1 372 ? 7.050 -3.858 24.204 1.00 93.62 372 SER A CA 1
ATOM 2782 C C . SER A 1 372 ? 6.613 -4.284 22.805 1.00 93.62 372 SER A C 1
ATOM 2784 O O . SER A 1 372 ? 5.809 -3.588 22.199 1.00 93.62 372 SER A O 1
ATOM 2786 N N . ALA A 1 373 ? 7.054 -5.441 22.320 1.00 94.31 373 ALA A N 1
ATOM 2787 C CA . ALA A 1 373 ? 6.600 -6.019 21.054 1.00 94.31 373 ALA A CA 1
ATOM 2788 C C . ALA A 1 373 ? 5.095 -6.352 21.057 1.00 94.31 373 ALA A C 1
ATOM 2790 O O . ALA A 1 373 ? 4.490 -6.506 20.001 1.00 94.31 373 ALA A O 1
ATOM 2791 N N . THR A 1 374 ? 4.481 -6.436 22.237 1.00 91.31 374 THR A N 1
ATOM 2792 C CA . THR A 1 374 ? 3.055 -6.738 22.426 1.00 91.31 374 THR A CA 1
ATOM 2793 C C . THR A 1 374 ? 2.210 -5.509 22.765 1.00 91.31 374 THR A C 1
ATOM 2795 O O . THR A 1 374 ? 1.066 -5.652 23.185 1.00 91.31 374 THR A O 1
ATOM 2798 N N . TYR A 1 375 ? 2.747 -4.290 22.611 1.00 79.62 375 TYR A N 1
ATOM 2799 C CA . TYR A 1 375 ? 1.959 -3.060 22.805 1.00 79.62 375 TYR A CA 1
ATOM 2800 C C . TYR A 1 375 ? 0.788 -2.941 21.808 1.00 79.62 375 TYR A C 1
ATOM 2802 O O . TYR A 1 375 ? -0.202 -2.276 22.099 1.00 79.62 375 TYR A O 1
ATOM 2810 N N . ARG A 1 376 ? 0.910 -3.620 20.661 1.00 84.00 376 ARG A N 1
ATOM 2811 C CA . ARG A 1 376 ? -0.139 -3.940 19.687 1.00 84.00 376 ARG A CA 1
ATOM 2812 C C . ARG A 1 376 ? -0.068 -5.435 19.375 1.00 84.00 376 ARG A C 1
ATOM 2814 O O . ARG A 1 376 ? 0.951 -6.065 19.656 1.00 84.00 376 ARG A O 1
ATOM 2821 N N . GLN A 1 377 ? -1.127 -5.998 18.797 1.00 87.94 377 GLN A N 1
ATOM 2822 C CA . GLN A 1 377 ? -1.140 -7.401 18.370 1.00 87.94 377 GLN A CA 1
ATOM 2823 C C . GLN A 1 377 ? -0.303 -7.578 17.092 1.00 87.94 377 GLN A C 1
ATOM 2825 O O . GLN A 1 377 ? -0.666 -6.988 16.071 1.00 87.94 377 GLN A O 1
ATOM 2830 N N . PRO A 1 378 ? 0.806 -8.346 17.114 1.00 90.56 378 PRO A N 1
ATOM 2831 C CA . PRO A 1 378 ? 1.566 -8.642 15.903 1.00 90.56 378 PRO A CA 1
ATOM 2832 C C . PRO A 1 378 ? 0.725 -9.460 14.916 1.00 90.56 378 PRO A C 1
ATOM 2834 O O . PRO A 1 378 ? 0.065 -10.416 15.316 1.00 90.56 378 PRO A O 1
ATOM 2837 N N . LEU A 1 379 ? 0.780 -9.105 13.634 1.00 86.50 379 LEU A N 1
ATOM 2838 C CA . LEU A 1 379 ? 0.161 -9.865 12.545 1.00 86.50 379 LEU A CA 1
ATOM 2839 C C . LEU A 1 379 ? 1.078 -10.997 12.073 1.00 86.50 379 LEU A C 1
ATOM 2841 O O . LEU A 1 379 ? 0.641 -12.134 11.933 1.00 86.50 379 LEU A O 1
ATOM 2845 N N . CYS A 1 380 ? 2.357 -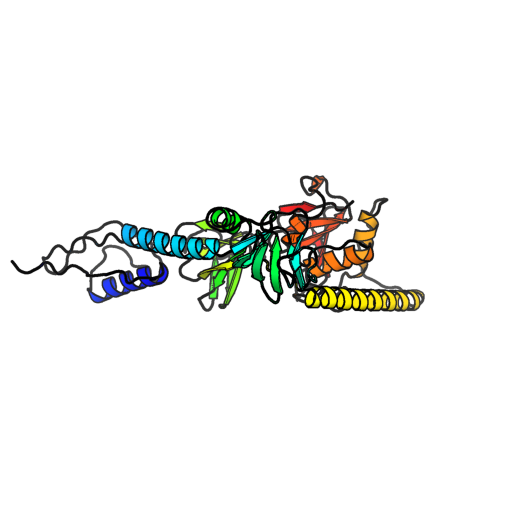10.688 11.850 1.00 88.88 380 CYS A N 1
ATOM 2846 C CA . CYS A 1 380 ? 3.387 -11.655 11.481 1.00 88.88 380 CYS A CA 1
ATOM 2847 C C . CYS A 1 380 ? 4.776 -11.154 11.901 1.00 88.88 380 CYS A C 1
ATOM 2849 O O . CYS A 1 380 ? 4.951 -9.990 12.283 1.00 88.88 380 CYS A O 1
ATOM 2851 N N . VAL A 1 381 ? 5.765 -12.048 11.857 1.00 97.06 381 VAL A N 1
ATOM 2852 C CA . VAL A 1 381 ? 7.167 -11.712 12.121 1.00 97.06 381 VAL A CA 1
ATOM 2853 C C . VAL A 1 381 ? 8.003 -12.206 10.948 1.00 97.06 381 VAL A C 1
ATOM 2855 O O . VAL A 1 381 ? 8.016 -13.398 10.652 1.00 97.06 381 VAL A O 1
ATOM 2858 N N . ARG A 1 382 ? 8.684 -11.288 10.265 1.00 97.25 382 ARG A N 1
ATOM 2859 C CA . ARG A 1 382 ? 9.424 -11.561 9.032 1.00 97.25 382 ARG A CA 1
ATOM 2860 C C . ARG A 1 382 ? 10.919 -11.548 9.283 1.00 97.25 382 ARG A C 1
ATOM 2862 O O . ARG A 1 382 ? 11.462 -10.596 9.843 1.00 97.25 382 ARG A O 1
ATOM 2869 N N . ARG A 1 383 ? 11.597 -12.599 8.836 1.00 96.06 383 ARG A N 1
ATOM 2870 C CA . ARG A 1 383 ? 13.049 -12.720 8.908 1.00 96.06 383 ARG A CA 1
ATOM 2871 C C . ARG A 1 383 ? 13.662 -12.591 7.525 1.00 96.06 383 ARG A C 1
ATOM 2873 O O . ARG A 1 383 ? 13.231 -13.239 6.576 1.00 96.06 383 ARG A O 1
ATOM 2880 N N . ILE A 1 384 ? 14.689 -11.752 7.440 1.00 90.81 384 ILE A N 1
ATOM 2881 C CA . ILE A 1 384 ? 15.409 -11.474 6.193 1.00 90.81 384 ILE A CA 1
ATOM 2882 C C . ILE A 1 384 ? 16.617 -12.406 5.995 1.00 90.81 384 ILE A C 1
ATOM 2884 O O . ILE A 1 384 ? 17.026 -12.636 4.860 1.00 90.81 384 ILE A O 1
ATOM 2888 N N . PHE A 1 385 ? 17.187 -12.939 7.083 1.00 81.75 385 PHE A N 1
ATOM 2889 C CA . PHE A 1 385 ? 18.431 -13.723 7.077 1.00 81.75 385 PHE A CA 1
ATOM 2890 C C . PHE A 1 385 ? 18.245 -15.218 7.341 1.00 81.75 385 PHE A C 1
ATOM 2892 O O . PHE A 1 385 ? 17.309 -15.605 8.084 1.00 81.75 385 PHE A O 1
#

pLDDT: mean 77.16, std 20.64, range [25.42, 98.56]